Protein AF-A0A3R7J6B6-F1 (afdb_monomer)

Structure (mmCIF, N/CA/C/O backbone):
data_AF-A0A3R7J6B6-F1
#
_entry.id   AF-A0A3R7J6B6-F1
#
loop_
_atom_site.group_PDB
_atom_site.id
_atom_site.type_symbol
_atom_site.label_atom_id
_atom_site.label_alt_id
_atom_site.label_comp_id
_atom_site.label_asym_id
_atom_site.label_entity_id
_atom_site.label_seq_id
_atom_site.pdbx_PDB_ins_code
_atom_site.Cartn_x
_atom_site.Cartn_y
_atom_site.Cartn_z
_atom_site.occupancy
_atom_site.B_iso_or_equiv
_atom_site.auth_seq_id
_atom_site.auth_comp_id
_atom_site.auth_asym_id
_atom_site.auth_atom_id
_atom_site.pdbx_PDB_model_num
ATOM 1 N N . MET A 1 1 ? 70.304 -31.553 0.150 1.00 34.44 1 MET A N 1
ATOM 2 C CA . MET A 1 1 ? 70.088 -30.402 1.057 1.00 34.44 1 MET A CA 1
ATOM 3 C C . MET A 1 1 ? 69.224 -29.422 0.288 1.00 34.44 1 MET A C 1
ATOM 5 O O . MET A 1 1 ? 69.670 -28.995 -0.760 1.00 34.44 1 MET A O 1
ATOM 9 N N . SER A 1 2 ? 68.004 -29.064 0.646 1.00 30.48 2 SER A N 1
ATOM 10 C CA . SER A 1 2 ? 67.138 -29.344 1.787 1.00 30.48 2 SER A CA 1
ATOM 11 C C . SER A 1 2 ? 65.741 -28.958 1.306 1.00 30.48 2 SER A C 1
ATOM 13 O O . SER A 1 2 ? 65.592 -27.894 0.708 1.00 30.48 2 SER A O 1
ATOM 15 N N . ASP A 1 3 ? 64.758 -29.809 1.572 1.00 33.97 3 ASP A N 1
ATOM 16 C CA . ASP A 1 3 ? 63.339 -29.539 1.375 1.00 33.97 3 ASP A CA 1
ATOM 17 C C . ASP A 1 3 ? 62.879 -28.274 2.115 1.00 33.97 3 ASP A C 1
ATOM 19 O O . ASP A 1 3 ? 63.395 -27.930 3.182 1.00 33.97 3 ASP A O 1
ATOM 23 N N . GLY A 1 4 ? 61.875 -27.611 1.541 1.00 30.11 4 GLY A N 1
ATOM 24 C CA . GLY A 1 4 ? 61.216 -26.423 2.077 1.00 30.11 4 GLY A CA 1
ATOM 25 C C . GLY A 1 4 ? 59.795 -26.319 1.534 1.00 30.11 4 GLY A C 1
ATOM 26 O O . GLY A 1 4 ? 59.508 -25.511 0.660 1.00 30.11 4 GLY A O 1
ATOM 27 N N . VAL A 1 5 ? 58.953 -27.222 2.028 1.00 33.22 5 VAL A N 1
ATOM 28 C CA . VAL A 1 5 ? 57.514 -27.408 1.799 1.00 33.22 5 VAL A CA 1
ATOM 29 C C . VAL A 1 5 ? 56.741 -26.080 1.730 1.00 33.22 5 VAL A C 1
ATOM 31 O O . VAL A 1 5 ? 56.686 -25.332 2.706 1.00 33.22 5 VAL A O 1
ATOM 34 N N . PHE A 1 6 ? 56.090 -25.821 0.591 1.00 32.47 6 PHE A N 1
ATOM 35 C CA . PHE A 1 6 ? 55.045 -24.803 0.471 1.00 32.47 6 PHE A CA 1
ATOM 36 C C . PHE A 1 6 ? 53.848 -25.210 1.342 1.00 32.47 6 PHE A C 1
ATOM 38 O O . PHE A 1 6 ? 53.302 -26.305 1.223 1.00 32.47 6 PHE A O 1
ATOM 45 N N . ASN A 1 7 ? 53.485 -24.329 2.268 1.00 36.47 7 ASN A N 1
ATOM 46 C CA . ASN A 1 7 ? 52.492 -24.560 3.305 1.00 36.47 7 ASN A CA 1
ATOM 47 C C . ASN A 1 7 ? 51.059 -24.440 2.746 1.00 36.47 7 ASN A C 1
ATOM 49 O O . ASN A 1 7 ? 50.420 -23.404 2.889 1.00 36.47 7 ASN A O 1
ATOM 53 N N . GLU A 1 8 ? 50.535 -25.515 2.149 1.00 38.00 8 GLU A N 1
ATOM 54 C CA . GLU A 1 8 ? 49.130 -25.635 1.699 1.00 38.00 8 GLU A CA 1
ATOM 55 C C . GLU A 1 8 ? 48.092 -25.490 2.835 1.00 38.00 8 GLU A C 1
ATOM 57 O O . GLU A 1 8 ? 46.904 -25.308 2.576 1.00 38.00 8 GLU A O 1
ATOM 62 N N . LYS A 1 9 ? 48.511 -25.510 4.109 1.00 34.22 9 LYS A N 1
ATOM 63 C CA . LYS A 1 9 ? 47.597 -25.408 5.259 1.00 34.22 9 LYS A CA 1
ATOM 64 C C . LYS A 1 9 ? 47.187 -23.983 5.644 1.00 34.22 9 LYS A C 1
ATOM 66 O O . LYS A 1 9 ? 46.216 -23.844 6.388 1.00 34.22 9 LYS A O 1
ATOM 71 N N . SER A 1 10 ? 47.859 -22.924 5.175 1.00 34.44 10 SER A N 1
ATOM 72 C CA . SER A 1 10 ? 47.420 -21.552 5.508 1.00 34.44 10 SER A CA 1
ATOM 73 C C . SER A 1 10 ? 46.235 -21.078 4.662 1.00 34.44 10 SER A C 1
ATOM 75 O O . SER A 1 10 ? 45.409 -20.311 5.156 1.00 34.44 10 SER A O 1
ATOM 77 N N . ASP A 1 11 ? 46.092 -21.587 3.436 1.00 37.78 11 ASP A N 1
ATOM 78 C CA . ASP A 1 11 ? 44.971 -21.239 2.550 1.00 37.78 11 ASP A CA 1
ATOM 79 C C . ASP A 1 11 ? 43.682 -21.999 2.893 1.00 37.78 11 ASP A C 1
ATOM 81 O O . ASP A 1 11 ? 42.577 -21.500 2.667 1.00 37.78 11 ASP A O 1
ATOM 85 N N . GLU A 1 12 ? 43.790 -23.170 3.528 1.00 35.50 12 GLU A N 1
ATOM 86 C CA . GLU A 1 12 ? 42.623 -23.922 4.000 1.00 35.50 12 GLU A CA 1
ATOM 87 C C . GLU A 1 12 ? 41.982 -23.284 5.251 1.00 35.50 12 GLU A C 1
ATOM 89 O O . GLU A 1 12 ? 40.768 -23.373 5.449 1.00 35.50 12 GLU A O 1
ATOM 94 N N . HIS A 1 13 ? 42.757 -22.554 6.065 1.00 32.00 13 HIS A N 1
ATOM 95 C CA . HIS A 1 13 ? 42.221 -21.770 7.186 1.00 32.00 13 HIS A CA 1
ATOM 96 C C . HIS A 1 13 ? 41.622 -20.423 6.762 1.00 32.00 13 HIS A C 1
ATOM 98 O O . HIS A 1 13 ? 40.629 -20.001 7.356 1.00 32.00 13 HIS A O 1
ATOM 104 N N . LEU A 1 14 ? 42.123 -19.796 5.693 1.00 34.16 14 LEU A N 1
ATOM 105 C CA . LEU A 1 14 ? 41.518 -18.579 5.134 1.00 34.16 14 LEU A CA 1
ATOM 106 C C . LEU A 1 14 ? 40.231 -18.855 4.339 1.00 34.16 14 LEU A C 1
ATOM 108 O O . LEU A 1 14 ? 39.356 -17.994 4.273 1.00 34.16 14 LEU A O 1
ATOM 112 N N . ARG A 1 15 ? 40.044 -20.073 3.812 1.00 35.94 15 ARG A N 1
ATOM 113 C CA . ARG A 1 15 ? 38.793 -20.474 3.140 1.00 35.94 15 ARG A CA 1
ATOM 114 C C . ARG A 1 15 ? 37.653 -20.863 4.080 1.00 35.94 15 ARG A C 1
ATOM 116 O O . ARG A 1 15 ? 36.511 -20.925 3.635 1.00 35.94 15 ARG A O 1
ATOM 123 N N . ARG A 1 16 ? 37.916 -21.095 5.371 1.00 33.88 16 ARG A N 1
ATOM 124 C CA . ARG A 1 16 ? 36.886 -21.553 6.324 1.00 33.88 16 ARG A CA 1
ATOM 125 C C . ARG A 1 16 ? 36.210 -20.444 7.138 1.00 33.88 16 ARG A C 1
ATOM 127 O O . ARG A 1 16 ? 35.391 -20.755 7.995 1.00 33.88 16 ARG A O 1
ATOM 134 N N . ILE A 1 17 ? 36.509 -19.174 6.854 1.00 36.28 17 ILE A N 1
ATOM 135 C CA . ILE A 1 17 ? 35.926 -18.013 7.559 1.00 36.28 17 ILE A CA 1
ATOM 136 C C . ILE A 1 17 ? 34.951 -17.207 6.666 1.00 36.28 17 ILE A C 1
ATOM 138 O O . ILE A 1 17 ? 34.233 -16.345 7.155 1.00 36.28 17 ILE A O 1
ATOM 142 N N . GLN A 1 18 ? 34.794 -17.546 5.381 1.00 32.97 18 GLN A N 1
ATOM 143 C CA . GLN A 1 18 ? 33.908 -16.825 4.444 1.00 32.97 18 GLN A CA 1
ATOM 144 C C . GLN A 1 18 ? 32.508 -17.443 4.242 1.00 32.97 18 GLN A C 1
ATOM 146 O O . GLN A 1 18 ? 31.899 -17.281 3.187 1.00 32.97 18 GLN A O 1
ATOM 151 N N . THR A 1 19 ? 31.957 -18.147 5.233 1.00 34.12 19 THR A N 1
ATOM 152 C CA . THR A 1 19 ? 30.609 -18.752 5.111 1.00 34.12 19 THR A CA 1
ATOM 153 C C . THR A 1 19 ? 29.602 -18.321 6.177 1.00 34.12 19 THR A C 1
ATOM 155 O O . THR A 1 19 ? 28.505 -18.867 6.214 1.00 34.12 19 THR A O 1
ATOM 158 N N . ALA A 1 20 ? 29.920 -17.324 7.011 1.00 29.83 20 ALA A N 1
ATOM 159 C CA . ALA A 1 20 ? 28.952 -16.732 7.946 1.00 29.83 20 ALA A CA 1
ATOM 160 C C . ALA A 1 20 ? 28.559 -15.280 7.604 1.00 29.83 20 ALA A C 1
ATOM 162 O O . ALA A 1 20 ? 27.474 -14.849 7.982 1.00 29.83 20 ALA A O 1
ATOM 163 N N . GLU A 1 21 ? 29.371 -14.542 6.837 1.00 29.55 21 GLU A N 1
ATOM 164 C CA . GLU A 1 21 ? 29.041 -13.167 6.411 1.00 29.55 21 GLU A CA 1
ATOM 165 C C . GLU A 1 21 ? 28.167 -13.095 5.146 1.00 29.55 21 GLU A C 1
ATOM 167 O O . GLU A 1 21 ? 27.593 -12.053 4.851 1.00 29.55 21 GLU A O 1
ATOM 172 N N . SER A 1 22 ? 27.978 -14.199 4.416 1.00 32.75 22 SER A N 1
ATOM 173 C CA . SER A 1 22 ? 27.148 -14.226 3.200 1.00 32.75 22 SER A CA 1
ATOM 174 C C . SER A 1 22 ? 25.650 -14.468 3.448 1.00 32.75 22 SER A C 1
ATOM 176 O O . SER A 1 22 ? 24.881 -14.546 2.492 1.00 32.75 22 SER A O 1
ATOM 178 N N . VAL A 1 23 ? 25.211 -14.545 4.713 1.00 33.84 23 VAL A N 1
ATOM 179 C CA . VAL A 1 23 ? 23.783 -14.669 5.088 1.00 33.84 23 VAL A CA 1
ATOM 180 C C . VAL A 1 23 ? 23.221 -13.380 5.709 1.00 33.84 23 VAL A C 1
ATOM 182 O O . VAL A 1 23 ? 22.010 -13.240 5.851 1.00 33.84 23 VAL A O 1
ATOM 185 N N . PHE A 1 24 ? 24.062 -12.381 5.981 1.00 30.38 24 PHE A N 1
ATOM 186 C CA . PHE A 1 24 ? 23.632 -11.056 6.430 1.00 30.38 24 PHE A CA 1
ATOM 187 C C . PHE A 1 24 ? 23.997 -10.005 5.386 1.00 30.38 24 PHE A C 1
ATOM 189 O O . PHE A 1 24 ? 24.870 -9.169 5.589 1.00 30.38 24 PHE A O 1
ATOM 196 N N . LEU A 1 25 ? 23.290 -10.016 4.255 1.00 31.88 25 LEU A N 1
ATOM 197 C CA . LEU A 1 25 ? 23.100 -8.757 3.545 1.00 31.88 25 LEU A CA 1
ATOM 198 C C . LEU A 1 25 ? 22.128 -7.938 4.404 1.00 31.88 25 LEU A C 1
ATOM 200 O O . LEU A 1 25 ? 20.970 -8.354 4.518 1.00 31.88 25 LEU A O 1
ATOM 204 N N . PRO A 1 26 ? 22.547 -6.816 5.027 1.00 33.16 26 PRO A N 1
ATOM 205 C CA . PRO A 1 26 ? 21.583 -5.895 5.598 1.00 33.16 26 PRO A CA 1
ATOM 206 C C . PRO A 1 26 ? 20.652 -5.531 4.450 1.00 33.16 26 PRO A C 1
ATOM 208 O O . PRO A 1 26 ? 21.096 -5.070 3.394 1.00 33.16 26 PRO A O 1
ATOM 211 N N . ILE A 1 27 ? 19.369 -5.843 4.615 1.00 39.81 27 ILE A N 1
ATOM 212 C CA . ILE A 1 27 ? 18.325 -5.414 3.694 1.00 39.81 27 ILE A CA 1
ATOM 213 C C . ILE A 1 27 ? 18.581 -3.923 3.476 1.00 39.81 27 ILE A C 1
ATOM 215 O O . ILE A 1 27 ? 18.549 -3.149 4.431 1.00 39.81 27 ILE A O 1
ATOM 219 N N . SER A 1 28 ? 18.940 -3.527 2.250 1.00 43.00 28 SER A N 1
ATOM 220 C CA . SER A 1 28 ? 19.257 -2.127 1.982 1.00 43.00 28 SER A CA 1
ATOM 221 C C . SER A 1 28 ? 18.060 -1.276 2.405 1.00 43.00 28 SER A C 1
ATOM 223 O O . SER A 1 28 ? 16.916 -1.721 2.299 1.00 43.00 28 SER A O 1
ATOM 225 N N . ARG A 1 29 ? 18.291 -0.040 2.858 1.00 42.69 29 ARG A N 1
ATOM 226 C CA . ARG A 1 29 ? 17.209 0.898 3.216 1.00 42.69 29 ARG A CA 1
ATOM 227 C C . ARG A 1 29 ? 16.106 0.948 2.143 1.00 42.69 29 ARG A C 1
ATOM 229 O O . ARG A 1 29 ? 14.932 1.059 2.465 1.00 42.69 29 ARG A O 1
ATOM 236 N N . GLU A 1 30 ? 16.474 0.758 0.874 1.00 39.41 30 GLU A N 1
ATOM 237 C CA . GLU A 1 30 ? 15.562 0.654 -0.274 1.00 39.41 30 GLU A CA 1
ATOM 238 C C . GLU A 1 30 ? 14.764 -0.665 -0.353 1.00 39.41 30 GLU A C 1
ATOM 240 O O . GLU A 1 30 ? 13.602 -0.664 -0.763 1.00 39.41 30 GLU A O 1
ATOM 245 N N . ALA A 1 31 ? 15.361 -1.802 0.014 1.00 44.41 31 ALA A N 1
ATOM 246 C CA . ALA A 1 31 ? 14.666 -3.084 0.120 1.00 44.41 31 ALA A CA 1
ATOM 247 C C . ALA A 1 31 ? 13.731 -3.117 1.345 1.00 44.41 31 ALA A C 1
ATOM 249 O O . ALA A 1 31 ? 12.660 -3.719 1.287 1.00 44.41 31 ALA A O 1
ATOM 250 N N . PHE A 1 32 ? 14.077 -2.385 2.405 1.00 51.28 32 PHE A N 1
ATOM 251 C CA . PHE A 1 32 ? 13.239 -2.177 3.583 1.00 51.28 32 PHE A CA 1
ATOM 252 C C . PHE A 1 32 ? 12.057 -1.230 3.307 1.00 51.28 32 PHE A C 1
ATOM 254 O O . PHE A 1 32 ? 10.917 -1.518 3.676 1.00 51.28 32 PHE A O 1
ATOM 261 N N . GLU A 1 33 ? 12.293 -0.138 2.571 1.00 49.62 33 GLU A N 1
ATOM 262 C CA . GLU A 1 33 ? 11.262 0.793 2.085 1.00 49.62 33 GLU A CA 1
ATOM 263 C C . GLU A 1 33 ? 10.143 0.087 1.306 1.00 49.62 33 GLU A C 1
ATOM 265 O O . GLU A 1 33 ? 8.970 0.453 1.415 1.00 49.62 33 GLU A O 1
ATOM 270 N N . LYS A 1 34 ? 10.512 -0.959 0.564 1.00 52.03 34 LYS A N 1
ATOM 271 C CA . LYS A 1 34 ? 9.606 -1.807 -0.212 1.00 52.03 34 LYS A CA 1
ATOM 272 C C . LYS A 1 34 ? 8.792 -2.780 0.654 1.00 52.03 34 LYS A C 1
ATOM 274 O O . LYS A 1 34 ? 7.684 -3.135 0.264 1.00 52.03 34 LYS A O 1
ATOM 279 N N . LEU A 1 35 ? 9.331 -3.181 1.809 1.00 50.62 35 LEU A N 1
ATOM 280 C CA . LEU A 1 35 ? 8.786 -4.223 2.688 1.00 50.62 35 LEU A CA 1
ATOM 281 C C . LEU A 1 35 ? 7.683 -3.714 3.620 1.00 50.62 35 LEU A C 1
ATOM 283 O O . LEU A 1 35 ? 6.754 -4.445 3.956 1.00 50.62 35 LEU A O 1
ATOM 287 N N . TYR A 1 36 ? 7.805 -2.471 4.091 1.00 52.88 36 TYR A N 1
ATOM 288 C CA . TYR A 1 36 ? 6.935 -2.013 5.169 1.00 52.88 36 TYR A CA 1
ATOM 289 C C . TYR A 1 36 ? 5.742 -1.212 4.677 1.00 52.88 36 TYR A C 1
ATOM 291 O O . TYR A 1 36 ? 4.664 -1.460 5.209 1.00 52.88 36 TYR A O 1
ATOM 299 N N . LEU A 1 37 ? 5.862 -0.313 3.683 1.00 47.41 37 LEU A N 1
ATOM 300 C CA . LEU A 1 37 ? 4.765 0.633 3.414 1.00 47.41 37 LEU A CA 1
ATOM 301 C C . LEU A 1 37 ? 4.574 1.189 1.976 1.00 47.41 37 LEU A C 1
ATOM 303 O O . LEU A 1 37 ? 3.633 1.959 1.826 1.00 47.41 37 LEU A O 1
ATOM 307 N N . ASN A 1 38 ? 5.325 0.844 0.906 1.00 52.44 38 ASN A N 1
ATOM 308 C CA . ASN A 1 38 ? 4.924 1.262 -0.468 1.00 52.44 38 ASN A CA 1
ATOM 309 C C . ASN A 1 38 ? 5.539 0.488 -1.665 1.00 52.44 38 ASN A C 1
ATOM 311 O O . ASN A 1 38 ? 6.731 0.182 -1.669 1.00 52.44 38 ASN A O 1
ATOM 315 N N . PRO A 1 39 ? 4.789 0.313 -2.779 1.00 35.53 39 PRO A N 1
ATOM 316 C CA . PRO A 1 39 ? 5.355 0.176 -4.121 1.00 35.53 39 PRO A CA 1
ATOM 317 C C . PRO A 1 39 ? 5.818 1.555 -4.631 1.00 35.53 39 PRO A C 1
ATOM 319 O O . PRO A 1 39 ? 5.065 2.522 -4.560 1.00 35.53 39 PRO A O 1
ATOM 322 N N . LYS A 1 40 ? 7.044 1.663 -5.166 1.00 38.72 40 LYS A N 1
ATOM 323 C CA . LYS A 1 40 ? 7.583 2.922 -5.724 1.00 38.72 40 LYS A CA 1
ATOM 324 C C . LYS A 1 40 ? 6.572 3.595 -6.672 1.00 38.72 40 LYS A C 1
ATOM 326 O O . LYS A 1 40 ? 6.221 3.016 -7.702 1.00 38.72 40 LYS A O 1
ATOM 331 N N . SER A 1 41 ? 6.173 4.832 -6.369 1.00 34.03 41 SER A N 1
ATOM 332 C CA . SER A 1 41 ? 5.748 5.775 -7.407 1.00 34.03 41 SER A CA 1
ATOM 333 C C . SER A 1 41 ? 7.022 6.319 -8.071 1.00 34.03 41 SER A C 1
ATOM 335 O O . SER A 1 41 ? 7.931 6.736 -7.353 1.00 34.03 41 SER A O 1
ATOM 337 N N . PRO A 1 42 ? 7.148 6.295 -9.407 1.00 38.03 42 PRO A N 1
ATOM 338 C CA . PRO A 1 42 ? 8.398 6.592 -10.114 1.00 38.03 42 PRO A CA 1
ATOM 339 C C . PRO A 1 42 ? 8.849 8.068 -10.070 1.00 38.03 42 PRO A C 1
ATOM 341 O O . PRO A 1 42 ? 9.790 8.425 -10.770 1.00 38.03 42 PRO A O 1
ATOM 344 N N . THR A 1 43 ? 8.205 8.935 -9.282 1.00 37.53 43 THR A N 1
ATOM 345 C CA . THR A 1 43 ? 8.361 10.398 -9.375 1.00 37.53 43 THR A CA 1
ATOM 346 C C . THR A 1 43 ? 8.912 11.112 -8.140 1.00 37.53 43 THR A C 1
ATOM 348 O O . THR A 1 43 ? 9.135 12.316 -8.229 1.00 37.53 43 THR A O 1
ATOM 351 N N . VAL A 1 44 ? 9.181 10.440 -7.015 1.00 41.41 44 VAL A N 1
ATOM 352 C CA . VAL A 1 44 ? 9.761 11.109 -5.832 1.00 41.41 44 VAL A CA 1
ATOM 353 C C . VAL A 1 44 ? 11.140 10.531 -5.538 1.00 41.41 44 VAL A C 1
ATOM 355 O O . VAL A 1 44 ? 11.282 9.360 -5.194 1.00 41.41 44 VAL A O 1
ATOM 358 N N . SER A 1 45 ? 12.170 11.359 -5.704 1.00 40.50 45 SER A N 1
ATOM 359 C CA . SER A 1 45 ? 13.531 11.056 -5.274 1.00 40.50 45 SER A CA 1
ATOM 360 C C . SER A 1 45 ? 13.532 10.730 -3.775 1.00 40.50 45 SER A C 1
ATOM 362 O O . SER A 1 45 ? 12.947 11.458 -2.974 1.00 40.50 45 SER A O 1
ATOM 364 N N . GLY A 1 46 ? 14.213 9.653 -3.368 1.00 46.19 46 GLY A N 1
ATOM 365 C CA . GLY A 1 46 ? 14.386 9.237 -1.962 1.00 46.19 46 GLY A CA 1
ATOM 366 C C . GLY A 1 46 ? 15.194 10.217 -1.089 1.00 46.19 46 GLY A C 1
ATOM 367 O O . GLY A 1 46 ? 15.829 9.817 -0.116 1.00 46.19 46 GLY A O 1
ATOM 368 N N . ASP A 1 47 ? 15.210 11.498 -1.451 1.00 56.19 47 ASP A N 1
ATOM 369 C CA . ASP A 1 47 ? 16.021 12.563 -0.872 1.00 56.19 47 ASP A CA 1
ATOM 370 C C . ASP A 1 47 ? 15.302 13.260 0.303 1.00 56.19 47 ASP A C 1
ATOM 372 O O . ASP A 1 47 ? 15.938 13.703 1.255 1.00 56.19 47 ASP A O 1
ATOM 376 N N . LEU A 1 48 ? 13.960 13.292 0.306 1.00 57.03 48 LEU A N 1
ATOM 377 C CA . LEU A 1 48 ? 13.152 13.911 1.374 1.00 57.03 48 LEU A CA 1
ATOM 378 C C . LEU A 1 48 ? 13.137 13.094 2.675 1.00 57.03 48 LEU A C 1
ATOM 380 O O . LEU A 1 48 ? 13.305 13.654 3.756 1.00 57.03 48 LEU A O 1
ATOM 384 N N . ARG A 1 49 ? 13.010 11.762 2.595 1.00 52.50 49 ARG A N 1
ATOM 385 C CA . ARG A 1 49 ? 13.007 10.886 3.784 1.00 52.50 49 ARG A CA 1
ATOM 386 C C . ARG A 1 49 ? 14.370 10.842 4.481 1.00 52.50 49 ARG A C 1
ATOM 388 O O . ARG A 1 49 ? 14.429 10.758 5.706 1.00 52.50 49 ARG A O 1
ATOM 395 N N . LYS A 1 50 ? 15.467 10.960 3.721 1.00 58.50 50 LYS A N 1
ATOM 396 C CA . LYS A 1 50 ? 16.822 11.119 4.279 1.00 58.50 50 LYS A CA 1
ATOM 397 C C . LYS A 1 50 ? 16.987 12.440 5.040 1.00 58.50 50 LYS A C 1
ATOM 399 O O . LYS A 1 50 ? 17.781 12.482 5.971 1.00 58.50 50 LYS A O 1
ATOM 404 N N . LYS A 1 51 ? 16.229 13.481 4.673 1.00 67.44 51 LYS A N 1
ATOM 405 C CA . LYS A 1 51 ? 16.288 14.816 5.290 1.00 67.44 51 LYS A CA 1
ATOM 406 C C . LYS A 1 51 ? 15.351 14.989 6.493 1.00 67.44 51 LYS A C 1
ATOM 408 O O . LYS A 1 51 ? 15.708 15.723 7.404 1.00 67.44 51 LYS A O 1
ATOM 413 N N . LEU A 1 52 ? 14.178 14.343 6.505 1.00 75.50 52 LEU A N 1
ATOM 414 C CA . LEU A 1 52 ? 13.121 14.581 7.510 1.00 75.50 52 LEU A CA 1
ATOM 415 C C . LEU A 1 52 ? 12.895 13.436 8.516 1.00 75.50 52 LEU A C 1
ATOM 417 O O . LEU A 1 52 ? 12.249 13.652 9.537 1.00 75.50 52 LEU A O 1
ATOM 421 N N . GLY A 1 53 ? 13.426 12.237 8.262 1.00 77.38 53 GLY A N 1
ATOM 422 C CA . GLY A 1 53 ? 13.206 11.067 9.120 1.00 77.38 53 GLY A CA 1
ATOM 423 C C . GLY A 1 53 ? 11.913 10.302 8.807 1.00 77.38 53 GLY A C 1
ATOM 424 O O . GLY A 1 53 ? 11.156 10.651 7.902 1.00 77.38 53 GLY A O 1
ATOM 425 N N . ASN A 1 54 ? 11.695 9.193 9.521 1.00 84.12 54 ASN A N 1
ATOM 426 C CA . ASN A 1 54 ? 10.522 8.331 9.361 1.00 84.12 54 ASN A CA 1
ATOM 427 C C . ASN A 1 54 ? 9.471 8.650 10.446 1.00 84.12 54 ASN A C 1
ATOM 429 O O . ASN A 1 54 ? 9.774 8.445 11.621 1.00 84.12 54 ASN A O 1
ATOM 433 N N . PRO A 1 55 ? 8.255 9.109 10.094 1.00 90.88 55 PRO A N 1
ATOM 434 C CA . PRO A 1 55 ? 7.209 9.434 11.062 1.00 90.88 55 PRO A CA 1
ATOM 435 C C . PRO A 1 55 ? 6.360 8.223 11.487 1.00 90.88 55 PRO A C 1
ATOM 437 O O . PRO A 1 55 ? 5.621 8.308 12.466 1.00 90.88 55 PRO A O 1
ATOM 440 N N . THR A 1 56 ? 6.484 7.068 10.828 1.00 90.44 56 THR A N 1
ATOM 441 C CA . THR A 1 56 ? 5.734 5.855 11.190 1.00 90.44 56 THR A CA 1
ATOM 442 C C . THR A 1 56 ? 5.899 5.464 12.670 1.00 90.44 56 THR A C 1
ATOM 444 O O . THR A 1 56 ? 4.885 5.218 13.324 1.00 90.44 56 THR A O 1
ATOM 447 N N . PRO A 1 57 ? 7.115 5.419 13.262 1.00 92.06 57 PRO A N 1
ATOM 448 C CA . PRO A 1 57 ? 7.299 4.909 14.623 1.00 92.06 57 PRO A CA 1
ATOM 449 C C . PRO A 1 57 ? 6.591 5.762 15.675 1.00 92.06 57 PRO A C 1
ATOM 451 O O . PRO A 1 57 ? 6.050 5.220 16.637 1.00 92.06 57 PRO A O 1
ATOM 454 N N . ILE A 1 58 ? 6.546 7.085 15.476 1.00 91.62 58 ILE A N 1
ATOM 455 C CA . ILE A 1 58 ? 5.865 7.989 16.405 1.00 91.62 58 ILE A CA 1
ATOM 456 C C . ILE A 1 58 ? 4.340 7.811 16.335 1.00 91.62 58 ILE A C 1
ATOM 458 O O . ILE A 1 58 ? 3.687 7.783 17.378 1.00 91.62 58 ILE A O 1
ATOM 462 N N . SER A 1 59 ? 3.776 7.571 15.144 1.00 94.31 59 SER A N 1
ATOM 463 C CA . SER A 1 59 ? 2.359 7.207 15.003 1.00 94.31 59 SER A CA 1
ATOM 464 C C . SER A 1 59 ? 2.031 5.885 15.695 1.00 94.31 59 SER A C 1
ATOM 466 O O . SER A 1 59 ? 1.045 5.799 16.427 1.00 94.31 59 SER A O 1
ATOM 468 N N . LEU A 1 60 ? 2.862 4.855 15.493 1.00 95.38 60 LEU A N 1
ATOM 469 C CA . LEU A 1 60 ? 2.660 3.548 16.123 1.00 95.38 60 LEU A CA 1
ATOM 470 C C . LEU A 1 60 ? 2.724 3.659 17.649 1.00 95.38 60 LEU A C 1
ATOM 472 O O . LEU A 1 60 ? 1.878 3.087 18.328 1.00 95.38 60 LEU A O 1
ATOM 476 N N . LEU A 1 61 ? 3.660 4.445 18.193 1.00 95.88 61 LEU A N 1
ATOM 477 C CA . LEU A 1 61 ? 3.719 4.733 19.627 1.00 95.88 61 LEU A CA 1
ATOM 478 C C . LEU A 1 61 ? 2.409 5.350 20.130 1.00 95.88 61 LEU A C 1
ATOM 480 O O . LEU A 1 61 ? 1.847 4.871 21.114 1.00 95.88 61 LEU A O 1
ATOM 484 N N . GLY A 1 62 ? 1.915 6.393 19.454 1.00 95.38 62 GLY A N 1
ATOM 485 C CA . GLY A 1 62 ? 0.662 7.056 19.817 1.00 95.38 62 GLY A CA 1
ATOM 486 C C . GLY A 1 62 ? -0.511 6.077 19.891 1.00 95.38 62 GLY A C 1
ATOM 487 O O . GLY A 1 62 ? -1.230 6.030 20.891 1.00 95.38 62 GLY A O 1
ATOM 488 N N . PHE A 1 63 ? -0.638 5.220 18.876 1.00 96.88 63 PHE A N 1
ATOM 489 C CA . PHE A 1 63 ? -1.617 4.136 18.864 1.00 96.88 63 PHE A CA 1
ATOM 490 C C . PHE A 1 63 ? -1.441 3.181 20.047 1.00 96.88 63 PHE A C 1
ATOM 492 O O . PHE A 1 63 ? -2.390 2.938 20.788 1.00 96.88 63 PHE A O 1
ATOM 499 N N . LEU A 1 64 ? -0.236 2.652 20.251 1.00 97.94 64 LEU A N 1
ATOM 500 C CA . LEU A 1 64 ? 0.034 1.592 21.222 1.00 97.94 64 LEU A CA 1
ATOM 501 C C . LEU A 1 64 ? -0.210 2.029 22.669 1.00 97.94 64 LEU A C 1
ATOM 503 O O . LEU A 1 64 ? -0.742 1.242 23.459 1.00 97.94 64 LEU A O 1
ATOM 507 N N . ILE A 1 65 ? 0.133 3.277 23.001 1.00 97.06 65 ILE A N 1
ATOM 508 C CA . ILE A 1 65 ? -0.054 3.850 24.341 1.00 97.06 65 ILE A CA 1
ATOM 509 C C . ILE A 1 65 ? -1.534 4.111 24.657 1.00 97.06 65 ILE A C 1
ATOM 511 O O . ILE A 1 65 ? -1.916 4.058 25.823 1.00 97.06 65 ILE A O 1
ATOM 515 N N . ALA A 1 66 ? -2.389 4.321 23.653 1.00 96.38 66 ALA A N 1
ATOM 516 C CA . ALA A 1 66 ? -3.837 4.396 23.852 1.00 96.38 66 ALA A CA 1
ATOM 517 C C . ALA A 1 66 ? -4.505 3.010 23.809 1.00 96.38 66 ALA A C 1
ATOM 519 O O . ALA A 1 66 ? -5.270 2.646 24.704 1.00 96.38 66 ALA A O 1
ATOM 520 N N . ALA A 1 67 ? -4.198 2.215 22.785 1.00 97.06 67 ALA A N 1
ATOM 521 C CA . ALA A 1 67 ? -4.908 0.986 22.453 1.00 97.06 67 ALA A CA 1
ATOM 522 C C . ALA A 1 67 ? -4.641 -0.159 23.433 1.00 97.06 67 ALA A C 1
ATOM 524 O O . ALA A 1 67 ? -5.590 -0.815 23.865 1.00 97.06 67 ALA A O 1
ATOM 525 N N . THR A 1 68 ? -3.375 -0.375 23.811 1.00 97.69 68 THR A N 1
ATOM 526 C CA . THR A 1 68 ? -2.978 -1.482 24.697 1.00 97.69 68 THR A CA 1
ATOM 527 C C . THR A 1 68 ? -3.674 -1.389 26.062 1.00 97.69 68 THR A C 1
ATOM 529 O O . THR A 1 68 ? -4.362 -2.342 26.433 1.00 97.69 68 THR A O 1
ATOM 532 N N . PRO A 1 69 ? -3.579 -0.271 26.819 1.00 97.12 69 PRO A N 1
ATOM 533 C CA . PRO A 1 69 ? -4.276 -0.176 28.099 1.00 97.12 69 PRO A CA 1
ATOM 534 C C . PRO A 1 69 ? -5.797 -0.182 27.929 1.00 97.12 69 PRO A C 1
ATOM 536 O O . PRO A 1 69 ? -6.483 -0.795 28.743 1.00 97.12 69 PRO A O 1
ATOM 539 N N . ASN A 1 70 ? -6.336 0.421 26.862 1.00 96.06 70 ASN A N 1
ATOM 540 C CA . ASN A 1 70 ? -7.773 0.384 26.593 1.00 96.06 70 ASN A CA 1
ATOM 541 C C . ASN A 1 70 ? -8.290 -1.052 26.395 1.00 96.06 70 ASN A C 1
ATOM 543 O O . ASN A 1 70 ? -9.336 -1.405 26.935 1.00 96.06 70 ASN A O 1
ATOM 547 N N . ALA A 1 71 ? -7.543 -1.907 25.689 1.00 97.00 71 ALA A N 1
ATOM 548 C CA . ALA A 1 71 ? -7.880 -3.321 25.534 1.00 97.00 71 ALA A CA 1
ATOM 549 C C . ALA A 1 71 ? -7.941 -4.047 26.889 1.00 97.00 71 ALA A C 1
ATOM 551 O O . ALA A 1 71 ? -8.917 -4.738 27.182 1.00 97.00 71 ALA A O 1
ATOM 552 N N . CYS A 1 72 ? -6.936 -3.837 27.744 1.00 97.44 72 CYS A N 1
ATOM 553 C CA . CYS A 1 72 ? -6.890 -4.413 29.090 1.00 97.44 72 CYS A CA 1
ATOM 554 C C . CYS A 1 72 ? -8.059 -3.939 29.970 1.00 97.44 72 CYS A C 1
ATOM 556 O O . CYS A 1 72 ? -8.621 -4.734 30.725 1.00 97.44 72 CYS A O 1
ATOM 558 N N . ILE A 1 73 ? -8.436 -2.659 29.864 1.00 96.69 73 ILE A N 1
ATOM 559 C CA . ILE A 1 73 ? -9.561 -2.070 30.603 1.00 96.69 73 ILE A CA 1
ATOM 560 C C . ILE A 1 73 ? -10.886 -2.689 30.160 1.00 96.69 73 ILE A C 1
ATOM 562 O O . ILE A 1 73 ? -11.678 -3.092 31.006 1.00 96.69 73 ILE A O 1
ATOM 566 N N . ILE A 1 74 ? -11.116 -2.802 28.851 1.00 95.00 74 ILE A N 1
ATOM 567 C CA . ILE A 1 74 ? -12.336 -3.411 28.307 1.00 95.00 74 ILE A CA 1
ATOM 568 C C . ILE A 1 74 ? -12.443 -4.888 28.712 1.00 95.00 74 ILE A C 1
ATOM 570 O O . ILE A 1 74 ? -13.537 -5.377 28.983 1.00 95.00 74 ILE A O 1
ATOM 574 N N . MET A 1 75 ? -11.312 -5.591 28.812 1.00 96.56 75 MET A N 1
ATOM 575 C CA . MET A 1 75 ? -11.268 -6.974 29.293 1.00 96.56 75 MET A CA 1
ATOM 576 C C . MET A 1 75 ? -11.391 -7.129 30.817 1.00 96.56 75 MET A C 1
ATOM 578 O O . MET A 1 75 ? -11.368 -8.253 31.319 1.00 96.56 75 MET A O 1
ATOM 582 N N . GLY A 1 76 ? -11.484 -6.038 31.578 1.00 95.38 76 GLY A N 1
ATOM 583 C CA . GLY A 1 76 ? -11.650 -6.101 33.029 1.00 95.38 76 GLY A CA 1
ATOM 584 C C . GLY A 1 76 ? -10.396 -6.510 33.806 1.00 95.38 76 GLY A C 1
ATOM 585 O O . GLY A 1 76 ? -10.488 -6.953 34.955 1.00 95.38 76 GLY A O 1
ATOM 586 N N . TRP A 1 77 ? -9.205 -6.417 33.204 1.00 95.94 77 TRP A N 1
ATOM 587 C CA . TRP A 1 77 ? -7.981 -6.913 33.834 1.00 95.94 77 TRP A CA 1
ATOM 588 C C . TRP A 1 77 ? -7.709 -6.204 35.158 1.00 95.94 77 TRP A C 1
ATOM 590 O O . TRP A 1 77 ? -7.697 -4.978 35.237 1.00 95.94 77 TRP A O 1
ATOM 600 N N . ARG A 1 78 ? -7.474 -6.995 36.212 1.00 95.31 78 ARG A N 1
ATOM 601 C CA . ARG A 1 78 ? -7.259 -6.510 37.588 1.00 95.31 78 ARG A CA 1
ATOM 602 C C . ARG A 1 78 ? -8.402 -5.627 38.125 1.00 95.31 78 ARG A C 1
ATOM 604 O O . ARG A 1 78 ? -8.157 -4.789 38.988 1.00 95.31 78 ARG A O 1
ATOM 611 N N . GLY A 1 79 ? -9.627 -5.806 37.627 1.00 92.81 79 GLY A N 1
ATOM 612 C CA . GLY A 1 79 ? -10.784 -4.999 38.025 1.00 92.81 79 GLY A CA 1
ATOM 613 C C . GLY A 1 79 ? -10.856 -3.626 37.349 1.00 92.81 79 GLY A C 1
ATOM 614 O O . GLY A 1 79 ? -11.608 -2.768 37.802 1.00 92.81 79 GLY A O 1
ATOM 615 N N . ALA A 1 80 ? -10.078 -3.397 36.285 1.00 94.38 80 ALA A N 1
ATOM 616 C CA . ALA A 1 80 ? -10.220 -2.209 35.450 1.00 94.38 80 ALA A CA 1
ATOM 617 C C . ALA A 1 80 ? -11.608 -2.160 34.778 1.00 94.38 80 ALA A C 1
ATOM 619 O O . ALA A 1 80 ? -12.225 -3.192 34.541 1.00 94.38 80 ALA A O 1
ATOM 620 N N . GLY A 1 81 ? -12.115 -0.965 34.470 1.00 90.88 81 GLY A N 1
ATOM 621 C CA . GLY A 1 81 ? -13.445 -0.806 33.878 1.00 90.88 81 GLY A CA 1
ATOM 622 C C . GLY A 1 81 ? -13.780 0.646 33.547 1.00 90.88 81 GLY A C 1
ATOM 623 O O . GLY A 1 81 ? -12.895 1.444 33.231 1.00 90.88 81 GLY A O 1
ATOM 624 N N . GLY A 1 82 ? -15.068 0.996 33.598 1.00 86.19 82 GLY A N 1
ATOM 625 C CA . GLY A 1 82 ? -15.533 2.366 33.342 1.00 86.19 82 GLY A CA 1
ATOM 626 C C . GLY A 1 82 ? -15.301 2.834 31.902 1.00 86.19 82 GLY A C 1
ATOM 627 O O . GLY A 1 82 ? -15.043 4.014 31.678 1.00 86.19 82 GLY A O 1
ATOM 628 N N . ASN A 1 83 ? -15.324 1.904 30.937 1.00 83.31 83 ASN A N 1
ATOM 629 C CA . ASN A 1 83 ? -15.141 2.161 29.502 1.00 83.31 83 ASN A CA 1
ATOM 630 C C . ASN A 1 83 ? -13.871 2.960 29.137 1.00 83.31 83 ASN A C 1
ATOM 632 O O . ASN A 1 83 ? -13.829 3.602 28.094 1.00 83.31 83 ASN A O 1
ATOM 636 N N . GLY A 1 84 ? -12.834 2.938 29.984 1.00 87.69 84 GLY A N 1
ATOM 637 C CA . GLY A 1 84 ? -11.586 3.661 29.720 1.00 87.69 84 GLY A CA 1
ATOM 638 C C . GLY A 1 84 ? -11.595 5.140 30.115 1.00 87.69 84 GLY A C 1
ATOM 639 O O . GLY A 1 84 ? -10.653 5.854 29.779 1.00 87.69 84 GLY A O 1
ATOM 640 N N . ALA A 1 85 ? -12.591 5.612 30.876 1.00 89.81 85 ALA A N 1
ATOM 641 C CA . ALA A 1 85 ? -12.683 7.018 31.289 1.00 89.81 85 ALA A CA 1
ATOM 642 C C . ALA A 1 85 ? -11.427 7.531 32.029 1.00 89.81 85 ALA A C 1
ATOM 644 O O . ALA A 1 85 ? -11.029 8.683 31.867 1.00 89.81 85 ALA A O 1
ATOM 645 N N . ALA A 1 86 ? -10.744 6.668 32.791 1.00 93.50 86 ALA A N 1
ATOM 646 C CA . ALA A 1 86 ? -9.513 7.023 33.502 1.00 93.50 86 ALA A CA 1
ATOM 647 C C . ALA A 1 86 ? -8.332 7.370 32.572 1.00 93.50 86 ALA A C 1
ATOM 649 O O . ALA A 1 86 ? -7.397 8.044 32.997 1.00 93.50 86 ALA A O 1
ATOM 650 N N . ILE A 1 87 ? -8.364 6.922 31.311 1.00 95.44 87 ILE A N 1
ATOM 651 C CA . ILE A 1 87 ? -7.281 7.120 30.339 1.00 95.44 87 ILE A CA 1
ATOM 652 C C . ILE A 1 87 ? -7.671 8.051 29.186 1.00 95.44 87 ILE A C 1
ATOM 654 O O . ILE A 1 87 ? -6.953 8.097 28.190 1.00 95.44 87 ILE A O 1
ATOM 658 N N . ILE A 1 88 ? -8.749 8.839 29.317 1.00 95.38 88 ILE A N 1
ATOM 659 C CA . ILE A 1 88 ? -9.166 9.839 28.311 1.00 95.38 88 ILE A CA 1
ATOM 660 C C . ILE A 1 88 ? -7.988 10.694 27.802 1.00 95.38 88 ILE A C 1
ATOM 662 O O . ILE A 1 88 ? -7.859 10.827 26.582 1.00 95.38 88 ILE A O 1
ATOM 666 N N . PRO A 1 89 ? -7.081 11.224 28.658 1.00 95.62 89 PRO A N 1
ATOM 667 C CA . PRO A 1 89 ? -5.929 11.980 28.168 1.00 95.62 89 PRO A CA 1
ATOM 668 C C . PRO A 1 89 ? -5.016 11.162 27.245 1.00 95.62 89 PRO A C 1
ATOM 670 O O . PRO A 1 89 ? -4.533 11.686 26.245 1.00 95.62 89 PRO A O 1
ATOM 673 N N . ALA A 1 90 ? -4.807 9.873 27.531 1.00 96.50 90 ALA A N 1
ATOM 674 C CA . ALA A 1 90 ? -4.016 8.996 26.671 1.00 96.50 90 ALA A CA 1
ATOM 675 C C . ALA A 1 90 ? -4.723 8.728 25.334 1.00 96.50 90 ALA A C 1
ATOM 677 O O . ALA A 1 90 ? -4.070 8.757 24.292 1.00 96.50 90 ALA A O 1
ATOM 678 N N . LEU A 1 91 ? -6.051 8.548 25.344 1.00 96.31 91 LEU A N 1
ATOM 679 C CA . LEU A 1 91 ? -6.833 8.393 24.113 1.00 96.31 91 LEU A CA 1
ATOM 680 C C . LEU A 1 91 ? -6.683 9.631 23.218 1.00 96.31 91 LEU A C 1
ATOM 682 O O . LEU A 1 91 ? -6.350 9.509 22.045 1.00 96.31 91 LEU A O 1
ATOM 686 N N . ILE A 1 92 ? -6.846 10.834 23.771 1.00 96.81 92 ILE A N 1
ATOM 687 C CA . ILE A 1 92 ? -6.820 12.072 22.980 1.00 96.81 92 ILE A CA 1
ATOM 688 C C . ILE A 1 92 ? -5.402 12.435 22.534 1.00 96.81 92 ILE A C 1
ATOM 690 O O . ILE A 1 92 ? -5.187 12.702 21.354 1.00 96.81 92 ILE A O 1
ATOM 694 N N . PHE A 1 93 ? -4.426 12.465 23.444 1.00 97.56 93 PHE A N 1
ATOM 695 C CA . PHE A 1 93 ? -3.100 12.997 23.120 1.00 97.56 93 PHE A CA 1
ATOM 696 C C . PHE A 1 93 ? -2.200 11.971 22.432 1.00 97.56 93 PHE A C 1
ATOM 698 O O . PHE A 1 93 ? -1.597 12.297 21.412 1.00 97.56 93 PHE A O 1
ATOM 705 N N . PHE A 1 94 ? -2.128 10.735 22.931 1.00 95.81 94 PHE A N 1
ATOM 706 C CA . PHE A 1 94 ? -1.327 9.690 22.286 1.00 95.81 94 PHE A CA 1
ATOM 707 C C . PHE A 1 94 ? -2.099 9.045 21.138 1.00 95.81 94 PHE A C 1
ATOM 709 O O . PHE A 1 94 ? -1.644 9.068 19.994 1.00 95.81 94 PHE A O 1
ATOM 716 N N . GLY A 1 95 ? -3.293 8.527 21.430 1.00 94.19 95 GLY A N 1
ATOM 717 C CA . GLY A 1 95 ? -4.133 7.880 20.430 1.00 94.19 95 GLY A CA 1
ATOM 718 C C . GLY A 1 95 ? -4.518 8.839 19.309 1.00 94.19 95 GLY A C 1
ATOM 719 O O . GLY A 1 95 ? -4.482 8.452 18.152 1.00 94.19 95 GLY A O 1
ATOM 720 N N . GLY A 1 96 ? -4.830 10.091 19.634 1.00 96.88 96 GLY A N 1
ATOM 721 C CA . GLY A 1 96 ? -5.248 11.097 18.669 1.00 96.88 96 GLY A CA 1
ATOM 722 C C . GLY A 1 96 ? -4.122 11.956 18.119 1.00 96.88 96 GLY A C 1
ATOM 723 O O . GLY A 1 96 ? -3.650 11.751 17.004 1.00 96.88 96 GLY A O 1
ATOM 724 N N . VAL A 1 97 ? -3.721 12.961 18.894 1.00 97.25 97 VAL A N 1
ATOM 725 C CA . VAL A 1 97 ? -2.854 14.060 18.445 1.00 97.25 97 VAL A CA 1
ATOM 726 C C . VAL A 1 97 ? -1.517 13.559 17.894 1.00 97.25 97 VAL A C 1
ATOM 728 O O . VAL A 1 97 ? -1.128 13.953 16.796 1.00 97.25 97 VAL A O 1
ATOM 731 N N . VAL A 1 98 ? -0.830 12.665 18.610 1.00 96.56 98 VAL A N 1
ATOM 732 C CA . VAL A 1 98 ? 0.458 12.107 18.164 1.00 96.56 98 VAL A CA 1
ATOM 733 C C . VAL A 1 98 ? 0.309 11.339 16.844 1.00 96.56 98 VAL A C 1
ATOM 735 O O . VAL A 1 98 ? 1.121 11.532 15.938 1.00 96.56 98 VAL A O 1
ATOM 738 N N . GLN A 1 99 ? -0.747 10.534 16.688 1.00 95.75 99 GLN A N 1
ATOM 739 C CA . GLN A 1 99 ? -1.023 9.842 15.423 1.00 95.75 99 GLN A CA 1
ATOM 740 C C . GLN A 1 99 ? -1.344 10.805 14.279 1.00 95.75 99 GLN A C 1
ATOM 742 O O . GLN A 1 99 ? -0.853 10.601 13.171 1.00 95.75 99 GLN A O 1
ATOM 747 N N . LEU A 1 100 ? -2.115 11.869 14.524 1.00 96.88 100 LEU A N 1
ATOM 748 C CA . LEU A 1 100 ? -2.409 12.875 13.499 1.00 96.88 100 LEU A CA 1
ATOM 749 C C . LEU A 1 100 ? -1.138 13.589 13.028 1.00 96.88 100 LEU A C 1
ATOM 751 O O . LEU A 1 100 ? -0.945 13.761 11.825 1.00 96.88 100 LEU A O 1
ATOM 755 N N . PHE A 1 101 ? -0.237 13.952 13.947 1.00 95.25 101 PHE A N 1
ATOM 756 C CA . PHE A 1 101 ? 1.053 14.541 13.580 1.00 95.25 101 PHE A CA 1
ATOM 757 C C . PHE A 1 101 ? 1.915 13.588 12.756 1.00 95.25 101 PHE A C 1
ATOM 759 O O . PHE A 1 101 ? 2.490 14.000 11.748 1.00 95.25 101 PHE A O 1
ATOM 766 N N . GLY A 1 102 ? 1.981 12.312 13.134 1.00 91.69 102 GLY A N 1
ATOM 767 C CA . GLY A 1 102 ? 2.694 11.332 12.325 1.00 91.69 102 GLY A CA 1
ATOM 768 C C . GLY A 1 102 ? 2.017 11.084 10.968 1.00 91.69 102 GLY A C 1
ATOM 769 O O . GLY A 1 102 ? 2.715 10.951 9.969 1.00 91.69 102 GLY A O 1
ATOM 770 N N . GLY A 1 103 ? 0.683 11.153 10.879 1.00 92.62 103 GLY A N 1
ATOM 771 C CA . GLY A 1 103 ? -0.067 11.145 9.616 1.00 92.62 103 GLY A CA 1
ATOM 772 C C . GLY A 1 103 ? 0.282 12.318 8.691 1.00 92.62 103 GLY A C 1
ATOM 773 O O . GLY A 1 103 ? 0.498 12.114 7.496 1.00 92.62 103 GLY A O 1
ATOM 774 N N . ILE A 1 104 ? 0.431 13.531 9.239 1.00 94.38 104 ILE A N 1
ATOM 775 C CA . ILE A 1 104 ? 0.960 14.693 8.500 1.00 94.38 104 ILE A CA 1
ATOM 776 C C . ILE A 1 104 ? 2.389 14.408 8.017 1.00 94.38 104 ILE A C 1
ATOM 778 O O . ILE A 1 104 ? 2.718 14.686 6.866 1.00 94.38 104 ILE A O 1
ATOM 782 N N . GLY A 1 105 ? 3.229 13.815 8.867 1.00 90.44 105 GLY A N 1
ATOM 783 C CA . GLY A 1 105 ? 4.575 13.391 8.486 1.00 90.44 105 GLY A CA 1
ATOM 784 C C . GLY A 1 105 ? 4.574 12.420 7.300 1.00 90.44 105 GLY A C 1
ATOM 785 O O . GLY A 1 105 ? 5.309 12.634 6.337 1.00 90.44 105 GLY A O 1
ATOM 786 N N . GLU A 1 106 ? 3.728 11.384 7.337 1.00 87.25 106 GLU A N 1
ATOM 787 C CA . GLU A 1 106 ? 3.571 10.415 6.241 1.00 87.25 106 GLU A CA 1
ATOM 788 C C . GLU A 1 106 ? 3.127 11.098 4.943 1.00 87.25 106 GLU A C 1
ATOM 790 O O . GLU A 1 106 ? 3.613 10.765 3.861 1.00 87.25 106 GLU A O 1
ATOM 795 N N . TRP A 1 107 ? 2.240 12.091 5.043 1.00 87.00 107 TRP A N 1
ATOM 796 C CA . TRP A 1 107 ? 1.812 12.878 3.892 1.00 87.00 107 TRP A CA 1
ATOM 797 C C . TRP A 1 107 ? 2.973 13.654 3.259 1.00 87.00 107 TRP A C 1
ATOM 799 O O . TRP A 1 107 ? 3.141 13.601 2.040 1.00 87.00 107 TRP A O 1
ATOM 809 N N . ILE A 1 108 ? 3.808 14.309 4.074 1.00 86.75 108 ILE A N 1
ATOM 810 C CA . ILE A 1 108 ? 4.961 15.100 3.611 1.00 86.75 108 ILE A CA 1
ATOM 811 C C . ILE A 1 108 ? 5.977 14.231 2.858 1.00 86.75 108 ILE A C 1
ATOM 813 O O . ILE A 1 108 ? 6.524 14.665 1.844 1.00 86.75 108 ILE A O 1
ATOM 817 N N . ILE A 1 109 ? 6.218 12.997 3.312 1.00 79.38 109 ILE A N 1
ATOM 818 C CA . ILE A 1 109 ? 7.147 12.070 2.643 1.00 79.38 109 ILE A CA 1
ATOM 819 C C . ILE A 1 109 ? 6.507 11.291 1.479 1.00 79.38 109 ILE A C 1
ATOM 821 O O . ILE A 1 109 ? 7.174 10.464 0.858 1.00 79.38 109 ILE A O 1
ATOM 825 N N . GLY A 1 110 ? 5.233 11.553 1.163 1.00 76.06 110 GLY A N 1
ATOM 826 C CA . GLY A 1 110 ? 4.528 10.969 0.020 1.00 76.06 110 GLY A CA 1
ATOM 827 C C . GLY A 1 110 ? 3.946 9.573 0.258 1.00 76.06 110 GLY A C 1
ATOM 828 O O . GLY A 1 110 ? 3.632 8.874 -0.706 1.00 76.06 110 GLY A O 1
ATOM 829 N N . ASN A 1 111 ? 3.781 9.147 1.513 1.00 79.31 111 ASN A N 1
ATOM 830 C CA . ASN A 1 111 ? 3.206 7.849 1.848 1.00 79.31 111 ASN A CA 1
ATOM 831 C C . ASN A 1 111 ? 1.691 7.938 2.094 1.00 79.31 111 ASN A C 1
ATOM 833 O O . ASN A 1 111 ? 1.213 8.091 3.219 1.00 79.31 111 ASN A O 1
ATOM 837 N N . THR A 1 112 ? 0.917 7.821 1.015 1.00 83.75 112 THR A N 1
ATOM 838 C CA . THR A 1 112 ? -0.541 8.000 1.054 1.00 83.75 112 THR A CA 1
ATOM 839 C C . THR A 1 112 ? -1.265 6.954 1.903 1.00 83.75 112 THR A C 1
ATOM 841 O O . THR A 1 112 ? -2.201 7.308 2.616 1.00 83.75 112 THR A O 1
ATOM 844 N N . PHE A 1 113 ? -0.856 5.681 1.848 1.00 87.25 113 PHE A N 1
ATOM 845 C CA . PHE A 1 113 ? -1.566 4.614 2.560 1.00 87.25 113 PHE A CA 1
ATOM 846 C C . PHE A 1 113 ? -1.431 4.760 4.081 1.00 87.25 113 PHE A C 1
ATOM 848 O O . PHE A 1 113 ? -2.442 4.794 4.780 1.00 87.25 113 PHE A O 1
ATOM 855 N N . SER A 1 114 ? -0.209 4.938 4.595 1.00 88.00 114 SER A N 1
ATOM 856 C CA . SER A 1 114 ? 0.011 5.164 6.033 1.00 88.00 114 SER A CA 1
ATOM 857 C C . SER A 1 114 ? -0.600 6.466 6.526 1.00 88.00 114 SER A C 1
ATOM 859 O O . SER A 1 114 ? -1.168 6.497 7.613 1.00 88.00 114 SER A O 1
ATOM 861 N N . CYS A 1 115 ? -0.529 7.526 5.715 1.00 91.06 115 CYS A N 1
ATOM 862 C CA . CYS A 1 115 ? -1.210 8.785 5.996 1.00 91.06 115 CYS A CA 1
ATOM 863 C C . CYS A 1 115 ? -2.708 8.549 6.249 1.00 91.06 115 CYS A C 1
ATOM 865 O O . CYS A 1 115 ? -3.212 8.899 7.316 1.00 91.06 115 CYS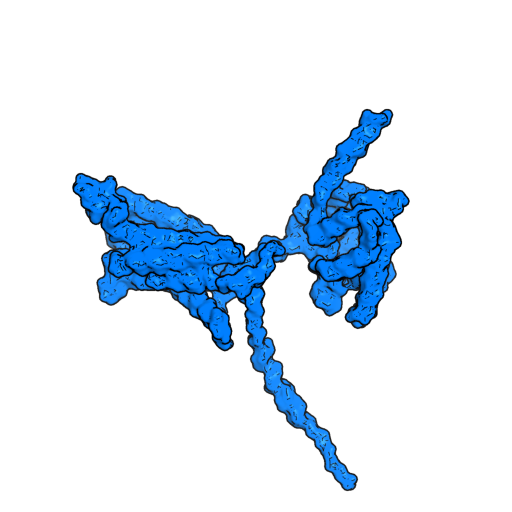 A O 1
ATOM 867 N N . ALA A 1 116 ? -3.404 7.873 5.328 1.00 92.94 116 ALA A N 1
ATOM 868 C CA . ALA A 1 116 ? -4.829 7.581 5.475 1.00 92.94 116 ALA A CA 1
ATOM 869 C C . ALA A 1 116 ? -5.137 6.762 6.743 1.00 92.94 116 ALA A C 1
ATOM 871 O O . ALA A 1 116 ? -6.084 7.087 7.464 1.00 92.94 116 ALA A O 1
ATOM 872 N N . LEU A 1 117 ? -4.316 5.750 7.057 1.00 94.06 117 LEU A N 1
ATOM 873 C CA . LEU A 1 117 ? -4.453 4.948 8.278 1.00 94.06 117 LEU A CA 1
ATOM 874 C C . LEU A 1 117 ? -4.336 5.804 9.546 1.00 94.06 117 LEU A C 1
ATOM 876 O O . LEU A 1 117 ? -5.226 5.766 10.396 1.00 94.06 117 LEU A O 1
ATOM 880 N N . PHE A 1 118 ? -3.269 6.596 9.671 1.00 95.19 118 PHE A N 1
ATOM 881 C CA . PHE A 1 118 ? -3.004 7.374 10.884 1.00 95.19 118 PHE A CA 1
ATOM 882 C C . PHE A 1 118 ? -3.974 8.537 11.076 1.00 95.19 118 PHE A C 1
ATOM 884 O O . PHE A 1 118 ? -4.364 8.809 12.209 1.00 95.19 118 PHE A O 1
ATOM 891 N N . PHE A 1 119 ? -4.439 9.176 9.998 1.00 96.50 119 PHE A N 1
ATOM 892 C CA . PHE A 1 119 ? -5.529 10.146 10.106 1.00 96.50 119 PHE A CA 1
ATOM 893 C C . PHE A 1 119 ? -6.828 9.483 10.568 1.00 96.50 119 PHE A C 1
ATOM 895 O O . PHE A 1 119 ? -7.468 9.977 11.492 1.00 96.50 119 PHE A O 1
ATOM 902 N N . THR A 1 120 ? -7.191 8.338 9.982 1.00 96.75 120 THR A N 1
ATOM 903 C CA . THR A 1 120 ? -8.423 7.619 10.342 1.00 96.75 120 THR A CA 1
ATOM 904 C C . THR A 1 120 ? -8.422 7.227 11.820 1.00 96.75 120 THR A C 1
ATOM 906 O O . THR A 1 120 ? -9.346 7.571 12.559 1.00 96.75 120 THR A O 1
ATOM 909 N N . TYR A 1 121 ? -7.381 6.519 12.269 1.00 96.62 121 TYR A N 1
ATOM 910 C CA . TYR A 1 121 ? -7.351 5.977 13.626 1.00 96.62 121 TYR A CA 1
ATOM 911 C C . TYR A 1 121 ? -6.939 7.008 14.677 1.00 96.62 121 TYR A C 1
ATOM 913 O O . TYR A 1 121 ? -7.419 6.939 15.807 1.00 96.62 121 TYR A O 1
ATOM 921 N N . GLY A 1 122 ? -6.143 8.013 14.305 1.00 97.00 122 GLY A N 1
ATOM 922 C CA . GLY A 1 122 ? -5.910 9.187 15.140 1.00 97.00 122 GLY A CA 1
ATOM 923 C C . GLY A 1 122 ? -7.220 9.906 15.455 1.00 97.00 122 GLY A C 1
ATOM 924 O O . GLY A 1 122 ? -7.573 10.112 16.616 1.00 97.00 122 GLY A O 1
ATOM 925 N N . THR A 1 123 ? -8.022 10.210 14.433 1.00 97.50 123 THR A N 1
ATOM 926 C CA . THR A 1 123 ? -9.335 10.828 14.650 1.00 97.50 123 THR A CA 1
ATOM 927 C C . THR A 1 123 ? -10.281 9.918 15.434 1.00 97.50 123 THR A C 1
ATOM 929 O O . THR A 1 123 ? -10.976 10.418 16.316 1.00 97.50 123 THR A O 1
ATOM 932 N N . PHE A 1 124 ? -10.275 8.600 15.197 1.00 97.12 124 PHE A N 1
ATOM 933 C CA . PHE A 1 124 ? -11.054 7.646 15.999 1.00 97.12 124 PHE A CA 1
ATOM 934 C C . PHE A 1 124 ? -10.785 7.798 17.500 1.00 97.12 124 PHE A C 1
ATOM 936 O O . PHE A 1 124 ? -11.726 7.925 18.279 1.00 97.12 124 PHE A O 1
ATOM 943 N N . TRP A 1 125 ? -9.522 7.850 17.924 1.00 96.94 125 TRP A N 1
ATOM 944 C CA . TRP A 1 125 ? -9.200 7.966 19.346 1.00 96.94 125 TRP A CA 1
ATOM 945 C C . TRP A 1 125 ? -9.630 9.302 19.960 1.00 96.94 125 TRP A C 1
ATOM 947 O O . TRP A 1 125 ? -10.054 9.330 21.118 1.00 96.94 125 TRP A O 1
ATOM 957 N N . ILE A 1 126 ? -9.596 10.393 19.187 1.00 96.56 126 ILE A N 1
ATOM 958 C CA . ILE A 1 126 ? -10.170 11.676 19.615 1.00 96.56 126 ILE A CA 1
ATOM 959 C C . ILE A 1 126 ? -11.683 11.536 19.785 1.00 96.56 126 ILE A C 1
ATOM 961 O O . ILE A 1 126 ? -12.212 11.903 20.832 1.00 96.56 126 ILE A O 1
ATOM 965 N N . VAL A 1 127 ? -12.390 10.965 18.808 1.00 95.44 127 VAL A N 1
ATOM 966 C CA . VAL A 1 127 ? -13.845 10.747 18.894 1.00 95.44 127 VAL A CA 1
ATOM 967 C C . VAL A 1 127 ? -14.196 9.881 20.109 1.00 95.44 127 VAL A C 1
ATOM 969 O O . VAL A 1 127 ? -15.085 10.238 20.883 1.00 95.44 127 VAL A O 1
ATOM 972 N N . GLN A 1 128 ? -13.448 8.807 20.365 1.00 92.25 128 GLN A N 1
ATOM 973 C CA . GLN A 1 128 ? -13.657 7.969 21.546 1.00 92.25 128 GLN A CA 1
ATOM 974 C C . GLN A 1 128 ? -13.405 8.721 22.857 1.00 92.25 128 GLN A C 1
ATOM 976 O O . GLN A 1 128 ? -14.238 8.667 23.759 1.00 92.25 128 GLN A O 1
ATOM 981 N N . GLY A 1 129 ? -12.292 9.451 22.972 1.00 92.94 129 GLY A N 1
ATOM 982 C CA . GLY A 1 129 ? -11.980 10.220 24.179 1.00 92.94 129 GLY A CA 1
ATOM 983 C C . GLY A 1 129 ? -13.011 11.314 24.458 1.00 92.94 129 GLY A C 1
ATOM 984 O O . GLY A 1 129 ? -13.474 11.456 25.587 1.00 92.94 129 GLY A O 1
ATOM 985 N N . THR A 1 130 ? -13.425 12.041 23.421 1.00 92.06 130 THR A N 1
ATOM 986 C CA . THR A 1 130 ? -14.427 13.115 23.524 1.00 92.06 130 THR A CA 1
ATOM 987 C C . THR A 1 130 ? -15.822 12.593 23.865 1.00 92.06 130 THR A C 1
ATOM 989 O O . THR A 1 130 ? -16.536 13.239 24.626 1.00 92.06 130 THR A O 1
ATOM 992 N N . THR A 1 131 ? -16.181 11.388 23.415 1.00 88.50 131 THR A N 1
ATOM 993 C CA . THR A 1 131 ? -17.453 10.730 23.766 1.00 88.50 131 THR A CA 1
ATOM 994 C C . THR A 1 131 ? -17.567 10.409 25.262 1.00 88.50 131 THR A C 1
ATOM 996 O O . THR A 1 131 ? -18.668 10.362 25.809 1.00 88.50 131 THR A O 1
ATOM 999 N N . LEU A 1 132 ? -16.441 10.209 25.951 1.00 87.25 132 LEU A N 1
ATOM 1000 C CA . LEU A 1 132 ? -16.405 9.952 27.395 1.00 87.25 132 LEU A CA 1
ATOM 1001 C C . LEU A 1 132 ? -16.341 11.241 28.232 1.00 87.25 132 LEU A C 1
ATOM 1003 O O . LEU A 1 132 ? -16.442 11.189 29.458 1.00 87.25 132 LEU A O 1
ATOM 1007 N N . MET A 1 133 ? -16.165 12.402 27.596 1.00 88.31 133 MET A N 1
ATOM 1008 C CA . MET A 1 133 ? -16.052 13.687 28.278 1.00 88.31 133 MET A CA 1
ATOM 1009 C C . MET A 1 133 ? -17.419 14.373 28.398 1.00 88.31 133 MET A C 1
ATOM 1011 O O . MET A 1 133 ? -18.064 14.626 27.378 1.00 88.31 133 MET A O 1
ATOM 1015 N N . PRO A 1 134 ? -17.815 14.825 29.604 1.00 84.38 134 PRO A N 1
ATOM 1016 C CA . PRO A 1 134 ? -19.047 15.595 29.784 1.00 84.38 134 PRO A CA 1
ATOM 1017 C C . PRO A 1 134 ? -19.105 16.877 28.939 1.00 84.38 134 PRO A C 1
ATOM 1019 O O . PRO A 1 134 ? -20.185 17.305 28.551 1.00 84.38 134 PRO A O 1
ATOM 1022 N N . PHE A 1 135 ? -17.947 17.468 28.619 1.00 87.12 135 PHE A N 1
ATOM 1023 C CA . PHE A 1 135 ? -17.832 18.703 27.836 1.00 87.12 135 PHE A CA 1
ATOM 1024 C C . PHE A 1 135 ? -18.488 18.620 26.448 1.00 87.12 135 PHE A C 1
ATOM 1026 O O . PHE A 1 135 ? -19.116 19.583 26.020 1.00 87.12 135 PHE A O 1
ATOM 1033 N N . PHE A 1 136 ? -18.371 17.483 25.752 1.00 88.94 136 PHE A N 1
ATOM 1034 C CA . PHE A 1 136 ? -18.957 17.315 24.415 1.00 88.94 136 PHE A CA 1
ATOM 1035 C C . PHE A 1 136 ? -20.438 16.948 24.453 1.00 88.94 136 PHE A C 1
ATOM 1037 O O . PHE A 1 136 ? -21.109 17.042 23.428 1.00 88.94 136 PHE A O 1
ATOM 1044 N N . ALA A 1 137 ? -20.949 16.547 25.623 1.00 87.31 137 ALA A N 1
ATOM 1045 C CA . ALA A 1 137 ? -22.374 16.410 25.885 1.00 87.31 137 ALA A CA 1
ATOM 1046 C C . ALA A 1 137 ? -23.153 15.542 24.865 1.00 87.31 137 ALA A C 1
ATOM 1048 O O . ALA A 1 137 ? -24.355 15.730 24.683 1.00 87.31 137 ALA A O 1
ATOM 1049 N N . THR A 1 138 ? -22.503 14.554 24.233 1.00 89.50 138 THR A N 1
ATOM 1050 C CA . THR A 1 138 ? -23.069 13.736 23.139 1.00 89.50 138 THR A CA 1
ATOM 1051 C C . THR A 1 138 ? -24.380 13.022 23.495 1.00 89.50 138 THR A C 1
ATOM 1053 O O . THR A 1 138 ? -25.177 12.741 22.606 1.00 89.50 138 THR A O 1
ATOM 1056 N N . GLY A 1 139 ? -24.629 12.753 24.780 1.00 87.62 139 GLY A N 1
ATOM 1057 C CA . GLY A 1 139 ? -25.863 12.148 25.284 1.00 87.62 139 GLY A CA 1
ATOM 1058 C C . GLY A 1 139 ? -27.025 13.116 25.554 1.00 87.62 139 GLY A C 1
ATOM 1059 O O . GLY A 1 139 ? -28.153 12.654 25.672 1.00 87.62 139 GLY A O 1
ATOM 1060 N N . ILE A 1 140 ? -26.821 14.440 25.631 1.00 90.19 140 ILE A N 1
ATOM 1061 C CA . ILE A 1 140 ? -27.868 15.372 26.115 1.00 90.19 140 ILE A CA 1
ATOM 1062 C C . ILE A 1 140 ? -29.154 15.303 25.281 1.00 90.19 140 ILE A C 1
ATOM 1064 O O . ILE A 1 140 ? -30.241 15.252 25.847 1.00 90.19 140 ILE A O 1
ATOM 1068 N N . TYR A 1 141 ? -29.047 15.228 23.952 1.00 88.31 141 TYR A N 1
ATOM 1069 C CA . TYR A 1 141 ? -30.211 15.164 23.053 1.00 88.31 141 TYR A CA 1
ATOM 1070 C C . TYR A 1 141 ? -30.982 13.842 23.107 1.00 88.31 141 TYR A C 1
ATOM 1072 O O . TYR A 1 141 ? -32.056 13.728 22.521 1.00 88.31 141 TYR A O 1
ATOM 1080 N N . PHE A 1 142 ? -30.435 12.845 23.795 1.00 90.19 142 PHE A N 1
ATOM 1081 C CA . PHE A 1 142 ? -31.051 11.539 23.961 1.00 90.19 142 PHE A CA 1
ATOM 1082 C C . PHE A 1 142 ? -31.721 11.391 25.336 1.00 90.19 142 PHE A C 1
ATOM 1084 O O . PHE A 1 142 ? -32.474 10.444 25.531 1.00 90.19 142 PHE A O 1
ATOM 1091 N N . SER A 1 143 ? -31.486 12.311 26.281 1.00 90.38 143 SER A N 1
ATOM 1092 C CA . SER A 1 143 ? -32.089 12.288 27.621 1.00 90.38 143 SER A CA 1
ATOM 1093 C C . SER A 1 143 ? -33.353 13.144 27.692 1.00 90.38 143 SER A C 1
ATOM 1095 O O . SER A 1 143 ? -33.367 14.299 27.270 1.00 90.38 143 SER A O 1
ATOM 1097 N N . SER A 1 144 ? -34.398 12.610 28.328 1.00 84.12 144 SER A N 1
ATOM 1098 C CA . SER A 1 144 ? -35.611 13.364 28.670 1.00 84.12 144 SER A CA 1
ATOM 1099 C C . SER A 1 144 ? -35.397 14.422 29.756 1.00 84.12 144 SER A C 1
ATOM 1101 O O . SER A 1 144 ? -36.195 15.349 29.863 1.00 84.12 144 SER A O 1
ATOM 1103 N N . THR A 1 145 ? -34.341 14.297 30.565 1.00 85.81 145 THR A N 1
ATOM 1104 C CA . THR A 1 145 ? -34.029 15.222 31.669 1.00 85.81 145 THR A CA 1
ATOM 1105 C C . THR A 1 145 ? -32.914 16.215 31.324 1.00 85.81 145 THR A C 1
ATOM 1107 O O . THR A 1 145 ? -32.600 17.095 32.123 1.00 85.81 145 THR A O 1
ATOM 1110 N N . GLY A 1 146 ? -32.299 16.078 30.143 1.00 82.44 146 GLY A N 1
ATOM 1111 C CA . GLY A 1 146 ? -31.090 16.808 29.755 1.00 82.44 146 GLY A CA 1
ATOM 1112 C C . GLY A 1 146 ? -29.809 16.279 30.414 1.00 82.44 146 GLY A C 1
ATOM 1113 O O . GLY A 1 146 ? -28.749 16.888 30.271 1.00 82.44 146 GLY A O 1
ATOM 1114 N N . ASN A 1 147 ? -29.874 15.149 31.128 1.00 87.00 147 ASN A N 1
ATOM 1115 C CA . ASN A 1 147 ? -28.709 14.509 31.727 1.00 87.00 147 ASN A CA 1
ATOM 1116 C C . ASN A 1 147 ? -27.901 13.738 30.672 1.00 87.00 147 ASN A C 1
ATOM 1118 O O . ASN A 1 147 ? -28.370 12.776 30.067 1.00 87.00 147 ASN A O 1
ATOM 1122 N N . PHE A 1 148 ? -26.641 14.131 30.498 1.00 85.38 148 PHE A N 1
ATOM 1123 C CA . PHE A 1 148 ? -25.726 13.504 29.547 1.00 85.38 148 PHE A CA 1
ATOM 1124 C C . PHE A 1 148 ? -25.566 11.985 29.746 1.00 85.38 148 PHE A C 1
ATOM 1126 O O . PHE A 1 148 ? -25.665 11.241 28.772 1.00 85.38 148 PHE A O 1
ATOM 1133 N N . LEU A 1 149 ? -25.335 11.523 30.980 1.00 85.12 149 LEU A N 1
ATOM 1134 C CA . LEU A 1 149 ? -25.073 10.108 31.278 1.00 85.12 149 LEU A CA 1
ATOM 1135 C C . LEU A 1 149 ? -26.314 9.242 31.053 1.00 85.12 149 LEU A C 1
ATOM 1137 O O . LEU A 1 149 ? -26.198 8.145 30.515 1.00 85.12 149 LEU A O 1
ATOM 1141 N N . GLU A 1 150 ? -27.495 9.745 31.420 1.00 88.00 150 GLU A N 1
ATOM 1142 C CA . GLU A 1 150 ? -28.769 9.072 31.140 1.00 88.00 150 GLU A CA 1
ATOM 1143 C C . GLU A 1 150 ? -28.951 8.875 29.630 1.00 88.00 150 GLU A C 1
ATOM 1145 O O . GLU A 1 150 ? -29.252 7.776 29.167 1.00 88.00 150 GLU A O 1
ATOM 1150 N N . GLY A 1 151 ? -28.692 9.926 28.848 1.00 89.44 151 GLY A N 1
ATOM 1151 C CA . GLY A 1 151 ? -28.809 9.886 27.396 1.00 89.44 151 GLY A CA 1
ATOM 1152 C C . GLY A 1 151 ? -27.918 8.827 26.743 1.00 89.44 151 GLY A C 1
ATOM 1153 O O . GLY A 1 151 ? -28.360 8.150 25.812 1.00 89.44 151 GLY A O 1
ATOM 1154 N N . GLN A 1 152 ? -26.707 8.615 27.274 1.00 89.06 152 GLN A N 1
ATOM 1155 C CA . GLN A 1 152 ? -25.777 7.588 26.786 1.00 89.06 152 GLN A CA 1
ATOM 1156 C C . GLN A 1 152 ? -26.271 6.150 26.993 1.00 89.06 152 GLN A C 1
ATOM 1158 O O . GLN A 1 152 ? -25.797 5.237 26.320 1.00 89.06 152 GLN A O 1
ATOM 1163 N N . GLN A 1 153 ? -27.224 5.928 27.899 1.00 89.69 153 GLN A N 1
ATOM 1164 C CA . GLN A 1 153 ? -27.798 4.603 28.138 1.00 89.69 153 GLN A CA 1
ATOM 1165 C C . GLN A 1 153 ? -29.009 4.304 27.250 1.00 89.69 153 GLN A C 1
ATOM 1167 O O . GLN A 1 153 ? -29.496 3.174 27.228 1.00 89.69 153 GLN A O 1
ATOM 1172 N N . THR A 1 154 ? -29.497 5.285 26.490 1.00 94.00 154 THR A N 1
ATOM 1173 C CA . THR A 1 154 ? -30.704 5.100 25.684 1.00 94.00 154 THR A CA 1
ATOM 1174 C C . THR A 1 154 ? -30.474 4.206 24.461 1.00 94.00 154 THR A C 1
ATOM 1176 O O . THR A 1 154 ? -29.393 4.218 23.857 1.00 94.00 154 THR A O 1
ATOM 1179 N N . PRO A 1 155 ? -31.507 3.468 24.010 1.00 94.69 155 PRO A N 1
ATOM 1180 C CA . PRO A 1 155 ? -31.422 2.666 22.793 1.00 94.69 155 PRO A CA 1
ATOM 1181 C C . PRO A 1 155 ? -31.002 3.457 21.553 1.00 94.69 155 PRO A C 1
ATOM 1183 O O . PRO A 1 155 ? -30.214 2.968 20.741 1.00 94.69 155 PRO A O 1
ATOM 1186 N N . MET A 1 156 ? -31.503 4.687 21.421 1.00 94.56 156 MET A N 1
ATOM 1187 C CA . MET A 1 156 ? -31.251 5.554 20.270 1.00 94.56 156 MET A CA 1
ATOM 1188 C C . MET A 1 156 ? -29.794 6.038 20.220 1.00 94.56 156 MET A C 1
ATOM 1190 O O . MET A 1 156 ? -29.193 6.068 19.142 1.00 94.56 156 MET A O 1
ATOM 1194 N N . TYR A 1 157 ? -29.195 6.342 21.375 1.00 94.56 157 TYR A N 1
ATOM 1195 C CA . TYR A 1 157 ? -27.776 6.684 21.461 1.00 94.56 157 TYR A CA 1
ATOM 1196 C C . TYR A 1 157 ? -26.897 5.492 21.067 1.00 94.56 157 TYR A C 1
ATOM 1198 O O . TYR A 1 157 ? -26.028 5.609 20.202 1.00 94.56 157 TYR A O 1
ATOM 1206 N N . ASN A 1 158 ? -27.183 4.315 21.635 1.00 95.31 158 ASN A N 1
ATOM 1207 C CA . ASN A 1 158 ? -26.424 3.096 21.359 1.00 95.31 158 ASN A CA 1
ATOM 1208 C C . ASN A 1 158 ? -26.491 2.689 19.878 1.00 95.31 158 ASN A C 1
ATOM 121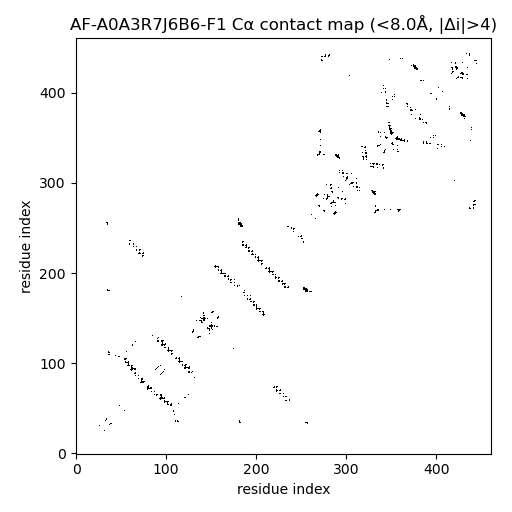0 O O . ASN A 1 158 ? -25.459 2.393 19.280 1.00 95.31 158 ASN A O 1
ATOM 1214 N N . ALA A 1 159 ? -27.668 2.755 19.245 1.00 96.19 159 ALA A N 1
ATOM 1215 C CA . ALA A 1 159 ? -27.798 2.507 17.806 1.00 96.19 159 ALA A CA 1
ATOM 1216 C C . ALA A 1 159 ? -26.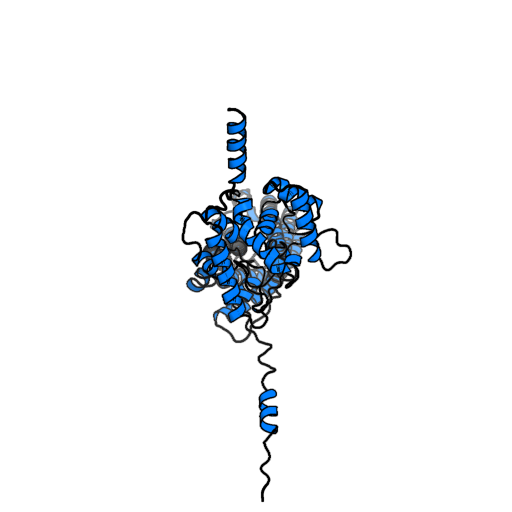972 3.495 16.961 1.00 96.19 159 ALA A C 1
ATOM 1218 O O . ALA A 1 159 ? -26.353 3.098 15.974 1.00 96.19 159 ALA A O 1
ATOM 1219 N N . SER A 1 160 ? -26.920 4.769 17.362 1.00 95.38 160 SER A N 1
ATOM 1220 C CA . SER A 1 160 ? -26.146 5.799 16.655 1.00 95.38 160 SER A CA 1
ATOM 1221 C C . SER A 1 160 ? -24.642 5.508 16.694 1.00 95.38 160 SER A C 1
ATOM 1223 O O . SER A 1 160 ? -23.968 5.577 15.665 1.00 95.38 160 SER A O 1
ATOM 1225 N N . ILE A 1 161 ? -24.118 5.102 17.856 1.00 94.75 161 ILE A N 1
ATOM 1226 C CA . ILE A 1 161 ? -22.713 4.692 18.002 1.00 94.75 161 ILE A CA 1
ATOM 1227 C C . ILE A 1 161 ? -22.427 3.394 17.232 1.00 94.75 161 ILE A C 1
ATOM 1229 O O . ILE A 1 161 ? -21.367 3.264 16.619 1.00 94.75 161 ILE A O 1
ATOM 1233 N N . ALA A 1 162 ? -23.369 2.448 17.197 1.00 97.19 162 ALA A N 1
ATOM 1234 C CA . ALA A 1 162 ? -23.198 1.208 16.443 1.00 97.19 162 ALA A CA 1
ATOM 1235 C C . ALA A 1 162 ? -22.926 1.477 14.952 1.00 97.19 162 ALA A C 1
ATOM 1237 O O . ALA A 1 162 ? -21.992 0.907 14.389 1.00 97.19 162 ALA A O 1
ATOM 1238 N N . PHE A 1 163 ? -23.665 2.400 14.323 1.00 97.62 163 PHE A N 1
ATOM 1239 C CA . PHE A 1 163 ? -23.433 2.773 12.922 1.00 97.62 163 PHE A CA 1
ATOM 1240 C C . PHE A 1 163 ? -22.065 3.424 12.676 1.00 97.62 163 PHE A C 1
ATOM 1242 O O . PHE A 1 163 ? -21.477 3.205 11.616 1.00 97.62 163 PHE A O 1
ATOM 1249 N N . TYR A 1 164 ? -21.521 4.163 13.648 1.00 96.62 164 TYR A N 1
ATOM 1250 C CA . TYR A 1 164 ? -20.151 4.678 13.565 1.00 96.62 164 TYR A CA 1
ATOM 1251 C C . TYR A 1 164 ? -19.126 3.535 13.479 1.00 96.62 164 TYR A C 1
ATOM 1253 O O . TYR A 1 164 ? -18.269 3.537 12.593 1.00 96.62 164 TYR A O 1
ATOM 1261 N N . PHE A 1 165 ? -19.267 2.502 14.316 1.00 97.75 165 PHE A N 1
ATOM 1262 C CA . PHE A 1 165 ? -18.412 1.313 14.251 1.00 97.75 165 PHE A CA 1
ATOM 1263 C C . PHE A 1 165 ? -18.631 0.476 12.983 1.00 97.75 165 PHE A C 1
ATOM 1265 O O . PHE A 1 165 ? -17.664 -0.066 12.447 1.00 97.75 165 PHE A O 1
ATOM 1272 N N . VAL A 1 166 ? -19.854 0.411 12.441 1.00 98.25 166 VAL A N 1
ATOM 1273 C CA . VAL A 1 166 ? -20.108 -0.224 11.133 1.00 98.25 166 VAL A CA 1
ATOM 1274 C C . VAL A 1 166 ? -19.329 0.489 10.026 1.00 98.25 166 VAL A C 1
ATOM 1276 O O . VAL A 1 166 ? -18.643 -0.167 9.243 1.00 98.25 166 VAL A O 1
ATOM 1279 N N . ALA A 1 167 ? -19.379 1.823 9.976 1.00 98.12 167 ALA A N 1
ATOM 1280 C CA . ALA A 1 167 ? -18.635 2.599 8.984 1.00 98.12 167 ALA A CA 1
ATOM 1281 C C . ALA A 1 167 ? -17.114 2.391 9.116 1.00 98.12 167 ALA A C 1
ATOM 1283 O O . ALA A 1 167 ? -16.425 2.200 8.111 1.00 98.12 167 ALA A O 1
ATOM 1284 N N . LEU A 1 168 ? -16.597 2.355 10.350 1.00 97.62 168 LEU A N 1
ATOM 1285 C CA . LEU A 1 168 ? -15.192 2.041 10.623 1.00 97.62 168 LEU A CA 1
ATOM 1286 C C . LEU A 1 168 ? -14.806 0.614 10.229 1.00 97.62 168 LEU A C 1
ATOM 1288 O O . LEU A 1 168 ? -13.690 0.412 9.756 1.00 97.62 168 LEU A O 1
ATOM 1292 N N . THR A 1 169 ? -15.708 -0.356 10.384 1.00 97.94 169 THR A N 1
ATOM 1293 C CA . THR A 1 169 ? -15.487 -1.741 9.939 1.00 97.94 169 THR A CA 1
ATOM 1294 C C . THR A 1 169 ? -15.338 -1.771 8.420 1.00 97.94 169 THR A C 1
ATOM 1296 O O . THR A 1 169 ? -14.324 -2.224 7.909 1.00 97.94 169 THR A O 1
ATOM 1299 N N . VAL A 1 170 ? -16.265 -1.163 7.670 1.00 98.00 170 VAL A N 1
ATOM 1300 C CA . VAL A 1 170 ? -16.175 -1.107 6.196 1.00 98.00 170 VAL A CA 1
ATOM 1301 C C . VAL A 1 170 ? -14.875 -0.442 5.728 1.00 98.00 170 VAL A C 1
ATOM 1303 O O . VAL A 1 170 ? -14.216 -0.937 4.813 1.00 98.00 170 VAL A O 1
ATOM 1306 N N . LEU A 1 171 ? -14.479 0.666 6.360 1.00 97.00 171 LEU A N 1
ATOM 1307 C CA . LEU A 1 171 ? -13.237 1.363 6.027 1.00 97.00 171 LEU A CA 1
ATOM 1308 C C . LEU A 1 171 ? -11.993 0.514 6.349 1.00 97.00 171 LEU A C 1
ATOM 1310 O O . LEU A 1 171 ? -11.087 0.400 5.521 1.00 97.00 171 LEU A O 1
ATOM 1314 N N . THR A 1 172 ? -11.965 -0.120 7.521 1.00 97.38 172 THR A N 1
ATOM 1315 C CA . THR A 1 172 ? -10.878 -1.016 7.948 1.00 97.38 172 THR A CA 1
ATOM 1316 C C . THR A 1 172 ? -10.771 -2.241 7.042 1.00 97.38 172 THR A C 1
ATOM 1318 O O . THR A 1 172 ? -9.660 -2.647 6.693 1.00 97.38 172 THR A O 1
ATOM 1321 N N . PHE A 1 173 ? -11.891 -2.787 6.568 1.00 97.25 173 PHE A N 1
ATOM 1322 C CA . PHE A 1 173 ? -11.908 -3.887 5.609 1.00 97.25 173 PHE A CA 1
ATOM 1323 C C . PHE A 1 173 ? -11.227 -3.505 4.286 1.00 97.25 173 PHE A C 1
ATOM 1325 O O . PHE A 1 173 ? -10.390 -4.252 3.773 1.00 97.25 173 PHE A O 1
ATOM 1332 N N . ILE A 1 174 ? -11.497 -2.300 3.764 1.00 95.81 174 ILE A N 1
ATOM 1333 C CA . ILE A 1 174 ? -10.813 -1.772 2.570 1.00 95.81 174 ILE A CA 1
ATOM 1334 C C . ILE A 1 174 ? -9.302 -1.678 2.819 1.00 95.81 174 ILE A C 1
ATOM 1336 O O . ILE A 1 174 ? -8.504 -2.120 1.988 1.00 95.81 174 ILE A O 1
ATOM 1340 N N . TYR A 1 175 ? -8.889 -1.151 3.974 1.00 94.69 175 TYR A N 1
ATOM 1341 C CA . TYR A 1 175 ? -7.474 -1.088 4.340 1.00 94.69 175 TYR A CA 1
ATOM 1342 C C . TYR A 1 175 ? -6.830 -2.469 4.493 1.00 94.69 175 TYR A C 1
ATOM 1344 O O . TYR A 1 175 ? -5.679 -2.648 4.095 1.00 94.69 175 TYR A O 1
ATOM 1352 N N . THR A 1 176 ? -7.572 -3.452 5.001 1.00 94.81 176 THR A N 1
ATOM 1353 C CA . THR A 1 176 ? -7.122 -4.842 5.135 1.00 94.81 176 THR A CA 1
ATOM 1354 C C . THR A 1 176 ? -6.867 -5.478 3.768 1.00 94.81 176 THR A C 1
ATOM 1356 O O . THR A 1 176 ? -5.854 -6.145 3.581 1.00 94.81 176 THR A O 1
ATOM 1359 N N . ILE A 1 177 ? -7.717 -5.217 2.769 1.00 91.19 177 ILE A N 1
ATOM 1360 C CA . ILE A 1 177 ? -7.480 -5.673 1.387 1.00 91.19 177 ILE A CA 1
ATOM 1361 C C . ILE A 1 177 ? -6.217 -5.023 0.805 1.00 91.19 177 ILE A C 1
ATOM 1363 O O . ILE A 1 177 ? -5.407 -5.684 0.150 1.00 91.19 177 ILE A O 1
ATOM 1367 N N . CYS A 1 178 ? -6.027 -3.726 1.044 1.00 86.94 178 CYS A N 1
ATOM 1368 C CA . CYS A 1 178 ? -4.847 -3.006 0.573 1.00 86.94 178 CYS A CA 1
ATOM 1369 C C . CYS A 1 178 ? -3.546 -3.513 1.227 1.00 86.94 178 CYS A C 1
ATOM 1371 O O . CYS A 1 178 ? -2.509 -3.559 0.562 1.00 86.94 178 CYS A O 1
ATOM 1373 N N . SER A 1 179 ? -3.591 -3.935 2.495 1.00 88.06 179 SER A N 1
ATOM 1374 C CA . SER A 1 179 ? -2.416 -4.384 3.252 1.00 88.06 179 SER A CA 1
ATOM 1375 C C . SER A 1 179 ? -1.957 -5.813 2.943 1.00 88.06 179 SER A C 1
ATOM 1377 O O . SER A 1 179 ? -0.839 -6.170 3.306 1.00 88.06 179 SER A O 1
ATOM 1379 N N . ILE A 1 180 ? -2.714 -6.612 2.173 1.00 85.56 180 ILE A N 1
ATOM 1380 C CA . ILE A 1 180 ? -2.279 -7.960 1.721 1.00 85.56 180 ILE A CA 1
ATOM 1381 C C . ILE A 1 180 ? -0.958 -7.888 0.925 1.00 85.56 180 ILE A C 1
ATOM 1383 O O . ILE A 1 180 ? -0.285 -8.882 0.681 1.00 85.56 180 ILE A O 1
ATOM 1387 N N . ARG A 1 181 ? -0.570 -6.692 0.488 1.00 75.38 181 ARG A N 1
ATOM 1388 C CA . ARG A 1 181 ? 0.611 -6.434 -0.331 1.00 75.38 181 ARG A CA 1
ATOM 1389 C C . ARG A 1 181 ? 1.785 -5.816 0.419 1.00 75.38 181 ARG A C 1
ATOM 1391 O O . ARG A 1 181 ? 2.810 -5.577 -0.215 1.00 75.38 181 ARG A O 1
ATOM 1398 N N . THR A 1 182 ? 1.614 -5.496 1.700 1.00 79.12 182 THR A N 1
ATOM 1399 C CA . THR A 1 182 ? 2.629 -4.816 2.508 1.00 79.12 182 THR A CA 1
ATOM 1400 C C . THR A 1 182 ? 3.405 -5.841 3.330 1.00 79.12 182 THR A C 1
ATOM 1402 O O . THR A 1 182 ? 4.415 -6.355 2.864 1.00 79.12 182 THR A O 1
ATOM 1405 N N . ASN A 1 183 ? 2.915 -6.203 4.513 1.00 85.44 183 ASN A N 1
ATOM 1406 C CA . ASN A 1 183 ? 3.536 -7.195 5.380 1.00 85.44 183 ASN A CA 1
ATOM 1407 C C . ASN A 1 183 ? 2.516 -7.898 6.283 1.00 85.44 183 ASN A C 1
ATOM 1409 O O . ASN A 1 183 ? 1.431 -7.374 6.550 1.00 85.44 183 ASN A O 1
ATOM 1413 N N . VAL A 1 184 ? 2.889 -9.079 6.779 1.00 90.06 184 VAL A N 1
ATOM 1414 C CA . VAL A 1 184 ? 2.029 -9.942 7.601 1.00 90.06 184 VAL A CA 1
ATOM 1415 C C . VAL A 1 184 ? 1.618 -9.257 8.905 1.00 90.06 184 VAL A C 1
ATOM 1417 O O . VAL A 1 184 ? 0.461 -9.376 9.312 1.00 90.06 184 VAL A O 1
ATOM 1420 N N . CYS A 1 185 ? 2.513 -8.511 9.556 1.00 91.81 185 CYS A N 1
ATOM 1421 C CA . CYS A 1 185 ? 2.185 -7.800 10.796 1.00 91.81 185 CYS A CA 1
ATOM 1422 C C . CYS A 1 185 ? 1.105 -6.724 10.587 1.00 91.81 185 CYS A C 1
ATOM 1424 O O . CYS A 1 185 ? 0.140 -6.674 11.344 1.00 91.81 185 CYS A O 1
ATOM 1426 N N . LEU A 1 186 ? 1.209 -5.896 9.544 1.00 91.38 186 LEU A N 1
ATOM 1427 C CA . LEU A 1 186 ? 0.207 -4.866 9.257 1.00 91.38 186 LEU A CA 1
ATOM 1428 C C . LEU A 1 186 ? -1.122 -5.484 8.813 1.00 91.38 186 LEU A C 1
ATOM 1430 O O . LEU A 1 186 ? -2.183 -5.038 9.247 1.00 91.38 186 LEU A O 1
ATOM 1434 N N . PHE A 1 187 ? -1.068 -6.521 7.974 1.00 94.00 187 PHE A N 1
ATOM 1435 C CA . PHE A 1 187 ? -2.260 -7.248 7.548 1.00 94.00 187 PHE A CA 1
ATOM 1436 C C . PHE A 1 187 ? -2.998 -7.869 8.739 1.00 94.00 187 PHE A C 1
ATOM 1438 O O . PHE A 1 187 ? -4.191 -7.632 8.911 1.00 94.00 187 PHE A O 1
ATOM 1445 N N . SER A 1 188 ? -2.286 -8.609 9.594 1.00 96.06 188 SER A N 1
ATOM 1446 C CA . SER A 1 188 ? -2.868 -9.222 10.793 1.00 96.06 188 SER A CA 1
ATOM 1447 C C . SER A 1 188 ? -3.423 -8.181 11.766 1.00 96.06 188 SER A C 1
ATOM 1449 O O . SER A 1 188 ? -4.523 -8.375 12.276 1.00 96.06 188 SER A O 1
ATOM 1451 N N . ALA A 1 189 ? -2.733 -7.055 11.975 1.00 96.38 189 ALA A N 1
ATOM 1452 C CA . ALA A 1 189 ? -3.233 -5.967 12.813 1.00 96.38 189 ALA A CA 1
ATOM 1453 C C . ALA A 1 189 ? -4.567 -5.403 12.295 1.00 96.38 189 ALA A C 1
ATOM 1455 O O . ALA A 1 189 ? -5.523 -5.284 13.059 1.00 96.38 189 ALA A O 1
ATOM 1456 N N . LEU A 1 190 ? -4.652 -5.097 10.995 1.00 96.81 190 LEU A N 1
ATOM 1457 C CA . LEU A 1 190 ? -5.867 -4.552 10.383 1.00 96.81 190 LEU A CA 1
ATOM 1458 C C . LEU A 1 190 ? -7.008 -5.572 10.341 1.00 96.81 190 LEU A C 1
ATOM 1460 O O . LEU A 1 190 ? -8.145 -5.217 10.629 1.00 96.81 190 LEU A O 1
ATOM 1464 N N . PHE A 1 191 ? -6.704 -6.843 10.082 1.00 97.56 191 PHE A N 1
ATOM 1465 C CA . PHE A 1 191 ? -7.693 -7.917 10.118 1.00 97.56 191 PHE A CA 1
ATOM 1466 C C . PHE A 1 191 ? -8.299 -8.102 11.519 1.00 97.56 191 PHE A C 1
ATOM 1468 O O . PHE A 1 191 ? -9.512 -8.224 11.667 1.00 97.56 191 PHE A O 1
ATOM 1475 N N . MET A 1 192 ? -7.475 -8.066 12.571 1.00 98.38 192 MET A N 1
ATOM 1476 C CA . MET A 1 192 ? -7.977 -8.135 13.948 1.00 98.38 192 MET A CA 1
ATOM 1477 C C . MET A 1 192 ? -8.740 -6.863 14.351 1.00 98.38 192 MET A C 1
ATOM 1479 O O . MET A 1 192 ? -9.683 -6.934 15.144 1.00 98.38 192 MET A O 1
ATOM 1483 N N . LEU A 1 193 ? -8.376 -5.705 13.791 1.00 97.94 193 LEU A N 1
ATOM 1484 C CA . LEU A 1 193 ? -9.103 -4.450 13.991 1.00 97.94 193 LEU A CA 1
ATOM 1485 C C . LEU A 1 193 ? -10.485 -4.468 13.329 1.00 97.94 193 LEU A C 1
ATOM 1487 O O . LEU A 1 193 ? -11.446 -3.991 13.928 1.00 97.94 193 LEU A O 1
ATOM 1491 N N . ASP A 1 194 ? -10.599 -5.070 12.146 1.00 97.69 194 ASP A N 1
ATOM 1492 C CA . ASP A 1 194 ? -11.871 -5.265 11.447 1.00 97.69 194 ASP A CA 1
ATOM 1493 C C . ASP A 1 194 ? -12.859 -6.059 12.316 1.00 97.69 194 ASP A C 1
ATOM 1495 O O . ASP A 1 194 ? -13.975 -5.612 12.588 1.00 97.69 194 ASP A O 1
ATOM 1499 N N . ILE A 1 195 ? -12.391 -7.181 12.877 1.00 98.25 195 ILE A N 1
ATOM 1500 C CA . ILE A 1 195 ? -13.161 -7.992 13.830 1.00 98.25 195 ILE A CA 1
ATOM 1501 C C . ILE A 1 195 ? -13.514 -7.174 15.079 1.00 98.25 195 ILE A C 1
ATOM 1503 O O . ILE A 1 195 ? -14.656 -7.206 15.533 1.00 98.25 195 ILE A O 1
ATOM 1507 N N . THR A 1 196 ? -12.560 -6.419 15.629 1.00 98.25 196 THR A N 1
ATOM 1508 C CA . THR A 1 196 ? -12.772 -5.575 16.818 1.00 98.25 196 THR A CA 1
ATOM 1509 C C . THR A 1 196 ? -13.908 -4.572 16.605 1.00 98.25 196 THR A C 1
ATOM 1511 O O . THR A 1 196 ? -14.825 -4.499 17.425 1.00 98.25 196 THR A O 1
ATOM 1514 N N . PHE A 1 197 ? -13.890 -3.818 15.502 1.00 98.25 197 PHE A N 1
ATOM 1515 C CA . PHE A 1 197 ? -14.944 -2.848 15.209 1.00 98.25 197 PHE A CA 1
ATOM 1516 C C . PHE A 1 197 ? -16.280 -3.515 14.887 1.00 98.25 197 PHE A C 1
ATOM 1518 O O . PHE A 1 197 ? -17.309 -3.037 15.370 1.00 98.25 197 PHE A O 1
ATOM 1525 N N . GLY A 1 198 ? -16.279 -4.651 14.185 1.00 98.19 198 GLY A N 1
ATOM 1526 C CA . GLY A 1 198 ? -17.494 -5.431 13.949 1.00 98.19 198 GLY A CA 1
ATOM 1527 C C . GLY A 1 198 ? -18.138 -5.919 15.253 1.00 98.19 198 GLY A C 1
ATOM 1528 O O . GLY A 1 198 ? -19.354 -5.817 15.431 1.00 98.19 198 GLY A O 1
ATOM 1529 N N . LEU A 1 199 ? -17.327 -6.380 16.209 1.00 98.31 199 LEU A N 1
ATOM 1530 C CA . LEU A 1 199 ? -17.792 -6.802 17.531 1.00 98.31 199 LEU A CA 1
ATOM 1531 C C . LEU A 1 199 ? -18.319 -5.630 18.363 1.00 98.31 199 LEU A C 1
ATOM 1533 O O . LEU A 1 199 ? -19.359 -5.777 19.003 1.00 98.31 199 LEU A O 1
ATOM 1537 N N . PHE A 1 200 ? -17.669 -4.463 18.331 1.00 97.50 200 PHE A N 1
ATOM 1538 C CA . PHE A 1 200 ? -18.183 -3.272 19.016 1.00 97.50 200 PHE A CA 1
ATOM 1539 C C . PHE A 1 200 ? -19.478 -2.751 18.392 1.00 97.50 200 PHE A C 1
ATOM 1541 O O . PHE A 1 200 ? -20.407 -2.434 19.133 1.00 97.50 200 PHE A O 1
ATOM 1548 N N . ALA A 1 201 ? -19.605 -2.746 17.062 1.00 98.25 201 ALA A N 1
ATOM 1549 C CA . ALA A 1 201 ? -20.877 -2.454 16.402 1.00 98.25 201 ALA A CA 1
ATOM 1550 C C . ALA A 1 201 ? -21.984 -3.404 16.891 1.00 98.25 201 ALA A C 1
ATOM 1552 O O . ALA A 1 201 ? -23.058 -2.961 17.3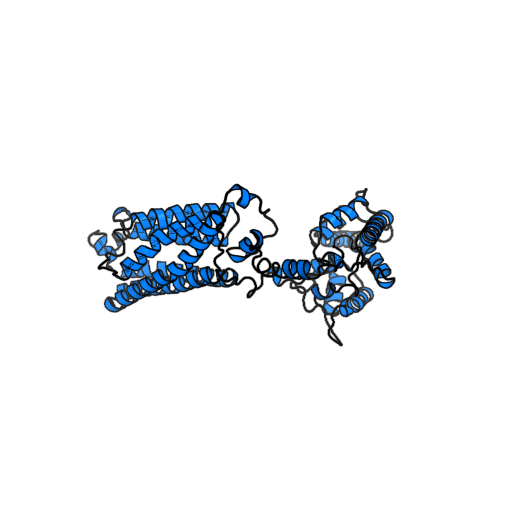01 1.00 98.25 201 ALA A O 1
ATOM 1553 N N . GLY A 1 202 ? -21.697 -4.710 16.926 1.00 97.94 202 GLY A N 1
ATOM 1554 C CA . GLY A 1 202 ? -22.610 -5.720 17.460 1.00 97.94 202 GLY A CA 1
ATOM 1555 C C . GLY A 1 202 ? -22.952 -5.510 18.939 1.00 97.94 202 GLY A C 1
ATOM 1556 O O . GLY A 1 202 ? -24.108 -5.687 19.325 1.00 97.94 202 GLY A O 1
ATOM 1557 N N . ALA A 1 203 ? -21.983 -5.105 19.764 1.00 97.81 203 ALA A N 1
ATOM 1558 C CA . ALA A 1 203 ? -22.198 -4.807 21.177 1.00 97.81 203 ALA A CA 1
ATOM 1559 C C . ALA A 1 203 ? -23.179 -3.638 21.350 1.00 97.81 203 ALA A C 1
ATOM 1561 O O . ALA A 1 203 ? -24.174 -3.778 22.058 1.00 97.81 203 ALA A O 1
ATOM 1562 N N . PHE A 1 204 ? -22.968 -2.527 20.640 1.00 97.19 204 PHE A N 1
ATOM 1563 C CA . PHE A 1 204 ? -23.847 -1.357 20.712 1.00 97.19 204 PHE A CA 1
ATOM 1564 C C . PHE A 1 204 ? -25.249 -1.614 20.136 1.00 97.19 204 PHE A C 1
ATOM 1566 O O . PHE A 1 204 ? -26.235 -1.156 20.716 1.00 97.19 204 PHE A O 1
ATOM 1573 N N . PHE A 1 205 ? -25.389 -2.407 19.067 1.00 98.31 205 PHE A N 1
ATOM 1574 C CA . PHE A 1 205 ? -26.716 -2.832 18.602 1.00 98.31 205 PHE A CA 1
ATOM 1575 C C . PHE A 1 205 ? -27.439 -3.715 19.625 1.00 98.31 205 PHE A C 1
ATOM 1577 O O . PHE A 1 205 ? -28.641 -3.552 19.830 1.00 98.31 205 PHE A O 1
ATOM 1584 N N . ASN A 1 206 ? -26.725 -4.611 20.312 1.00 98.00 206 ASN A N 1
ATOM 1585 C CA . ASN A 1 206 ? -27.326 -5.425 21.368 1.00 98.00 206 ASN A CA 1
ATOM 1586 C C . ASN A 1 206 ? -27.699 -4.599 22.605 1.00 98.00 206 ASN A C 1
ATOM 1588 O O . ASN A 1 206 ? -28.758 -4.846 23.174 1.00 98.00 206 ASN A O 1
ATOM 1592 N N . LEU A 1 207 ? -26.906 -3.585 22.977 1.00 96.00 207 LEU A N 1
ATOM 1593 C CA . LEU A 1 207 ? -27.303 -2.610 24.003 1.00 96.00 207 LEU A CA 1
ATOM 1594 C C . LEU A 1 207 ? -28.579 -1.871 23.596 1.00 96.00 207 LEU A C 1
ATOM 1596 O O . LEU A 1 207 ? -29.483 -1.718 24.411 1.00 96.00 207 LEU A O 1
ATOM 1600 N N . SER A 1 208 ? -28.684 -1.469 22.327 1.00 96.38 208 SER A N 1
ATOM 1601 C CA . SER A 1 208 ? -29.887 -0.823 21.798 1.00 96.38 208 SER A CA 1
ATOM 1602 C C . SER A 1 208 ? -31.123 -1.730 21.872 1.00 96.38 208 SER A C 1
ATOM 1604 O O . SER A 1 208 ? -32.199 -1.282 22.258 1.00 96.38 208 SER A O 1
ATOM 1606 N N . ALA A 1 209 ? -30.961 -3.024 21.590 1.00 96.44 209 ALA A N 1
ATOM 1607 C CA . ALA A 1 209 ? -32.030 -4.017 21.687 1.00 96.44 209 ALA A CA 1
ATOM 1608 C C . ALA A 1 209 ? -32.357 -4.465 23.131 1.00 96.44 209 ALA A C 1
ATOM 1610 O O . ALA A 1 209 ? -33.271 -5.264 23.319 1.00 96.44 209 ALA A O 1
ATOM 1611 N N . GLY A 1 210 ? -31.619 -3.995 24.145 1.00 94.94 210 GLY A N 1
ATOM 1612 C CA . GLY A 1 210 ? -31.782 -4.409 25.546 1.00 94.94 210 GLY A CA 1
ATOM 1613 C C . GLY A 1 210 ? -31.101 -5.736 25.918 1.00 94.94 210 GLY A C 1
ATOM 1614 O O . GLY A 1 210 ? -31.239 -6.210 27.045 1.00 94.94 210 GLY A O 1
ATOM 1615 N N . ASN A 1 211 ? -30.318 -6.332 25.015 1.00 96.31 211 ASN A N 1
ATOM 1616 C CA . ASN A 1 211 ? -29.591 -7.589 25.225 1.00 96.31 211 ASN A CA 1
ATOM 1617 C C . ASN A 1 211 ? -28.248 -7.360 25.944 1.00 96.31 211 ASN A C 1
ATOM 1619 O O . ASN A 1 211 ? -27.175 -7.602 25.383 1.00 96.31 211 ASN A O 1
ATOM 1623 N N . ILE A 1 212 ? -28.298 -6.908 27.200 1.00 94.81 212 ILE A N 1
ATOM 1624 C CA . ILE A 1 212 ? -27.117 -6.448 27.957 1.00 94.81 212 ILE A CA 1
ATOM 1625 C C . ILE A 1 212 ? -26.046 -7.544 28.085 1.00 94.81 212 ILE A C 1
ATOM 1627 O O . ILE A 1 212 ? -24.890 -7.315 27.745 1.00 94.81 212 ILE A O 1
ATOM 1631 N N . HIS A 1 213 ? -26.423 -8.766 28.469 1.00 95.62 213 HIS A N 1
ATOM 1632 C CA . HIS A 1 213 ? -25.457 -9.858 28.658 1.00 95.62 213 HIS A CA 1
ATOM 1633 C C . HIS A 1 213 ? -24.709 -10.256 27.380 1.00 95.62 213 HIS A C 1
ATOM 1635 O O . HIS A 1 213 ? -23.547 -10.662 27.434 1.00 95.62 213 HIS A O 1
ATOM 1641 N N . LEU A 1 214 ? -25.372 -10.188 26.221 1.00 96.38 214 LEU A N 1
ATOM 1642 C CA . LEU A 1 214 ? -24.709 -10.465 24.949 1.00 96.38 214 LEU A CA 1
ATOM 1643 C C . LEU A 1 214 ? -23.800 -9.299 24.556 1.00 96.38 214 LEU A C 1
ATOM 1645 O O . LEU A 1 214 ? -22.684 -9.536 24.102 1.00 96.38 214 LEU A O 1
ATOM 1649 N N . ALA A 1 215 ? -24.241 -8.059 24.779 1.00 96.81 215 ALA A N 1
ATOM 1650 C CA . ALA A 1 215 ? -23.420 -6.884 24.532 1.00 96.81 215 ALA A CA 1
ATOM 1651 C C . ALA A 1 215 ? -22.128 -6.882 25.362 1.00 96.81 215 ALA A C 1
ATOM 1653 O O . ALA A 1 215 ? -21.059 -6.663 24.800 1.00 96.81 215 ALA A O 1
ATOM 1654 N N . GLU A 1 216 ? -22.202 -7.203 26.656 1.00 94.62 216 GLU A N 1
ATOM 1655 C CA . GLU A 1 216 ? -21.033 -7.327 27.539 1.00 94.62 216 GLU A CA 1
ATOM 1656 C C . GLU A 1 216 ? -20.044 -8.378 27.021 1.00 94.62 216 GLU A C 1
ATOM 1658 O O . GLU A 1 216 ? -18.841 -8.128 26.949 1.00 94.62 216 GLU A O 1
ATOM 1663 N N . LYS A 1 217 ? -20.544 -9.544 26.585 1.00 96.88 217 LYS A N 1
ATOM 1664 C CA . LYS A 1 217 ? -19.704 -10.590 25.981 1.00 96.88 217 LYS A CA 1
ATOM 1665 C C . LYS A 1 217 ? -19.040 -10.114 24.693 1.00 96.88 217 LYS A C 1
ATOM 1667 O O . LYS A 1 217 ? -17.848 -10.342 24.510 1.00 96.88 217 LYS A O 1
ATOM 1672 N N . LEU A 1 218 ? -19.785 -9.455 23.806 1.00 97.81 218 LEU A N 1
ATOM 1673 C CA . LEU A 1 218 ? -19.239 -8.911 22.560 1.00 97.81 218 LEU A CA 1
ATOM 1674 C C . LEU A 1 218 ? -18.188 -7.832 22.833 1.00 97.81 218 LEU A C 1
ATOM 1676 O O . LEU A 1 218 ? -17.147 -7.825 22.182 1.00 97.81 218 LEU A O 1
ATOM 1680 N N . GLN A 1 219 ? -18.418 -6.973 23.827 1.00 95.94 219 GLN A N 1
ATOM 1681 C CA . GLN A 1 219 ? -17.467 -5.947 24.240 1.00 95.94 219 GLN A CA 1
ATOM 1682 C C . GLN A 1 219 ? -16.183 -6.572 24.804 1.00 95.94 219 GLN A C 1
ATOM 1684 O O . GLN A 1 219 ? -15.089 -6.170 24.410 1.00 95.94 219 GLN A O 1
ATOM 1689 N N . LEU A 1 220 ? -16.301 -7.606 25.644 1.00 96.56 220 LEU A N 1
ATOM 1690 C CA . LEU A 1 220 ? -15.165 -8.358 26.179 1.00 96.56 220 LEU A CA 1
ATOM 1691 C C . LEU A 1 220 ? -14.334 -9.006 25.059 1.00 96.56 220 LEU A C 1
ATOM 1693 O O . LEU A 1 220 ? -13.111 -8.858 25.024 1.00 96.56 220 LEU A O 1
ATOM 1697 N N . VAL A 1 221 ? -14.993 -9.696 24.121 1.00 97.94 221 VAL A N 1
ATOM 1698 C CA . VAL A 1 221 ? -14.325 -10.350 22.983 1.00 97.94 221 VAL A CA 1
ATOM 1699 C C . VAL A 1 221 ? -13.701 -9.305 22.053 1.00 97.94 221 VAL A C 1
ATOM 1701 O O . VAL A 1 221 ? -12.566 -9.486 21.618 1.00 97.94 221 VAL A O 1
ATOM 1704 N N . GLY A 1 222 ? -14.374 -8.176 21.814 1.00 97.44 222 GLY A N 1
ATOM 1705 C CA . GLY A 1 222 ? -13.811 -7.039 21.081 1.00 97.44 222 GLY A CA 1
ATOM 1706 C C . GLY A 1 222 ? -12.551 -6.488 21.753 1.00 97.44 222 GLY A C 1
ATOM 1707 O O . GLY A 1 222 ? -11.548 -6.258 21.085 1.00 97.44 222 GLY A O 1
ATOM 1708 N N . GLY A 1 223 ? -12.544 -6.376 23.085 1.00 96.69 223 GLY A N 1
ATOM 1709 C CA . GLY A 1 223 ? -11.350 -6.035 23.863 1.00 96.69 223 GLY A CA 1
ATOM 1710 C C . GLY A 1 223 ? -10.204 -7.037 23.687 1.00 96.69 223 GLY A C 1
ATOM 1711 O O . GLY A 1 223 ? -9.051 -6.627 23.563 1.00 96.69 223 GLY A O 1
ATOM 1712 N N . ALA A 1 224 ? -10.506 -8.335 23.606 1.00 98.12 224 ALA A N 1
ATOM 1713 C CA . ALA A 1 224 ? -9.508 -9.380 23.377 1.00 98.12 224 ALA A CA 1
ATOM 1714 C C . ALA A 1 224 ? -8.889 -9.314 21.973 1.00 98.12 224 ALA A C 1
ATOM 1716 O O . ALA A 1 224 ? -7.666 -9.394 21.844 1.00 98.12 224 ALA A O 1
ATOM 1717 N N . PHE A 1 225 ? -9.694 -9.094 20.930 1.00 98.38 225 PHE A N 1
ATOM 1718 C CA . PHE A 1 225 ? -9.175 -8.842 19.581 1.00 98.38 225 PHE A CA 1
ATOM 1719 C C . PHE A 1 225 ? -8.385 -7.527 19.511 1.00 98.38 225 PHE A C 1
ATOM 1721 O O . PHE A 1 225 ? -7.326 -7.494 18.883 1.00 98.38 225 PHE A O 1
ATOM 1728 N N . ASN A 1 226 ? -8.810 -6.489 20.243 1.00 97.56 226 ASN A N 1
ATOM 1729 C CA . ASN A 1 226 ? -8.049 -5.246 20.382 1.00 97.56 226 ASN A CA 1
ATOM 1730 C C . ASN A 1 226 ? -6.696 -5.450 21.082 1.00 97.56 226 ASN A C 1
ATOM 1732 O O . ASN A 1 226 ? -5.713 -4.786 20.771 1.00 97.56 226 ASN A O 1
ATOM 1736 N N . PHE A 1 227 ? -6.603 -6.383 22.023 1.00 98.12 227 PHE A N 1
ATOM 1737 C CA . PHE A 1 227 ? -5.317 -6.738 22.615 1.00 98.12 227 PHE A CA 1
ATOM 1738 C C . PHE A 1 227 ? -4.453 -7.533 21.631 1.00 98.12 227 PHE A C 1
ATOM 1740 O O . PHE A 1 227 ? -3.282 -7.209 21.433 1.00 98.12 227 PHE A O 1
ATOM 1747 N N . ALA A 1 228 ? -5.040 -8.532 20.965 1.00 98.25 228 ALA A N 1
ATOM 1748 C CA . ALA A 1 228 ? -4.349 -9.355 19.979 1.00 98.25 228 ALA A CA 1
ATOM 1749 C C . ALA A 1 228 ? -3.779 -8.520 18.824 1.00 98.25 228 ALA A C 1
ATOM 1751 O O . ALA A 1 228 ? -2.663 -8.785 18.385 1.00 98.25 228 ALA A O 1
ATOM 1752 N N . LEU A 1 229 ? -4.491 -7.480 18.378 1.00 97.56 229 LEU A N 1
ATOM 1753 C CA . LEU A 1 229 ? -4.015 -6.583 17.324 1.00 97.56 229 LEU A CA 1
ATOM 1754 C C . LEU A 1 229 ? -2.880 -5.662 17.785 1.00 97.56 229 LEU A C 1
ATOM 1756 O O . LEU A 1 229 ? -2.045 -5.280 16.969 1.00 97.56 229 LEU A O 1
ATOM 1760 N N . CYS A 1 230 ? -2.777 -5.348 19.082 1.00 97.94 230 CYS A N 1
ATOM 1761 C CA . CYS A 1 230 ? -1.648 -4.573 19.601 1.00 97.94 230 CYS A CA 1
ATOM 1762 C C . CYS A 1 230 ? -0.323 -5.343 19.494 1.00 97.94 230 CYS A C 1
ATOM 1764 O O . CYS A 1 230 ? 0.720 -4.718 19.346 1.00 97.94 230 CYS A O 1
ATOM 1766 N N . ILE A 1 231 ? -0.338 -6.681 19.525 1.00 97.81 231 ILE A N 1
ATOM 1767 C CA . ILE A 1 231 ? 0.871 -7.523 19.470 1.00 97.81 231 ILE A CA 1
ATOM 1768 C C . ILE A 1 231 ? 1.670 -7.329 18.163 1.00 97.81 231 ILE A C 1
ATOM 1770 O O . ILE A 1 231 ? 2.844 -6.957 18.248 1.00 97.81 231 ILE A O 1
ATOM 1774 N N . PRO A 1 232 ? 1.099 -7.522 16.954 1.00 96.50 232 PRO A N 1
ATOM 1775 C CA . PRO A 1 232 ? 1.827 -7.264 15.715 1.00 96.50 232 PRO A CA 1
ATOM 1776 C C . PRO A 1 232 ? 2.198 -5.784 15.549 1.00 96.50 232 PRO A C 1
ATOM 1778 O O . PRO A 1 232 ? 3.211 -5.482 14.926 1.00 96.50 232 PRO A O 1
ATOM 1781 N N . VAL A 1 233 ? 1.441 -4.849 16.134 1.00 96.50 233 VAL A N 1
ATOM 1782 C CA . VAL A 1 233 ? 1.779 -3.418 16.079 1.00 96.50 233 VAL A CA 1
ATOM 1783 C C . VAL A 1 233 ? 2.971 -3.082 16.984 1.00 96.50 233 VAL A C 1
ATOM 1785 O O . VAL A 1 233 ? 3.869 -2.359 16.552 1.00 96.50 233 VAL A O 1
ATOM 1788 N N . TRP A 1 234 ? 3.046 -3.657 18.191 1.00 97.25 234 TRP A N 1
ATOM 1789 C CA . TRP A 1 234 ? 4.230 -3.588 19.057 1.00 97.25 234 TRP A CA 1
ATOM 1790 C C . TRP A 1 234 ? 5.454 -4.160 18.347 1.00 97.25 234 TRP A C 1
ATOM 1792 O O . TRP A 1 234 ? 6.528 -3.566 18.396 1.00 97.25 234 TRP A O 1
ATOM 1802 N N . TRP A 1 235 ? 5.282 -5.276 17.637 1.00 95.38 235 TRP A N 1
ATOM 1803 C CA . TRP A 1 235 ? 6.348 -5.890 16.854 1.00 95.38 235 TRP A CA 1
ATOM 1804 C C . TRP A 1 235 ? 6.871 -4.964 15.745 1.00 95.38 235 TRP A C 1
ATOM 1806 O O . TRP A 1 235 ? 8.084 -4.767 15.630 1.00 95.38 235 TRP A O 1
ATOM 1816 N N . ILE A 1 236 ? 5.977 -4.326 14.975 1.00 92.50 236 ILE A N 1
ATOM 1817 C CA . ILE A 1 236 ? 6.375 -3.324 13.971 1.00 92.50 236 ILE A CA 1
ATOM 1818 C C . ILE A 1 236 ? 7.097 -2.157 14.651 1.00 92.50 236 ILE A C 1
ATOM 1820 O O . ILE A 1 236 ? 8.157 -1.752 14.185 1.00 92.50 236 ILE A O 1
ATOM 1824 N N . PHE A 1 237 ? 6.569 -1.634 15.760 1.00 94.81 237 PHE A N 1
ATOM 1825 C CA . PHE A 1 237 ? 7.186 -0.517 16.477 1.00 94.81 237 PHE A CA 1
ATOM 1826 C C . PHE A 1 237 ? 8.619 -0.834 16.927 1.00 94.81 237 PHE A C 1
ATOM 1828 O O . PHE A 1 237 ? 9.529 -0.068 16.616 1.00 94.81 237 PHE A O 1
ATOM 1835 N N . ILE A 1 238 ? 8.838 -1.976 17.589 1.00 93.19 238 ILE A N 1
ATOM 1836 C CA . ILE A 1 238 ? 10.174 -2.409 18.034 1.00 93.19 238 ILE A CA 1
ATOM 1837 C C . ILE A 1 238 ? 11.118 -2.512 16.837 1.00 93.19 238 ILE A C 1
ATOM 1839 O O . ILE A 1 238 ? 12.224 -1.979 16.879 1.00 93.19 238 ILE A O 1
ATOM 1843 N N . THR A 1 239 ? 10.656 -3.135 15.750 1.00 89.69 239 THR A N 1
ATOM 1844 C CA . THR A 1 239 ? 11.445 -3.292 14.523 1.00 89.69 239 THR A CA 1
ATOM 1845 C C . THR A 1 239 ? 11.891 -1.942 13.957 1.00 89.69 239 THR A C 1
ATOM 1847 O O . THR A 1 239 ? 13.051 -1.780 13.590 1.00 89.69 239 THR A O 1
ATOM 1850 N N . GLN A 1 240 ? 10.996 -0.951 13.926 1.00 87.19 240 GLN A N 1
ATOM 1851 C CA . GLN A 1 240 ? 11.320 0.379 13.406 1.00 87.19 240 GLN A CA 1
ATOM 1852 C C . GLN A 1 240 ? 12.247 1.176 14.337 1.00 87.19 240 GLN A C 1
ATOM 1854 O O . GLN A 1 240 ? 13.076 1.944 13.858 1.00 87.19 240 GLN A O 1
ATOM 1859 N N . ILE A 1 241 ? 12.120 1.023 15.660 1.00 90.38 241 ILE A N 1
ATOM 1860 C CA . ILE A 1 241 ? 13.024 1.680 16.617 1.00 90.38 241 ILE A CA 1
ATOM 1861 C C . ILE A 1 241 ? 14.425 1.075 16.549 1.00 90.38 241 ILE A C 1
ATOM 1863 O O . ILE A 1 241 ? 15.397 1.824 16.570 1.00 90.38 241 ILE A O 1
ATOM 1867 N N . PHE A 1 242 ? 14.535 -0.251 16.429 1.00 87.19 242 PHE A N 1
ATOM 1868 C CA . PHE A 1 242 ? 15.816 -0.934 16.241 1.00 87.19 242 PHE A CA 1
ATOM 1869 C C . PHE A 1 242 ? 16.532 -0.411 14.999 1.00 87.19 242 PHE A C 1
ATOM 1871 O O . PHE A 1 242 ? 17.694 -0.030 15.074 1.00 87.19 242 PHE A O 1
ATOM 1878 N N . GLU A 1 243 ? 15.825 -0.294 13.879 1.00 80.19 243 GLU A N 1
ATOM 1879 C CA . GLU A 1 243 ? 16.399 0.273 12.660 1.00 80.19 243 GLU A CA 1
ATOM 1880 C C . GLU A 1 243 ? 16.785 1.754 12.821 1.00 80.19 243 GLU A C 1
ATOM 1882 O O . GLU A 1 243 ? 17.841 2.174 12.354 1.00 80.19 243 GLU A O 1
ATOM 1887 N N . ALA A 1 244 ? 15.973 2.557 13.518 1.00 82.62 244 ALA A N 1
ATOM 1888 C CA . ALA A 1 244 ? 16.253 3.981 13.721 1.00 82.62 244 ALA A CA 1
ATOM 1889 C C . ALA A 1 244 ? 17.557 4.249 14.495 1.00 82.62 244 ALA A C 1
ATOM 1891 O O . ALA A 1 244 ? 18.124 5.334 14.364 1.00 82.62 244 ALA A O 1
ATOM 1892 N N . VAL A 1 245 ? 18.023 3.277 15.284 1.00 85.06 245 VAL A N 1
ATOM 1893 C CA . VAL A 1 245 ? 19.286 3.344 16.037 1.00 85.06 245 VAL A CA 1
ATOM 1894 C C . VAL A 1 245 ? 20.382 2.447 15.454 1.00 85.06 245 VAL A C 1
ATOM 1896 O O . VAL A 1 245 ? 21.390 2.236 16.121 1.00 85.06 245 VAL A O 1
ATOM 1899 N N . ASP A 1 246 ? 20.184 1.921 14.241 1.00 78.12 246 ASP A N 1
ATOM 1900 C CA . ASP A 1 246 ? 21.098 0.978 13.578 1.00 78.12 246 ASP A CA 1
ATOM 1901 C C . ASP A 1 246 ? 21.446 -0.231 14.470 1.00 78.12 246 ASP A C 1
ATOM 1903 O O . ASP A 1 246 ? 22.598 -0.632 14.638 1.00 78.12 246 ASP A O 1
ATOM 1907 N N . PHE A 1 247 ? 20.425 -0.782 15.132 1.00 83.25 247 PHE A N 1
ATOM 1908 C CA . PHE A 1 247 ? 20.596 -1.910 16.036 1.00 83.25 247 PHE A CA 1
ATOM 1909 C C . PHE A 1 247 ? 21.056 -3.155 15.254 1.00 83.25 247 PHE A C 1
ATOM 1911 O O . PHE A 1 247 ? 20.490 -3.446 14.199 1.00 83.25 247 PHE A O 1
ATOM 1918 N N . PRO A 1 248 ? 21.995 -3.969 15.778 1.00 73.81 248 PRO A N 1
ATOM 1919 C CA . PRO A 1 248 ? 22.586 -5.086 15.027 1.00 73.81 248 PRO A CA 1
ATOM 1920 C C . PRO A 1 248 ? 21.618 -6.202 14.601 1.00 73.81 248 PRO A C 1
ATOM 1922 O O . PRO A 1 248 ? 21.993 -7.086 13.834 1.00 73.81 248 PRO A O 1
ATOM 1925 N N . ILE A 1 249 ? 20.393 -6.215 15.134 1.00 82.75 249 ILE A N 1
ATOM 1926 C CA . ILE A 1 249 ? 19.397 -7.260 14.891 1.00 82.75 249 ILE A CA 1
ATOM 1927 C C . ILE A 1 249 ? 18.209 -6.667 14.134 1.00 82.75 249 ILE A C 1
ATOM 1929 O O . ILE A 1 249 ? 17.490 -5.820 14.661 1.00 82.75 249 ILE A O 1
ATOM 1933 N N . SER A 1 250 ? 17.947 -7.188 12.933 1.00 78.06 250 SER A N 1
ATOM 1934 C CA . SER A 1 250 ? 16.733 -6.897 12.167 1.00 78.06 250 SER A CA 1
ATOM 1935 C C . SER A 1 250 ? 15.636 -7.917 12.471 1.00 78.06 250 SER A C 1
ATOM 1937 O O . SER A 1 250 ? 15.825 -9.119 12.266 1.00 78.06 250 SER A O 1
ATOM 1939 N N . LEU A 1 251 ? 14.471 -7.448 12.912 1.00 84.69 251 LEU A N 1
ATOM 1940 C CA . LEU A 1 251 ? 13.316 -8.307 13.165 1.00 84.69 251 LEU A CA 1
ATOM 1941 C C . LEU A 1 251 ? 12.455 -8.456 11.893 1.00 84.69 251 LEU A C 1
ATOM 1943 O O . LEU A 1 251 ? 12.204 -7.467 11.199 1.00 84.69 251 LEU A O 1
ATOM 1947 N N . PRO A 1 252 ? 11.991 -9.671 11.551 1.00 86.44 252 PRO A N 1
ATOM 1948 C CA . PRO A 1 252 ? 11.173 -9.888 10.361 1.00 86.44 252 PRO A CA 1
ATOM 1949 C C . PRO A 1 252 ? 9.699 -9.532 10.602 1.00 86.44 252 PRO A C 1
ATOM 1951 O O . PRO A 1 252 ? 9.131 -9.913 11.619 1.00 86.44 252 PRO A O 1
ATOM 1954 N N . VAL A 1 253 ? 9.037 -8.905 9.624 1.00 83.94 253 VAL A N 1
ATOM 1955 C CA . VAL A 1 253 ? 7.562 -8.715 9.618 1.00 83.94 253 VAL A CA 1
ATOM 1956 C C . VAL A 1 253 ? 6.806 -9.530 8.574 1.00 83.94 253 VAL A C 1
ATOM 1958 O O . VAL A 1 253 ? 5.581 -9.447 8.500 1.00 83.94 253 VAL A O 1
ATOM 1961 N N . GLY A 1 254 ? 7.528 -10.286 7.745 1.00 81.44 254 GLY A N 1
ATOM 1962 C CA . GLY A 1 254 ? 6.964 -11.068 6.64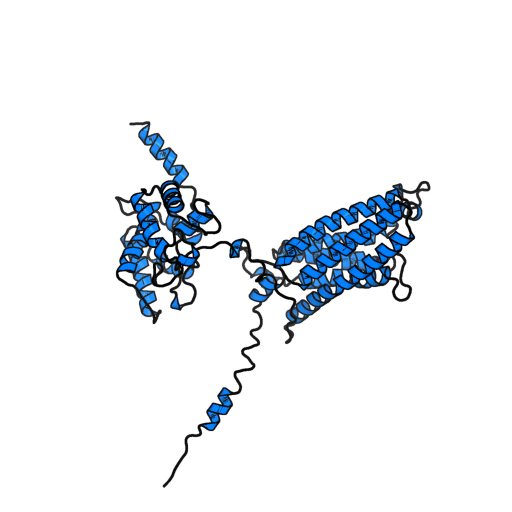4 1.00 81.44 254 GLY A CA 1
ATOM 1963 C C . GLY A 1 254 ? 6.513 -10.203 5.466 1.00 81.44 254 GLY A C 1
ATOM 1964 O O . GLY A 1 254 ? 5.374 -9.750 5.434 1.00 81.44 254 GLY A O 1
ATOM 1965 N N . ASP A 1 255 ? 7.396 -10.000 4.487 1.00 76.19 255 ASP A N 1
ATOM 1966 C CA . ASP A 1 255 ? 7.086 -9.296 3.236 1.00 76.19 255 ASP A CA 1
ATOM 1967 C C . ASP A 1 255 ? 6.051 -10.054 2.399 1.00 76.19 255 ASP A C 1
ATOM 1969 O O . ASP A 1 255 ? 6.258 -11.220 2.060 1.00 76.19 255 ASP A O 1
ATOM 1973 N N . LEU A 1 256 ? 4.967 -9.382 2.014 1.00 74.56 256 LEU A N 1
ATOM 1974 C CA . LEU A 1 256 ? 3.958 -9.944 1.111 1.00 74.56 256 LEU A CA 1
ATOM 1975 C C . LEU A 1 256 ? 4.043 -9.373 -0.313 1.00 74.56 256 LEU A C 1
ATOM 1977 O O . LEU A 1 256 ? 3.314 -9.815 -1.208 1.00 74.56 256 LEU A O 1
ATOM 1981 N N . SER A 1 257 ? 4.950 -8.424 -0.562 1.00 65.38 257 SER A N 1
ATOM 1982 C CA . SER A 1 257 ? 5.096 -7.752 -1.858 1.00 65.38 257 SER A CA 1
ATOM 1983 C C . SER A 1 257 ? 5.545 -8.693 -2.985 1.00 65.38 257 SER A C 1
ATOM 1985 O O . SER A 1 257 ? 5.271 -8.437 -4.162 1.00 65.38 257 SER A O 1
ATOM 1987 N N . THR A 1 258 ? 6.196 -9.804 -2.633 1.00 66.81 258 THR A N 1
ATOM 1988 C CA . THR A 1 258 ? 6.633 -10.863 -3.554 1.00 66.81 258 THR A CA 1
ATOM 1989 C C . THR A 1 258 ? 5.522 -11.863 -3.874 1.00 66.81 258 THR A C 1
ATOM 1991 O O . THR A 1 258 ? 5.482 -12.393 -4.983 1.00 66.81 258 THR A O 1
ATOM 1994 N N . VAL A 1 259 ? 4.584 -12.078 -2.946 1.00 73.69 259 VAL A N 1
ATOM 1995 C CA . VAL A 1 259 ? 3.451 -13.002 -3.113 1.00 73.69 259 VAL A CA 1
ATOM 1996 C C . VAL A 1 259 ? 2.363 -12.364 -3.975 1.00 73.69 259 VAL A C 1
ATOM 1998 O O . VAL A 1 259 ? 1.839 -12.991 -4.896 1.00 73.69 259 VAL A O 1
ATOM 2001 N N . ILE A 1 260 ? 2.044 -11.089 -3.727 1.00 70.06 260 ILE A N 1
ATOM 2002 C CA . ILE A 1 260 ? 1.079 -10.339 -4.536 1.00 70.06 260 ILE A CA 1
ATOM 2003 C C . ILE A 1 260 ? 1.799 -9.234 -5.297 1.00 70.06 260 ILE A C 1
ATOM 2005 O O . ILE A 1 260 ? 2.099 -8.174 -4.753 1.00 70.06 260 ILE A O 1
ATOM 2009 N N . LEU A 1 261 ? 2.010 -9.469 -6.595 1.00 67.69 261 LEU A N 1
ATOM 2010 C CA . LEU A 1 261 ? 2.743 -8.571 -7.492 1.00 67.69 261 LEU A CA 1
ATOM 2011 C C . LEU A 1 261 ? 1.991 -7.290 -7.862 1.00 67.69 261 LEU A C 1
ATOM 2013 O O . LEU A 1 261 ? 0.775 -7.280 -8.072 1.00 67.69 261 LEU A O 1
ATOM 2017 N N . GLY A 1 262 ? 2.760 -6.202 -7.981 1.00 65.94 262 GLY A N 1
ATOM 2018 C CA . GLY A 1 262 ? 2.389 -4.818 -8.319 1.00 65.94 262 GLY A CA 1
ATOM 2019 C C . GLY A 1 262 ? 1.563 -4.735 -9.575 1.00 65.94 262 GLY A C 1
ATOM 2020 O O . GLY A 1 262 ? 1.781 -5.527 -10.480 1.00 65.94 262 GLY A O 1
ATOM 2021 N N . ARG A 1 263 ? 0.690 -3.729 -9.699 1.00 66.94 263 ARG A N 1
ATOM 2022 C CA . ARG A 1 263 ? 0.153 -3.402 -11.027 1.00 66.94 263 ARG A CA 1
ATOM 2023 C C . ARG A 1 263 ? 1.303 -3.178 -12.012 1.00 66.94 263 ARG A C 1
ATOM 2025 O O . ARG A 1 263 ? 1.286 -3.756 -13.086 1.00 66.94 263 ARG A O 1
ATOM 2032 N N . SER A 1 264 ? 2.320 -2.416 -11.606 1.00 65.62 264 SER A N 1
ATOM 2033 C CA . SER A 1 264 ? 3.544 -2.199 -12.385 1.00 65.62 264 SER A CA 1
ATOM 2034 C C . SER A 1 264 ? 4.345 -3.479 -12.614 1.00 65.62 264 SER A C 1
ATOM 2036 O O . SER A 1 264 ? 4.731 -3.739 -13.743 1.00 65.62 264 SER A O 1
ATOM 2038 N N . GLN A 1 265 ? 4.529 -4.311 -11.585 1.00 60.81 265 GLN A N 1
ATOM 2039 C CA . GLN A 1 265 ? 5.255 -5.586 -11.705 1.00 60.81 265 GLN A CA 1
ATOM 2040 C C . GLN A 1 265 ? 4.524 -6.620 -12.577 1.00 60.81 265 GLN A C 1
ATOM 2042 O O . GLN A 1 265 ? 5.153 -7.532 -13.096 1.00 60.81 265 GLN A O 1
ATOM 2047 N N . ARG A 1 266 ? 3.202 -6.496 -12.744 1.00 65.69 266 ARG A N 1
ATOM 2048 C CA . ARG A 1 266 ? 2.406 -7.332 -13.655 1.00 65.69 266 ARG A CA 1
ATOM 2049 C C . ARG A 1 266 ? 2.457 -6.851 -15.109 1.00 65.69 266 ARG A C 1
ATOM 2051 O O . ARG A 1 266 ? 2.011 -7.586 -15.986 1.00 65.69 266 ARG A O 1
ATOM 2058 N N . MET A 1 267 ? 2.963 -5.646 -15.381 1.00 73.62 267 MET A N 1
ATOM 2059 C CA . MET A 1 267 ? 3.135 -5.152 -16.748 1.00 73.62 267 MET A CA 1
ATOM 2060 C C . MET A 1 267 ? 4.445 -5.681 -17.329 1.00 73.62 267 MET A C 1
ATOM 2062 O O . MET A 1 267 ? 5.519 -5.374 -16.824 1.00 73.62 267 MET A O 1
ATOM 2066 N N . HIS A 1 268 ? 4.349 -6.437 -18.417 1.00 79.88 268 HIS A N 1
ATOM 2067 C CA . HIS A 1 268 ? 5.498 -6.956 -19.148 1.00 79.88 268 HIS A CA 1
ATOM 2068 C C . HIS A 1 268 ? 5.884 -5.905 -20.179 1.00 79.88 268 HIS A C 1
ATOM 2070 O O . HIS A 1 268 ? 5.039 -5.375 -20.910 1.00 79.88 268 HIS A O 1
ATOM 2076 N N . ARG A 1 269 ? 7.157 -5.542 -20.184 1.00 86.88 269 ARG A N 1
ATOM 2077 C CA . ARG A 1 269 ? 7.757 -4.592 -21.115 1.00 86.88 269 ARG A CA 1
ATOM 2078 C C . ARG A 1 269 ? 9.076 -5.191 -21.585 1.00 86.88 269 ARG A C 1
ATOM 2080 O O . ARG A 1 269 ? 9.706 -5.937 -20.840 1.00 86.88 269 ARG A O 1
ATOM 2087 N N . GLY A 1 270 ? 9.431 -4.884 -22.823 1.00 85.81 270 GLY A N 1
ATOM 2088 C CA . GLY A 1 270 ? 10.619 -5.406 -23.492 1.00 85.81 270 GLY A CA 1
ATOM 2089 C C . GLY A 1 270 ? 11.685 -4.333 -23.712 1.00 85.81 270 GLY A C 1
ATOM 2090 O O . GLY A 1 270 ? 11.512 -3.190 -23.264 1.00 85.81 270 GLY A O 1
ATOM 2091 N N . PRO A 1 271 ? 12.744 -4.642 -24.477 1.00 87.62 271 PRO A N 1
ATOM 2092 C CA . PRO A 1 271 ? 13.800 -3.683 -24.780 1.00 87.62 271 PRO A CA 1
ATOM 2093 C C . PRO A 1 271 ? 13.346 -2.636 -25.812 1.00 87.62 271 PRO A C 1
ATOM 2095 O O . PRO A 1 271 ? 13.955 -1.579 -25.921 1.00 87.62 271 PRO A O 1
ATOM 2098 N N . TYR A 1 272 ? 12.236 -2.869 -26.523 1.00 87.50 272 TYR A N 1
ATOM 2099 C CA . TYR A 1 272 ? 11.795 -2.043 -27.650 1.00 87.50 272 TYR A CA 1
ATOM 2100 C C . TYR A 1 272 ? 10.823 -0.917 -27.241 1.00 87.50 272 TYR A C 1
ATOM 2102 O O . TYR A 1 272 ? 9.663 -1.200 -26.907 1.00 87.50 272 TYR A O 1
ATOM 2110 N N . PRO A 1 273 ? 11.221 0.374 -27.336 1.00 83.94 273 PRO A N 1
ATOM 2111 C CA . PRO A 1 273 ? 10.369 1.515 -26.974 1.00 83.94 273 PRO A CA 1
ATOM 2112 C C . PRO A 1 273 ? 9.032 1.545 -27.703 1.00 83.94 273 PRO A C 1
ATOM 2114 O O . PRO A 1 273 ? 7.997 1.860 -27.117 1.00 83.94 273 PRO A O 1
ATOM 2117 N N . MET A 1 274 ? 9.042 1.181 -28.985 1.00 84.62 274 MET A N 1
ATOM 2118 C CA . MET A 1 274 ? 7.854 1.192 -29.830 1.00 84.62 274 MET A CA 1
ATOM 2119 C C . MET A 1 274 ? 6.777 0.250 -29.305 1.00 84.62 274 MET A C 1
ATOM 2121 O O . MET A 1 274 ? 5.645 0.674 -29.079 1.00 84.62 274 MET A O 1
ATOM 2125 N N . LEU A 1 275 ? 7.136 -1.005 -29.042 1.00 88.12 275 LEU A N 1
ATOM 2126 C CA . LEU A 1 275 ? 6.195 -2.018 -28.570 1.00 88.12 275 LEU A CA 1
ATOM 2127 C C . LEU A 1 275 ? 5.707 -1.710 -27.148 1.00 88.12 275 LEU A C 1
ATOM 2129 O O . LEU A 1 275 ? 4.517 -1.839 -26.856 1.00 88.12 275 LEU A O 1
ATOM 2133 N N . ASN A 1 276 ? 6.598 -1.203 -26.289 1.00 87.12 276 ASN A N 1
ATOM 2134 C CA . ASN A 1 276 ? 6.233 -0.715 -24.959 1.00 87.12 276 ASN A CA 1
ATOM 2135 C C . ASN A 1 276 ? 5.222 0.434 -25.034 1.00 87.12 276 ASN A C 1
ATOM 2137 O O . ASN A 1 276 ? 4.255 0.458 -24.274 1.00 87.12 276 ASN A O 1
ATOM 2141 N N . THR A 1 277 ? 5.413 1.357 -25.978 1.00 82.50 277 THR A N 1
ATOM 2142 C CA . THR A 1 277 ? 4.492 2.471 -26.214 1.00 82.50 277 THR A CA 1
ATOM 2143 C C . THR A 1 277 ? 3.138 1.967 -26.718 1.00 82.50 277 THR A C 1
ATOM 2145 O O . THR A 1 277 ? 2.101 2.400 -26.219 1.00 82.50 277 THR A O 1
ATOM 2148 N N . LEU A 1 278 ? 3.105 0.998 -27.638 1.00 87.44 278 LEU A N 1
ATOM 2149 C CA . LEU A 1 278 ? 1.850 0.394 -28.107 1.00 87.44 278 LEU A CA 1
ATOM 2150 C C . LEU A 1 278 ? 1.068 -0.271 -26.962 1.00 87.44 278 LEU A C 1
ATOM 2152 O O . LEU A 1 278 ? -0.149 -0.099 -26.884 1.00 87.44 278 LEU A O 1
ATOM 2156 N N . ALA A 1 279 ? 1.742 -0.953 -26.032 1.00 87.12 279 ALA A N 1
ATOM 2157 C CA . ALA A 1 279 ? 1.107 -1.499 -24.828 1.00 87.12 279 ALA A CA 1
ATOM 2158 C C . ALA A 1 279 ? 0.650 -0.398 -23.855 1.00 87.12 279 ALA A C 1
ATOM 2160 O O . ALA A 1 279 ? -0.461 -0.452 -23.319 1.00 87.12 279 ALA A O 1
ATOM 2161 N N . ASN A 1 280 ? 1.451 0.651 -23.656 1.00 83.25 280 ASN A N 1
ATOM 2162 C CA . ASN A 1 280 ? 1.076 1.797 -22.820 1.00 83.25 280 ASN A CA 1
ATOM 2163 C C . ASN A 1 280 ? -0.188 2.500 -23.341 1.00 83.25 280 ASN A C 1
ATOM 2165 O O . ASN A 1 280 ? -1.050 2.875 -22.548 1.00 83.25 280 ASN A O 1
ATOM 2169 N N . HIS A 1 281 ? -0.331 2.602 -24.664 1.00 83.06 281 HIS A N 1
ATOM 2170 C CA . HIS A 1 281 ? -1.459 3.244 -25.340 1.00 83.06 281 HIS A CA 1
ATOM 2171 C C . HIS A 1 281 ? -2.587 2.277 -25.744 1.00 83.06 281 HIS A C 1
ATOM 2173 O O . HIS A 1 281 ? -3.518 2.687 -26.433 1.00 83.06 281 HIS A O 1
ATOM 2179 N N . LYS A 1 282 ? -2.546 1.019 -25.280 1.00 86.44 282 LYS A N 1
ATOM 2180 C CA . LYS A 1 282 ? -3.585 -0.007 -25.497 1.00 86.44 282 LYS A CA 1
ATOM 2181 C C . LYS A 1 282 ? -3.825 -0.392 -26.966 1.00 86.44 282 LYS A C 1
ATOM 2183 O O . LYS A 1 282 ? -4.899 -0.884 -27.302 1.00 86.44 282 LYS A O 1
ATOM 2188 N N . PHE A 1 283 ? -2.836 -0.186 -27.834 1.00 86.81 283 PHE A N 1
ATOM 2189 C CA . PHE A 1 283 ? -2.808 -0.826 -29.153 1.00 86.81 283 PHE A CA 1
ATOM 2190 C C . PHE A 1 283 ? -2.403 -2.300 -29.037 1.00 86.81 283 PHE A C 1
ATOM 2192 O O . PHE A 1 283 ? -2.923 -3.135 -29.768 1.00 86.81 283 PHE A O 1
ATOM 2199 N N . PHE A 1 284 ? -1.529 -2.618 -28.078 1.00 91.00 284 PHE A N 1
ATOM 2200 C CA . PHE A 1 284 ? -1.324 -3.975 -27.563 1.00 91.00 284 PHE A CA 1
ATOM 2201 C C . PHE A 1 284 ? -2.081 -4.181 -26.248 1.00 91.00 284 PHE A C 1
ATOM 2203 O O . PHE A 1 284 ? -2.418 -3.193 -25.581 1.00 91.00 284 PHE A O 1
ATOM 2210 N N . PRO A 1 285 ? -2.298 -5.443 -25.822 1.00 90.38 285 PRO A N 1
ATOM 2211 C CA . PRO A 1 285 ? -2.668 -5.753 -24.448 1.00 90.38 285 PRO A CA 1
ATOM 2212 C C . PRO A 1 285 ? -1.781 -4.981 -23.468 1.00 90.38 285 PRO A C 1
ATOM 2214 O O . PRO A 1 285 ? -0.552 -4.997 -23.553 1.00 90.38 285 PRO A O 1
ATOM 2217 N N . HIS A 1 286 ? -2.410 -4.229 -22.565 1.00 87.38 286 HIS A N 1
ATOM 2218 C CA . HIS A 1 286 ? -1.698 -3.259 -21.727 1.00 87.38 286 HIS A CA 1
ATOM 2219 C C . HIS A 1 286 ? -0.705 -3.915 -20.757 1.00 87.38 286 HIS A C 1
ATOM 2221 O O . HIS A 1 286 ? 0.306 -3.318 -20.376 1.00 87.38 286 HIS A O 1
ATOM 2227 N N . ASP A 1 287 ? -0.980 -5.157 -20.371 1.00 84.44 287 ASP A N 1
ATOM 2228 C CA . ASP A 1 287 ? -0.105 -6.000 -19.564 1.00 84.44 287 ASP A CA 1
ATOM 2229 C C . ASP A 1 287 ? 1.089 -6.570 -20.351 1.00 84.44 287 ASP A C 1
ATOM 2231 O O . ASP A 1 287 ? 1.981 -7.148 -19.736 1.00 84.44 287 ASP A O 1
ATOM 2235 N N . GLY A 1 288 ? 1.142 -6.357 -21.672 1.00 89.56 288 GLY A N 1
ATOM 2236 C CA . GLY A 1 288 ? 2.226 -6.772 -22.561 1.00 89.56 288 GLY A CA 1
ATOM 2237 C C . GLY A 1 288 ? 2.220 -8.256 -22.924 1.00 89.56 288 GLY A C 1
ATOM 2238 O O . GLY A 1 288 ? 3.242 -8.742 -23.406 1.00 89.56 288 GLY A O 1
ATOM 2239 N N . ARG A 1 289 ? 1.118 -8.975 -22.672 1.00 90.62 289 ARG A N 1
ATOM 2240 C CA . ARG A 1 289 ? 0.984 -10.429 -22.868 1.00 90.62 289 ARG A CA 1
ATOM 2241 C C . ARG A 1 289 ? 0.137 -10.782 -24.084 1.00 90.62 289 ARG A C 1
ATOM 2243 O O . ARG A 1 289 ? -0.665 -9.974 -24.537 1.00 90.62 289 ARG A O 1
ATOM 2250 N N . ASN A 1 290 ? 0.288 -12.020 -24.560 1.00 92.38 290 ASN A N 1
ATOM 2251 C CA . ASN A 1 290 ? -0.542 -12.620 -25.611 1.00 92.38 290 ASN A CA 1
ATOM 2252 C C . ASN A 1 290 ? -0.653 -11.753 -26.882 1.00 92.38 290 ASN A C 1
ATOM 2254 O O . ASN A 1 290 ? -1.743 -11.505 -27.395 1.00 92.38 290 ASN A O 1
ATOM 2258 N N . ILE A 1 291 ? 0.484 -11.249 -27.363 1.00 95.56 291 ILE A N 1
ATOM 2259 C CA . ILE A 1 291 ? 0.557 -10.434 -28.574 1.00 95.56 291 ILE A CA 1
ATOM 2260 C C . ILE A 1 291 ? 0.603 -11.377 -29.778 1.00 95.56 291 ILE A C 1
ATOM 2262 O O . ILE A 1 291 ? 1.631 -11.994 -30.059 1.00 95.56 291 ILE A O 1
ATOM 2266 N N . THR A 1 292 ? -0.531 -11.514 -30.459 1.00 96.50 292 THR A N 1
ATOM 2267 C CA . THR A 1 292 ? -0.729 -12.355 -31.647 1.00 96.50 292 THR A CA 1
ATOM 2268 C C . THR A 1 292 ? -0.473 -11.579 -32.946 1.00 96.50 292 THR A C 1
ATOM 2270 O O . THR A 1 292 ? -0.334 -10.351 -32.943 1.00 96.50 292 THR A O 1
ATOM 2273 N N . LYS A 1 293 ? -0.412 -12.281 -34.086 1.00 96.19 293 LYS A N 1
ATOM 2274 C CA . LYS A 1 293 ? -0.131 -11.671 -35.401 1.00 96.19 293 LYS A CA 1
ATOM 2275 C C . LYS A 1 293 ? -1.152 -10.605 -35.785 1.00 96.19 293 LYS A C 1
ATOM 2277 O O . LYS A 1 293 ? -0.779 -9.514 -36.201 1.00 96.19 293 LYS A O 1
ATOM 2282 N N . ASP A 1 294 ? -2.430 -10.897 -35.587 1.00 96.00 294 ASP A N 1
ATOM 2283 C CA . ASP A 1 294 ? -3.552 -9.984 -35.804 1.00 96.00 294 ASP A CA 1
ATOM 2284 C C . ASP A 1 294 ? -3.456 -8.730 -34.925 1.00 96.00 294 ASP A C 1
ATOM 2286 O O . ASP A 1 294 ? -3.667 -7.622 -35.420 1.00 96.00 294 ASP A O 1
ATOM 2290 N N . VAL A 1 295 ? -3.043 -8.872 -33.661 1.00 94.94 295 VAL A N 1
ATOM 2291 C CA . VAL A 1 295 ? -2.796 -7.735 -32.762 1.00 94.94 295 VAL A CA 1
ATOM 2292 C C . VAL A 1 295 ? -1.638 -6.871 -33.268 1.00 94.94 295 VAL A C 1
ATOM 2294 O O . VAL A 1 295 ? -1.755 -5.645 -33.264 1.00 94.94 295 VAL A O 1
ATOM 2297 N N . VAL A 1 296 ? -0.539 -7.475 -33.736 1.00 94.12 296 VAL A N 1
ATOM 2298 C CA . VAL A 1 296 ? 0.602 -6.741 -34.317 1.00 94.12 296 VAL A CA 1
ATOM 2299 C C . VAL A 1 296 ? 0.203 -5.987 -35.577 1.00 94.12 296 VAL A C 1
ATOM 2301 O O . VAL A 1 296 ? 0.446 -4.782 -35.662 1.00 94.12 296 VAL A O 1
ATOM 2304 N N . VAL A 1 297 ? -0.452 -6.661 -36.522 1.00 93.06 297 VAL A N 1
ATOM 2305 C CA . VAL A 1 297 ? -0.935 -6.047 -37.764 1.00 93.06 297 VAL A CA 1
ATOM 2306 C C . VAL A 1 297 ? -1.887 -4.895 -37.452 1.00 93.06 297 VAL A C 1
ATOM 2308 O O . VAL A 1 297 ? -1.670 -3.777 -37.917 1.00 93.06 297 VAL A O 1
ATOM 2311 N N . TYR A 1 298 ? -2.879 -5.114 -36.585 1.00 91.88 298 TYR A N 1
ATOM 2312 C CA . TYR A 1 298 ? -3.805 -4.067 -36.162 1.00 91.88 298 TYR A CA 1
ATOM 2313 C C . TYR A 1 298 ? -3.076 -2.869 -35.539 1.00 91.88 298 TYR A C 1
ATOM 2315 O O . TYR A 1 298 ? -3.284 -1.729 -35.958 1.00 91.88 298 TYR A O 1
ATOM 2323 N N . ALA A 1 299 ? -2.211 -3.106 -34.551 1.00 88.75 299 ALA A N 1
ATOM 2324 C CA . ALA A 1 299 ? -1.528 -2.047 -33.821 1.00 88.75 299 ALA A CA 1
ATOM 2325 C C . ALA A 1 299 ? -0.602 -1.229 -34.726 1.00 88.75 299 ALA A C 1
ATOM 2327 O O . ALA A 1 299 ? -0.676 -0.002 -34.713 1.00 88.75 299 ALA A O 1
ATOM 2328 N N . LEU A 1 300 ? 0.240 -1.882 -35.531 1.00 87.25 300 LEU A N 1
ATOM 2329 C CA . LEU A 1 300 ? 1.205 -1.198 -36.392 1.00 87.25 300 LEU A CA 1
ATOM 2330 C C . LEU A 1 300 ? 0.512 -0.467 -37.546 1.00 87.25 300 LEU A C 1
ATOM 2332 O O . LEU A 1 300 ? 0.865 0.676 -37.842 1.00 87.25 300 LEU A O 1
ATOM 2336 N N . SER A 1 301 ? -0.528 -1.047 -38.150 1.00 85.50 301 SER A N 1
ATOM 2337 C CA . SER A 1 301 ? -1.298 -0.354 -39.186 1.00 85.50 301 SER A CA 1
ATOM 2338 C C . SER A 1 301 ? -2.083 0.833 -38.631 1.00 85.50 301 SER A C 1
ATOM 2340 O O . SER A 1 301 ? -2.138 1.885 -39.266 1.00 85.50 301 SER A O 1
ATOM 2342 N N . ARG A 1 302 ? -2.670 0.721 -37.433 1.00 83.88 302 ARG A N 1
ATOM 2343 C CA . ARG A 1 302 ? -3.483 1.801 -36.846 1.00 83.88 302 ARG A CA 1
ATOM 2344 C C . ARG A 1 302 ? -2.661 2.900 -36.190 1.00 83.88 302 ARG A C 1
ATOM 2346 O O . ARG A 1 302 ? -3.039 4.064 -36.303 1.00 83.88 302 ARG A O 1
ATOM 2353 N N . ALA A 1 303 ? -1.588 2.545 -35.491 1.00 80.25 303 ALA A N 1
ATOM 2354 C CA . ALA A 1 303 ? -0.774 3.499 -34.750 1.00 80.25 303 ALA A CA 1
ATOM 2355 C C . ALA A 1 303 ? 0.349 4.090 -35.604 1.00 80.25 303 ALA A C 1
ATOM 2357 O O . ALA A 1 303 ? 0.624 5.276 -35.476 1.00 80.25 303 ALA A O 1
ATOM 2358 N N . LEU A 1 304 ? 0.987 3.289 -36.467 1.00 79.56 304 LEU A N 1
ATOM 2359 C CA . LEU A 1 304 ? 2.202 3.677 -37.201 1.00 79.56 304 LEU A CA 1
ATOM 2360 C C . LEU A 1 304 ? 2.010 3.746 -38.717 1.00 79.56 304 LEU A C 1
ATOM 2362 O O . LEU A 1 304 ? 2.929 4.145 -39.427 1.00 79.56 304 LEU A O 1
ATOM 2366 N N . ASN A 1 305 ? 0.823 3.386 -39.218 1.00 80.75 305 ASN A N 1
ATOM 2367 C CA . ASN A 1 305 ? 0.507 3.343 -40.646 1.00 80.75 305 ASN A CA 1
ATOM 2368 C C . ASN A 1 305 ? 1.412 2.381 -41.443 1.00 80.75 305 ASN A C 1
ATOM 2370 O O . ASN A 1 305 ? 1.722 2.630 -42.609 1.00 80.75 305 ASN A O 1
ATOM 2374 N N . PHE A 1 306 ? 1.842 1.281 -40.817 1.00 82.00 306 PHE A N 1
ATOM 2375 C CA . PHE A 1 306 ? 2.582 0.222 -41.505 1.00 82.00 306 PHE A CA 1
ATOM 2376 C C . PHE A 1 306 ? 1.624 -0.622 -42.344 1.00 82.00 306 PHE A C 1
ATOM 2378 O O . PHE A 1 306 ? 0.489 -0.887 -41.936 1.00 82.00 306 PHE A O 1
ATOM 2385 N N . ASN A 1 307 ? 2.080 -1.053 -43.520 1.00 84.19 307 ASN A N 1
ATOM 2386 C CA . ASN A 1 307 ? 1.311 -1.994 -44.324 1.00 84.19 307 ASN A CA 1
ATOM 2387 C C . ASN A 1 307 ? 1.315 -3.391 -43.675 1.00 84.19 307 ASN A C 1
ATOM 2389 O O . ASN A 1 307 ? 2.152 -3.711 -42.828 1.00 84.19 307 ASN A O 1
ATOM 2393 N N . GLU A 1 308 ? 0.357 -4.221 -44.075 1.00 88.75 308 GLU A N 1
ATOM 2394 C CA . GLU A 1 308 ? 0.158 -5.552 -43.498 1.00 88.75 308 GLU A CA 1
ATOM 2395 C C . GLU A 1 308 ? 1.358 -6.481 -43.716 1.00 88.75 308 GLU A C 1
ATOM 2397 O O . GLU A 1 308 ? 1.705 -7.250 -42.822 1.00 88.75 308 GLU A O 1
ATOM 2402 N N . ALA A 1 309 ? 2.026 -6.379 -44.869 1.00 90.06 309 ALA A N 1
ATOM 2403 C CA . ALA A 1 309 ? 3.195 -7.193 -45.190 1.00 90.06 309 ALA A CA 1
ATOM 2404 C C . ALA A 1 309 ? 4.367 -6.906 -44.236 1.00 90.06 309 ALA A C 1
ATOM 2406 O O . ALA A 1 309 ? 4.945 -7.832 -43.671 1.00 90.06 309 ALA A O 1
ATOM 2407 N N . LEU A 1 310 ? 4.673 -5.627 -43.998 1.00 84.00 310 LEU A N 1
ATOM 2408 C CA . LEU A 1 310 ? 5.712 -5.200 -43.064 1.00 84.00 310 LEU A CA 1
ATOM 2409 C C . LEU A 1 310 ? 5.347 -5.579 -41.627 1.00 84.00 310 LEU A C 1
ATOM 2411 O O . LEU A 1 310 ? 6.176 -6.131 -40.912 1.00 84.00 310 LEU A O 1
ATOM 2415 N N . ALA A 1 311 ? 4.105 -5.334 -41.206 1.00 86.94 311 ALA A N 1
ATOM 2416 C CA . ALA A 1 311 ? 3.664 -5.685 -39.859 1.00 86.94 311 ALA A CA 1
ATOM 2417 C C . ALA A 1 311 ? 3.685 -7.206 -39.612 1.00 86.94 311 ALA A C 1
ATOM 2419 O O . ALA A 1 311 ? 4.079 -7.652 -38.534 1.00 86.94 311 ALA A O 1
ATOM 2420 N N . SER A 1 312 ? 3.324 -8.001 -40.623 1.00 90.50 312 SER A N 1
ATOM 2421 C CA . SER A 1 312 ? 3.407 -9.463 -40.580 1.00 90.50 312 SER A CA 1
ATOM 2422 C C . SER A 1 312 ? 4.846 -9.948 -40.467 1.00 90.50 312 SER A C 1
ATOM 2424 O O . SER A 1 312 ? 5.126 -10.798 -39.628 1.00 90.50 312 SER A O 1
ATOM 2426 N N . LEU A 1 313 ? 5.761 -9.366 -41.246 1.00 88.50 313 LEU A N 1
ATOM 2427 C CA . LEU A 1 313 ? 7.186 -9.678 -41.166 1.00 88.50 313 LEU A CA 1
ATOM 2428 C C . LEU A 1 313 ? 7.755 -9.366 -39.773 1.00 88.50 313 LEU A C 1
ATOM 2430 O O . LEU A 1 313 ? 8.500 -10.167 -39.215 1.00 88.50 313 LEU A O 1
ATOM 2434 N N . MET A 1 314 ? 7.373 -8.231 -39.182 1.00 87.94 314 MET A N 1
ATOM 2435 C CA . MET A 1 314 ? 7.801 -7.870 -37.826 1.00 87.94 314 MET A CA 1
ATOM 2436 C C . MET A 1 314 ? 7.284 -8.852 -36.769 1.00 87.94 314 MET A C 1
ATOM 2438 O O . MET A 1 314 ? 8.003 -9.150 -35.817 1.00 87.94 314 MET A O 1
ATOM 2442 N N . PHE A 1 315 ? 6.066 -9.382 -36.933 1.00 92.81 315 PHE A N 1
ATOM 2443 C CA . PHE A 1 315 ? 5.571 -10.460 -36.076 1.00 92.81 315 PHE A CA 1
ATOM 2444 C C . PHE A 1 315 ? 6.393 -11.743 -36.250 1.00 92.81 315 PHE A C 1
ATOM 2446 O O . PHE A 1 315 ? 6.799 -12.337 -35.254 1.00 92.81 315 PHE A O 1
ATOM 2453 N N . ASP A 1 316 ? 6.668 -12.143 -37.494 1.00 90.94 316 ASP A N 1
ATOM 2454 C CA . ASP A 1 316 ? 7.410 -13.371 -37.802 1.00 90.94 316 ASP A CA 1
ATOM 2455 C C . ASP A 1 316 ? 8.860 -13.312 -37.272 1.00 90.94 316 ASP A C 1
ATOM 2457 O O . ASP A 1 316 ? 9.428 -14.338 -36.905 1.00 90.94 316 ASP A O 1
ATOM 2461 N N . MET A 1 317 ? 9.441 -12.113 -37.142 1.00 87.31 317 MET A N 1
ATOM 2462 C CA . ME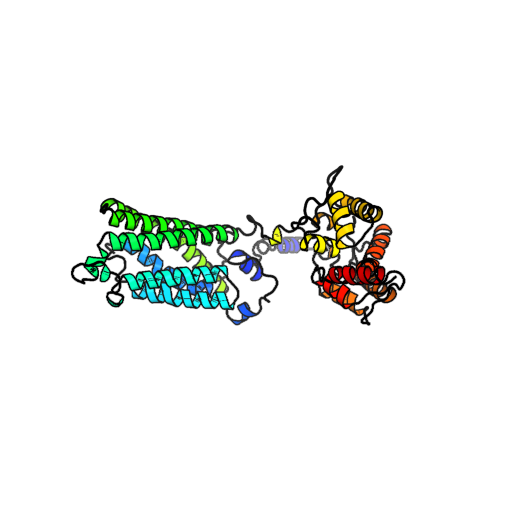T A 1 317 ? 10.696 -11.910 -36.408 1.00 87.31 317 MET A CA 1
ATOM 2463 C C . MET A 1 317 ? 10.490 -12.030 -34.890 1.00 87.31 317 MET A C 1
ATOM 2465 O O . MET A 1 317 ? 11.181 -12.806 -34.234 1.00 87.31 317 MET A O 1
ATOM 2469 N N . ALA A 1 318 ? 9.526 -11.292 -34.323 1.00 89.94 318 ALA A N 1
ATOM 2470 C CA . ALA A 1 318 ? 9.281 -11.219 -32.876 1.00 89.94 318 ALA A CA 1
ATOM 2471 C C . ALA A 1 318 ? 8.916 -12.569 -32.237 1.00 89.94 318 ALA A C 1
ATOM 2473 O O . ALA A 1 318 ? 9.327 -12.851 -31.110 1.00 89.94 318 ALA A O 1
ATOM 2474 N N . ILE A 1 319 ? 8.169 -13.416 -32.950 1.00 93.56 319 ILE A N 1
ATOM 2475 C CA . ILE A 1 319 ? 7.668 -14.691 -32.423 1.00 93.56 319 ILE A CA 1
ATOM 2476 C C . ILE A 1 319 ? 8.792 -15.672 -32.060 1.00 93.56 319 ILE A C 1
ATOM 2478 O O . ILE A 1 319 ? 8.622 -16.475 -31.146 1.00 93.56 319 ILE A O 1
ATOM 2482 N N . ILE A 1 320 ? 9.966 -15.557 -32.693 1.00 90.94 320 ILE A N 1
ATOM 2483 C CA . ILE A 1 320 ? 11.152 -16.395 -32.429 1.00 90.94 320 ILE A CA 1
ATOM 2484 C C . ILE A 1 320 ? 11.645 -16.227 -30.979 1.00 90.94 320 ILE A C 1
ATOM 2486 O O . ILE A 1 320 ? 12.230 -17.138 -30.386 1.00 90.94 320 ILE A O 1
ATOM 2490 N N . ALA A 1 321 ? 11.371 -15.072 -30.366 1.00 89.56 321 ALA A N 1
ATOM 2491 C CA . ALA A 1 321 ? 11.694 -14.827 -28.969 1.00 89.56 321 ALA A CA 1
ATOM 2492 C C . ALA A 1 321 ? 10.859 -15.689 -28.009 1.00 89.56 321 ALA A C 1
ATOM 2494 O O . ALA A 1 321 ? 11.322 -15.985 -26.905 1.00 89.56 321 ALA A O 1
ATOM 2495 N N . ASN A 1 322 ? 9.675 -16.162 -28.410 1.00 92.56 322 ASN A N 1
ATOM 2496 C CA . ASN A 1 322 ? 8.918 -17.113 -27.606 1.00 92.56 322 ASN A CA 1
ATOM 2497 C C . ASN A 1 322 ? 9.571 -18.511 -27.703 1.00 92.56 322 ASN A C 1
ATOM 2499 O O . ASN A 1 322 ? 9.590 -19.099 -28.781 1.00 92.56 322 ASN A O 1
ATOM 2503 N N . PRO A 1 323 ? 10.112 -19.077 -26.604 1.00 88.75 323 PRO A N 1
ATOM 2504 C CA . PRO A 1 323 ? 10.769 -20.386 -26.639 1.00 88.75 323 PRO A CA 1
ATOM 2505 C C . PRO A 1 323 ? 9.794 -21.559 -26.832 1.00 88.75 323 PRO A C 1
ATOM 2507 O O . PRO A 1 323 ? 10.238 -22.691 -27.015 1.00 88.75 323 PRO A O 1
ATOM 2510 N N . GLN A 1 324 ? 8.481 -21.323 -26.755 1.00 90.81 324 GLN A N 1
ATOM 2511 C CA . GLN A 1 324 ? 7.476 -22.364 -26.924 1.00 90.81 324 GLN A CA 1
ATOM 2512 C C . GLN A 1 324 ? 7.436 -22.865 -28.384 1.00 90.81 324 GLN A C 1
ATOM 2514 O O . GLN A 1 324 ? 7.251 -22.060 -29.301 1.00 90.81 324 GLN A O 1
ATOM 2519 N N . PRO A 1 325 ? 7.522 -24.188 -28.625 1.00 87.62 325 PRO A N 1
ATOM 2520 C CA . PRO A 1 325 ? 7.344 -24.752 -29.960 1.00 87.62 325 PRO A CA 1
ATOM 2521 C C . PRO A 1 325 ? 5.973 -24.392 -30.550 1.00 87.62 325 PRO A C 1
ATOM 2523 O O . PRO A 1 325 ? 4.957 -24.498 -29.862 1.00 87.62 325 PRO A O 1
ATOM 2526 N N . ASN A 1 326 ? 5.940 -24.006 -31.830 1.00 89.38 326 ASN A N 1
ATOM 2527 C CA . ASN A 1 326 ? 4.723 -23.611 -32.556 1.00 89.38 326 ASN A CA 1
ATOM 2528 C C . ASN A 1 326 ? 3.929 -22.473 -31.882 1.00 89.38 326 ASN A C 1
ATOM 2530 O O . ASN A 1 326 ? 2.699 -22.448 -31.942 1.00 89.38 326 ASN A O 1
ATOM 2534 N N . ALA A 1 327 ? 4.620 -21.545 -31.214 1.00 91.31 327 ALA A N 1
ATOM 2535 C CA . ALA A 1 327 ? 3.987 -20.385 -30.602 1.00 91.31 327 ALA A CA 1
ATOM 2536 C C . ALA A 1 327 ? 3.196 -19.549 -31.625 1.00 91.31 327 ALA A C 1
ATOM 2538 O O . ALA A 1 327 ? 3.668 -19.266 -32.724 1.00 91.31 327 ALA A O 1
ATOM 2539 N N . THR A 1 328 ? 2.004 -19.103 -31.228 1.00 94.00 328 THR A N 1
ATOM 2540 C CA . THR A 1 328 ? 1.127 -18.226 -32.028 1.00 94.00 328 THR A CA 1
ATOM 2541 C C . THR A 1 328 ? 1.069 -16.790 -31.497 1.00 94.00 328 THR A C 1
ATOM 2543 O O . THR A 1 328 ? 0.399 -15.933 -32.074 1.00 94.00 328 THR A O 1
ATOM 2546 N N . TYR A 1 329 ? 1.773 -16.515 -30.399 1.00 94.69 329 TYR A N 1
ATOM 2547 C CA . TYR A 1 329 ? 1.854 -15.216 -29.737 1.00 94.69 329 TYR A CA 1
ATOM 2548 C C . TYR A 1 329 ? 3.214 -15.038 -29.057 1.00 94.69 329 TYR A C 1
ATOM 2550 O O . TYR A 1 329 ? 3.897 -16.021 -28.766 1.00 94.69 329 TYR A O 1
ATOM 2558 N N . PHE A 1 330 ? 3.571 -13.802 -28.713 1.00 94.81 330 PHE A N 1
ATOM 2559 C CA . PHE A 1 330 ? 4.679 -13.510 -27.799 1.00 94.81 330 PHE A CA 1
ATOM 2560 C C . PHE A 1 330 ? 4.244 -12.572 -26.661 1.00 94.81 330 PHE A C 1
ATOM 2562 O O . PHE A 1 330 ? 3.183 -11.946 -26.705 1.00 94.81 330 PHE A O 1
ATOM 2569 N N . THR A 1 331 ? 5.057 -12.494 -25.611 1.00 93.25 331 THR A N 1
ATOM 2570 C CA . THR A 1 331 ? 4.952 -11.503 -24.525 1.00 93.25 331 THR A CA 1
ATOM 2571 C C . THR A 1 331 ? 6.148 -10.558 -24.612 1.00 93.25 331 THR A C 1
ATOM 2573 O O . THR A 1 331 ? 7.235 -10.974 -25.005 1.00 93.25 331 THR A O 1
ATOM 2576 N N . LEU A 1 332 ? 5.972 -9.279 -24.268 1.00 92.00 332 LEU A N 1
ATOM 2577 C CA . LEU A 1 332 ? 7.024 -8.268 -24.434 1.00 92.00 332 LEU A CA 1
ATOM 2578 C C . LEU A 1 332 ? 8.324 -8.573 -23.677 1.00 92.00 332 LEU A C 1
ATOM 2580 O O . LEU A 1 332 ? 9.380 -8.177 -24.148 1.00 92.00 332 LEU A O 1
ATOM 2584 N N . ASP A 1 333 ? 8.278 -9.259 -22.537 1.00 90.12 333 ASP A N 1
ATOM 2585 C CA . ASP A 1 333 ? 9.475 -9.639 -21.773 1.00 90.12 333 ASP A CA 1
ATOM 2586 C C . ASP A 1 333 ? 10.262 -10.791 -22.420 1.00 90.12 333 ASP A C 1
ATOM 2588 O O . ASP A 1 333 ? 11.473 -10.884 -22.241 1.00 90.12 333 ASP A O 1
ATOM 2592 N N . GLN A 1 334 ? 9.614 -11.639 -23.226 1.00 93.00 334 GLN A N 1
ATOM 2593 C CA . GLN A 1 334 ? 10.300 -12.689 -23.988 1.00 93.00 334 GLN A CA 1
ATOM 2594 C C . GLN A 1 334 ? 11.295 -12.089 -24.987 1.00 93.00 334 GLN A C 1
ATOM 2596 O O . GLN A 1 334 ? 12.312 -12.707 -25.296 1.00 93.00 334 GLN A O 1
ATOM 2601 N N . LEU A 1 335 ? 11.040 -10.855 -25.432 1.00 92.06 335 LEU A N 1
ATOM 2602 C CA . LEU A 1 335 ? 11.937 -10.092 -26.292 1.00 92.06 335 LEU A CA 1
ATOM 2603 C C . LEU A 1 335 ? 13.251 -9.697 -25.599 1.00 92.06 335 LEU A C 1
ATOM 2605 O O . LEU A 1 335 ? 14.165 -9.267 -26.285 1.00 92.06 335 LEU A O 1
ATOM 2609 N N . ASN A 1 336 ? 13.379 -9.869 -24.279 1.00 91.69 336 ASN A N 1
ATOM 2610 C CA . ASN A 1 336 ? 14.626 -9.629 -23.540 1.00 91.69 336 ASN A CA 1
ATOM 2611 C C . ASN A 1 336 ? 15.665 -10.746 -23.747 1.00 91.69 336 ASN A C 1
ATOM 2613 O O . ASN A 1 336 ? 16.757 -10.678 -23.184 1.00 91.69 336 ASN A O 1
ATOM 2617 N N . ARG A 1 337 ? 15.325 -11.824 -24.470 1.00 90.25 337 ARG A N 1
ATOM 2618 C CA . ARG A 1 337 ? 16.244 -12.941 -24.705 1.00 90.25 337 ARG A CA 1
ATOM 2619 C C . ARG A 1 337 ? 17.433 -12.486 -25.542 1.00 90.25 337 ARG A C 1
ATOM 2621 O O . ARG A 1 337 ? 17.302 -12.234 -26.741 1.00 90.25 337 ARG A O 1
ATOM 2628 N N . HIS A 1 338 ? 18.582 -12.464 -24.881 1.00 89.44 338 HIS A N 1
ATOM 2629 C CA . HIS A 1 338 ? 19.842 -12.083 -25.485 1.00 89.44 338 HIS A CA 1
ATOM 2630 C C . HIS A 1 338 ? 20.210 -13.005 -26.645 1.00 89.44 338 HIS A C 1
ATOM 2632 O O . HIS A 1 338 ? 20.035 -14.225 -26.569 1.00 89.44 338 HIS A O 1
ATOM 2638 N N . ASN A 1 339 ? 20.712 -12.403 -27.717 1.00 86.31 339 ASN A N 1
ATOM 2639 C CA . ASN A 1 339 ? 21.150 -13.070 -28.937 1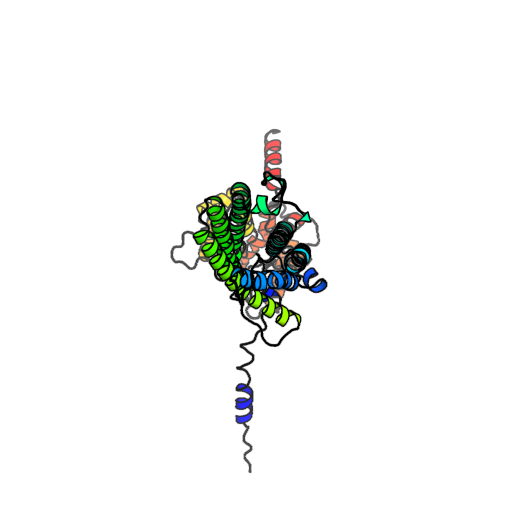.00 86.31 339 ASN A CA 1
ATOM 2640 C C . ASN A 1 339 ? 20.061 -13.776 -29.756 1.00 86.31 339 ASN A C 1
ATOM 2642 O O . ASN A 1 339 ? 20.359 -14.674 -30.543 1.00 86.31 339 ASN A O 1
ATOM 2646 N N . VAL A 1 340 ? 18.806 -13.338 -29.613 1.00 86.44 340 VAL A N 1
ATOM 2647 C CA . VAL A 1 340 ? 17.693 -13.751 -30.488 1.00 86.44 340 VAL A CA 1
ATOM 2648 C C . VAL A 1 340 ? 17.254 -12.595 -31.385 1.00 86.44 340 VAL A C 1
ATOM 2650 O O . VAL A 1 340 ? 17.335 -12.688 -32.605 1.00 86.44 340 VAL A O 1
ATOM 2653 N N . LEU A 1 341 ? 16.815 -11.502 -30.761 1.00 84.31 341 LEU A N 1
ATOM 2654 C CA . LEU A 1 341 ? 16.522 -10.217 -31.406 1.00 84.31 341 LEU A CA 1
ATOM 2655 C C . LEU A 1 341 ? 17.145 -9.066 -30.616 1.00 84.31 341 LEU A C 1
ATOM 2657 O O . LEU A 1 341 ? 17.633 -8.108 -31.206 1.00 84.31 341 LEU A O 1
ATOM 2661 N N . GLU A 1 342 ? 17.131 -9.169 -29.284 1.00 90.69 342 GLU A N 1
ATOM 2662 C CA . GLU A 1 342 ? 17.901 -8.292 -28.406 1.00 90.69 342 GLU A CA 1
ATOM 2663 C C . GLU A 1 342 ? 19.402 -8.530 -28.614 1.00 90.69 342 GLU A C 1
ATOM 2665 O O . GLU A 1 342 ? 19.838 -9.674 -28.794 1.00 90.69 342 GLU A O 1
ATOM 2670 N N . HIS A 1 343 ? 20.169 -7.439 -28.616 1.00 93.00 343 HIS A N 1
ATOM 2671 C CA . HIS A 1 343 ? 21.588 -7.427 -28.942 1.00 93.00 343 HIS A CA 1
ATOM 2672 C C . HIS A 1 343 ? 22.363 -6.356 -28.157 1.00 93.00 343 HIS A C 1
ATOM 2674 O O . HIS A 1 343 ? 21.820 -5.320 -27.752 1.00 93.00 343 HIS A O 1
ATOM 2680 N N . ASP A 1 344 ? 23.675 -6.578 -28.038 1.00 94.12 344 ASP A N 1
ATOM 2681 C CA . ASP A 1 344 ? 24.615 -5.606 -27.472 1.00 94.12 344 ASP A CA 1
ATOM 2682 C C . ASP A 1 344 ? 24.669 -4.312 -28.301 1.00 94.12 344 ASP A C 1
ATOM 2684 O O . ASP A 1 344 ? 24.218 -4.257 -29.447 1.00 94.12 344 ASP A O 1
ATOM 2688 N N . ALA A 1 345 ? 25.253 -3.255 -27.731 1.00 93.94 345 ALA A N 1
ATOM 2689 C CA . ALA A 1 345 ? 25.363 -1.934 -28.359 1.00 93.94 345 ALA A CA 1
ATOM 2690 C C . ALA A 1 345 ? 24.012 -1.246 -28.624 1.00 93.94 345 ALA A C 1
ATOM 2692 O O . ALA A 1 345 ? 23.875 -0.412 -29.519 1.00 93.94 345 ALA A O 1
ATOM 2693 N N . SER A 1 346 ? 23.017 -1.548 -27.791 1.00 92.50 346 SER A N 1
ATOM 2694 C CA . SER A 1 346 ? 21.726 -0.864 -27.791 1.00 92.50 346 SER A CA 1
ATOM 2695 C C . SER A 1 346 ? 21.867 0.662 -27.624 1.00 92.50 346 SER A C 1
ATOM 2697 O O . SER A 1 346 ? 22.708 1.161 -26.868 1.00 92.50 346 SER A O 1
ATOM 2699 N N . LEU A 1 347 ? 20.966 1.418 -28.266 1.00 91.31 347 LEU A N 1
ATOM 2700 C CA . LEU A 1 347 ? 20.949 2.892 -28.229 1.00 91.31 347 LEU A CA 1
ATOM 2701 C C . LEU A 1 347 ? 20.617 3.479 -26.845 1.00 91.31 347 LEU A C 1
ATOM 2703 O O . LEU A 1 347 ? 20.886 4.652 -26.589 1.00 91.31 347 LEU A O 1
ATOM 2707 N N . SER A 1 348 ? 19.976 2.708 -25.963 1.00 90.44 348 SER A N 1
ATOM 2708 C CA . SER A 1 348 ? 19.495 3.220 -24.670 1.00 90.44 348 SER A CA 1
ATOM 2709 C C . SER A 1 348 ? 19.302 2.144 -23.590 1.00 90.44 348 SER A C 1
ATOM 2711 O O . SER A 1 348 ? 18.574 2.371 -22.619 1.00 90.44 348 SER A O 1
ATOM 2713 N N . ARG A 1 349 ? 19.834 0.937 -23.801 1.00 92.19 349 ARG A N 1
ATOM 2714 C CA . ARG A 1 349 ? 19.801 -0.195 -22.858 1.00 92.19 349 ARG A CA 1
ATOM 2715 C C . ARG A 1 349 ? 21.234 -0.647 -22.614 1.00 92.19 349 ARG A C 1
ATOM 2717 O O . ARG A 1 349 ? 22.095 -0.414 -23.458 1.00 92.19 349 ARG A O 1
ATOM 2724 N N . SER A 1 350 ? 21.476 -1.242 -21.450 1.00 92.25 350 SER A N 1
ATOM 2725 C CA . SER A 1 350 ? 22.778 -1.835 -21.151 1.00 92.25 350 SER A CA 1
ATOM 2726 C C . SER A 1 350 ? 22.957 -3.133 -21.924 1.00 92.25 350 SER A C 1
ATOM 2728 O O . SER A 1 350 ? 21.978 -3.807 -22.209 1.00 92.25 350 SER A O 1
ATOM 2730 N N . ASP A 1 351 ? 24.194 -3.517 -22.209 1.00 94.25 351 ASP A N 1
ATOM 2731 C CA . ASP A 1 351 ? 24.470 -4.861 -22.716 1.00 94.25 351 ASP A CA 1
ATOM 2732 C C . ASP A 1 351 ? 24.100 -5.913 -21.659 1.00 94.25 351 ASP A C 1
ATOM 2734 O O . ASP A 1 351 ? 24.200 -5.657 -20.448 1.00 94.25 351 ASP A O 1
ATOM 2738 N N . ALA A 1 352 ? 23.713 -7.110 -22.107 1.00 92.38 352 ALA A N 1
ATOM 2739 C CA . ALA A 1 352 ? 23.278 -8.196 -21.225 1.00 92.38 352 ALA A CA 1
ATOM 2740 C C . ALA A 1 352 ? 24.352 -8.600 -20.206 1.00 92.38 352 ALA A C 1
ATOM 2742 O O . ALA A 1 352 ? 24.019 -8.920 -19.063 1.00 92.38 352 ALA A O 1
ATOM 2743 N N . TYR A 1 353 ? 25.630 -8.493 -20.581 1.00 93.38 353 TYR A N 1
ATOM 2744 C CA . TYR A 1 353 ? 26.777 -8.736 -19.703 1.00 93.38 353 TYR A CA 1
ATOM 2745 C C . TYR A 1 353 ? 26.725 -7.932 -18.390 1.00 93.38 353 TYR A C 1
ATOM 2747 O O . TYR A 1 353 ? 27.100 -8.438 -17.335 1.00 93.38 353 TYR A O 1
ATOM 2755 N N . PHE A 1 354 ? 26.205 -6.700 -18.422 1.00 89.75 354 PHE A N 1
ATOM 2756 C CA . PHE A 1 354 ? 26.111 -5.832 -17.241 1.00 89.75 354 PHE A CA 1
ATOM 2757 C C . PHE A 1 354 ? 24.824 -6.050 -16.418 1.00 89.75 354 PHE A C 1
ATOM 2759 O O . PHE A 1 354 ? 24.586 -5.346 -15.436 1.00 89.75 354 PHE A O 1
ATOM 2766 N N . GLY A 1 355 ? 23.984 -7.019 -16.798 1.00 83.75 355 GLY A N 1
ATOM 2767 C CA . GLY A 1 355 ? 22.885 -7.548 -15.987 1.00 83.75 355 GLY A CA 1
ATOM 2768 C C . GLY A 1 355 ? 21.467 -7.100 -16.365 1.00 83.75 355 GLY A C 1
ATOM 2769 O O . GLY A 1 355 ? 20.524 -7.829 -16.066 1.00 83.75 355 GLY A O 1
ATOM 2770 N N . ASN A 1 356 ? 21.264 -5.949 -17.025 1.00 87.25 356 ASN A N 1
ATOM 2771 C CA . ASN A 1 356 ? 19.922 -5.498 -17.436 1.00 87.25 356 ASN A CA 1
ATOM 2772 C C . ASN A 1 356 ? 19.886 -4.929 -18.862 1.00 87.25 356 ASN A C 1
ATOM 2774 O O . ASN A 1 356 ? 20.191 -3.758 -19.084 1.00 87.25 356 ASN A O 1
ATOM 2778 N N . ASN A 1 357 ? 19.420 -5.753 -19.799 1.00 88.69 357 ASN A N 1
ATOM 2779 C CA . ASN A 1 357 ? 19.373 -5.455 -21.231 1.00 88.69 357 ASN A CA 1
ATOM 2780 C C . ASN A 1 357 ? 18.064 -4.850 -21.758 1.00 88.69 357 ASN A C 1
ATOM 2782 O O . ASN A 1 357 ? 17.911 -4.652 -22.958 1.00 88.69 357 ASN A O 1
ATOM 2786 N N . HIS A 1 358 ? 17.092 -4.556 -20.897 1.00 85.69 358 HIS A N 1
ATOM 2787 C CA . HIS A 1 358 ? 15.734 -4.230 -21.354 1.00 85.69 358 HIS A CA 1
ATOM 2788 C C . HIS A 1 358 ? 15.140 -2.980 -20.707 1.00 85.69 358 HIS A C 1
ATOM 2790 O O . HIS A 1 358 ? 14.328 -2.283 -21.329 1.00 85.69 358 HIS A O 1
ATOM 2796 N N . VAL A 1 359 ? 15.571 -2.631 -19.493 1.00 84.69 359 VAL A N 1
ATOM 2797 C CA . VAL A 1 359 ? 15.166 -1.385 -18.838 1.00 84.69 359 VAL A CA 1
ATOM 2798 C C . VAL A 1 359 ? 15.905 -0.206 -19.467 1.00 84.69 359 VAL A C 1
ATOM 2800 O O . VAL A 1 359 ? 17.113 -0.245 -19.685 1.00 84.69 359 VAL A O 1
ATOM 2803 N N . PHE A 1 360 ? 15.161 0.859 -19.760 1.00 85.31 360 PHE A N 1
ATOM 2804 C CA . PHE A 1 360 ? 15.723 2.102 -20.277 1.00 85.31 360 PHE A CA 1
ATOM 2805 C C . PHE A 1 360 ? 16.794 2.666 -19.327 1.00 85.31 360 PHE A C 1
ATOM 2807 O O . PHE A 1 360 ? 16.551 2.807 -18.127 1.00 85.31 360 PHE A O 1
ATOM 2814 N N . ASN A 1 361 ? 17.955 3.021 -19.877 1.00 84.25 361 ASN A N 1
ATOM 2815 C CA . ASN A 1 361 ? 19.074 3.603 -19.149 1.00 84.25 361 ASN A CA 1
ATOM 2816 C C . ASN A 1 361 ? 19.356 5.019 -19.675 1.00 84.25 361 ASN A C 1
ATOM 2818 O O . ASN A 1 361 ? 19.788 5.196 -20.816 1.00 84.25 361 ASN A O 1
ATOM 2822 N N . GLN A 1 362 ? 19.115 6.023 -18.823 1.00 84.81 362 GLN A N 1
ATOM 2823 C CA . GLN A 1 362 ? 19.264 7.433 -19.186 1.00 84.81 362 GLN A CA 1
ATOM 2824 C C . GLN A 1 362 ? 20.707 7.783 -19.564 1.00 84.81 362 GLN A C 1
ATOM 2826 O O . GLN A 1 362 ? 20.904 8.465 -20.563 1.00 84.81 362 GLN A O 1
ATOM 2831 N N . SER A 1 363 ? 21.701 7.282 -18.826 1.00 88.12 363 SER A N 1
ATOM 2832 C CA . SER A 1 363 ? 23.117 7.563 -19.090 1.00 88.12 363 SER A CA 1
ATOM 2833 C C . SER A 1 363 ? 23.553 7.032 -20.455 1.00 88.12 363 SER A C 1
ATOM 2835 O O . SER A 1 363 ? 24.149 7.766 -21.234 1.00 88.12 363 SER A O 1
ATOM 2837 N N . ILE A 1 364 ? 23.164 5.798 -20.790 1.00 89.75 364 ILE A N 1
ATOM 2838 C CA . ILE A 1 364 ? 23.454 5.204 -22.105 1.00 89.75 364 ILE A CA 1
ATOM 2839 C C . ILE A 1 364 ? 22.759 5.984 -23.223 1.00 89.75 364 ILE A C 1
ATOM 2841 O O . ILE A 1 364 ? 23.336 6.234 -24.280 1.00 89.75 364 ILE A O 1
ATOM 2845 N N . PHE A 1 365 ? 21.511 6.399 -23.000 1.00 90.00 365 PHE A N 1
ATOM 2846 C CA . PHE A 1 365 ? 20.805 7.208 -23.984 1.00 90.00 365 PHE A CA 1
ATOM 2847 C C . PHE A 1 365 ? 21.449 8.588 -24.175 1.00 90.00 365 PHE A C 1
ATOM 2849 O O . PHE A 1 365 ? 21.476 9.109 -25.289 1.00 90.00 365 PHE A O 1
ATOM 2856 N N . ASP A 1 366 ? 21.983 9.187 -23.112 1.00 89.69 366 ASP A N 1
ATOM 2857 C CA . ASP A 1 366 ? 22.698 10.460 -23.181 1.00 89.69 366 ASP A CA 1
ATOM 2858 C C . ASP A 1 366 ? 24.014 10.339 -23.969 1.00 89.69 366 ASP A C 1
ATOM 2860 O O . ASP A 1 366 ? 24.310 11.233 -24.765 1.00 89.69 366 ASP A O 1
ATOM 2864 N N . GLU A 1 367 ? 24.740 9.219 -23.851 1.00 91.12 367 GLU A N 1
ATOM 2865 C CA . GLU A 1 367 ? 25.909 8.911 -24.695 1.00 91.12 367 GLU A CA 1
ATOM 2866 C C . GLU A 1 367 ? 25.538 8.860 -26.182 1.00 91.12 367 GLU A C 1
ATOM 2868 O O . GLU A 1 367 ? 26.179 9.507 -27.010 1.00 91.12 367 GLU A O 1
ATOM 2873 N N . THR A 1 368 ? 24.459 8.154 -26.528 1.00 91.31 368 THR A N 1
ATOM 2874 C CA . THR A 1 368 ? 23.949 8.095 -27.906 1.00 91.31 368 THR A CA 1
ATOM 2875 C C . THR A 1 368 ? 23.595 9.491 -28.429 1.00 91.31 368 THR A C 1
ATOM 2877 O O . THR A 1 368 ? 23.984 9.878 -29.534 1.00 91.31 368 THR A O 1
ATOM 2880 N N . LYS A 1 369 ? 22.880 10.283 -27.622 1.00 91.56 369 LYS A N 1
ATOM 2881 C CA . LYS A 1 369 ? 22.439 11.640 -27.979 1.00 91.56 369 LYS A CA 1
ATOM 2882 C C . LYS A 1 369 ? 23.576 12.647 -28.112 1.00 91.56 369 LYS A C 1
ATOM 2884 O O . LYS A 1 369 ? 23.357 13.700 -28.715 1.00 91.56 369 LYS A O 1
ATOM 2889 N N . ALA A 1 370 ? 24.766 12.371 -27.583 1.00 93.75 370 ALA A N 1
ATOM 2890 C CA . ALA A 1 370 ? 25.916 13.262 -27.731 1.00 93.75 370 ALA A CA 1
ATOM 2891 C C . ALA A 1 370 ? 26.258 13.520 -29.213 1.00 93.75 370 ALA A C 1
ATOM 2893 O O . ALA A 1 370 ? 26.735 14.596 -29.568 1.00 93.75 370 ALA A O 1
ATOM 2894 N N . TYR A 1 371 ? 25.921 12.573 -30.095 1.00 94.12 371 TYR A N 1
ATOM 2895 C CA . TYR A 1 371 ? 26.130 12.664 -31.543 1.00 94.12 371 TYR A CA 1
ATOM 2896 C C . TYR A 1 371 ? 24.977 13.359 -32.287 1.00 94.12 371 TYR A C 1
ATOM 2898 O O . TYR A 1 371 ? 25.067 13.647 -33.482 1.00 94.12 371 TYR A O 1
ATOM 2906 N N . TRP A 1 372 ? 23.892 13.692 -31.586 1.00 93.19 372 TRP A N 1
ATOM 2907 C CA . TRP A 1 372 ? 22.700 14.341 -32.129 1.00 93.19 372 TRP A CA 1
ATOM 2908 C C . TRP A 1 372 ? 22.783 15.868 -32.005 1.00 93.19 372 TRP A C 1
ATOM 2910 O O . TRP A 1 372 ? 21.940 16.528 -31.400 1.00 93.19 372 TRP A O 1
ATOM 2920 N N . ILE A 1 373 ? 23.824 16.452 -32.595 1.00 93.88 373 ILE A N 1
ATOM 2921 C CA . ILE A 1 373 ? 24.246 17.855 -32.425 1.00 93.88 373 ILE A CA 1
ATOM 2922 C C . ILE A 1 373 ? 23.311 18.935 -33.015 1.00 93.88 373 ILE A C 1
ATOM 2924 O O . ILE A 1 373 ? 23.611 20.123 -32.918 1.00 93.88 373 ILE A O 1
ATOM 2928 N N . ARG A 1 374 ? 22.189 18.561 -33.642 1.00 94.62 374 ARG A N 1
ATOM 2929 C CA . ARG A 1 374 ? 21.240 19.474 -34.301 1.00 94.62 374 ARG A CA 1
ATOM 2930 C C . ARG A 1 374 ? 19.790 19.162 -33.906 1.00 94.62 374 ARG A C 1
ATOM 2932 O O . ARG A 1 374 ? 19.493 18.021 -33.555 1.00 94.62 374 ARG A O 1
ATOM 2939 N N . PRO A 1 375 ? 18.869 20.142 -34.004 1.00 93.12 375 PRO A N 1
ATOM 2940 C CA . PRO A 1 375 ? 17.440 19.916 -33.759 1.00 93.12 375 PRO A CA 1
ATOM 2941 C C . PRO A 1 375 ? 16.772 18.965 -34.763 1.00 93.12 375 PRO A C 1
ATOM 2943 O O . PRO A 1 375 ? 15.814 18.276 -34.415 1.00 93.12 375 PRO A O 1
ATOM 2946 N N . ILE A 1 376 ? 17.268 18.928 -36.002 1.00 95.00 376 ILE A N 1
ATOM 2947 C CA . ILE A 1 376 ? 16.853 17.973 -37.032 1.00 95.00 376 ILE A CA 1
ATOM 2948 C C . ILE A 1 376 ? 17.998 16.985 -37.233 1.00 95.00 376 ILE A C 1
ATOM 2950 O O . ILE A 1 376 ? 19.122 17.393 -37.533 1.00 95.00 376 ILE A O 1
ATOM 2954 N N . LEU A 1 377 ? 17.701 15.709 -37.019 1.00 93.12 377 LEU A N 1
ATOM 2955 C CA . LEU A 1 377 ? 18.633 14.601 -37.158 1.00 93.12 377 LEU A CA 1
ATOM 2956 C C . LEU A 1 377 ? 18.598 14.094 -38.593 1.00 93.12 377 LEU A C 1
ATOM 2958 O O . LEU A 1 377 ? 17.515 13.926 -39.152 1.00 93.12 377 LEU A O 1
ATOM 2962 N N . ASP A 1 378 ? 19.774 13.828 -39.145 1.00 93.88 378 ASP A N 1
ATOM 2963 C CA . ASP A 1 378 ? 19.949 13.099 -40.397 1.00 93.88 378 ASP A CA 1
ATOM 2964 C C . ASP A 1 378 ? 20.468 11.676 -40.136 1.00 93.88 378 ASP A C 1
ATOM 2966 O O . ASP A 1 378 ? 20.804 11.305 -39.004 1.00 93.88 378 ASP A O 1
ATOM 2970 N N . ALA A 1 379 ? 20.544 10.874 -41.198 1.00 89.94 379 ALA A N 1
ATOM 2971 C CA . ALA A 1 379 ? 21.021 9.497 -41.129 1.00 89.94 379 ALA A CA 1
ATOM 2972 C C . ALA A 1 379 ? 22.438 9.373 -40.539 1.00 89.94 379 ALA A C 1
ATOM 2974 O O . ALA A 1 379 ? 22.699 8.437 -39.785 1.00 89.94 379 ALA A O 1
ATOM 2975 N N . ASN A 1 380 ? 23.337 10.328 -40.814 1.00 93.12 380 ASN A N 1
ATOM 2976 C CA . ASN A 1 380 ? 24.706 10.289 -40.297 1.00 93.12 380 ASN A CA 1
ATOM 2977 C C . ASN A 1 380 ? 24.727 10.489 -38.780 1.00 93.12 380 ASN A C 1
ATOM 2979 O O . ASN A 1 380 ? 25.449 9.794 -38.077 1.00 93.12 380 ASN A O 1
ATOM 2983 N N . MET A 1 381 ? 23.920 11.409 -38.251 1.00 94.12 381 MET A N 1
ATOM 2984 C CA . MET A 1 381 ? 23.829 11.646 -36.806 1.00 94.12 381 MET A CA 1
ATOM 2985 C C . MET A 1 381 ? 23.276 10.426 -36.060 1.00 94.12 381 MET A C 1
ATOM 2987 O O . MET A 1 381 ? 23.772 10.081 -34.986 1.00 94.12 381 MET A O 1
ATOM 2991 N N . LEU A 1 382 ? 22.272 9.756 -36.635 1.00 90.44 382 LEU A N 1
ATOM 2992 C CA . LEU A 1 382 ? 21.701 8.527 -36.081 1.00 90.44 382 LEU A CA 1
ATOM 2993 C C . LEU A 1 382 ? 22.718 7.371 -36.127 1.00 90.44 382 LEU A C 1
ATOM 2995 O O . LEU A 1 382 ? 22.925 6.699 -35.116 1.00 90.44 382 LEU A O 1
ATOM 2999 N N . ALA A 1 383 ? 23.414 7.200 -37.256 1.00 91.75 383 ALA A N 1
ATOM 3000 C CA . ALA A 1 383 ? 24.463 6.195 -37.423 1.00 91.75 383 ALA A CA 1
ATOM 3001 C C . ALA A 1 383 ? 25.662 6.434 -36.492 1.00 91.75 383 ALA A C 1
ATOM 3003 O O . ALA A 1 383 ? 26.160 5.492 -35.884 1.00 91.75 383 ALA A O 1
ATOM 3004 N N . ASN A 1 384 ? 26.092 7.687 -36.314 1.00 94.75 384 ASN A N 1
ATOM 3005 C CA . ASN A 1 384 ? 27.191 8.038 -35.412 1.00 94.75 384 ASN A CA 1
ATOM 3006 C C . ASN A 1 384 ? 26.898 7.626 -33.963 1.00 94.75 384 ASN A C 1
ATOM 3008 O O . ASN A 1 384 ? 27.785 7.105 -33.292 1.00 94.75 384 ASN A O 1
ATOM 3012 N N . GLY A 1 385 ? 25.656 7.811 -33.499 1.00 91.44 385 GLY A N 1
ATOM 3013 C CA . GLY A 1 385 ? 25.231 7.338 -32.179 1.00 91.44 385 GLY A CA 1
ATOM 3014 C C . GLY A 1 385 ? 25.345 5.816 -32.045 1.00 91.44 385 GLY A C 1
ATOM 3015 O O . GLY A 1 385 ? 25.902 5.330 -31.065 1.00 91.44 385 GLY A O 1
ATOM 3016 N N . MET A 1 386 ? 24.894 5.062 -33.053 1.00 91.88 386 MET A N 1
ATOM 3017 C CA . MET A 1 386 ? 25.023 3.598 -33.076 1.00 91.88 386 MET A CA 1
ATOM 3018 C C . MET A 1 386 ? 26.490 3.144 -33.088 1.00 91.88 386 MET A C 1
ATOM 3020 O O . MET A 1 386 ? 26.886 2.307 -32.282 1.00 91.88 386 MET A O 1
ATOM 3024 N N . LEU A 1 387 ? 27.321 3.730 -33.953 1.00 94.50 387 LEU A N 1
ATOM 3025 C CA . LEU A 1 387 ? 28.746 3.398 -34.034 1.00 94.50 387 LEU A CA 1
ATOM 3026 C C . LEU A 1 387 ? 29.464 3.663 -32.708 1.00 94.50 387 LEU A C 1
ATOM 3028 O O . LEU A 1 387 ? 30.273 2.847 -32.271 1.00 94.50 387 LEU A O 1
ATOM 3032 N N . ALA A 1 388 ? 29.143 4.767 -32.031 1.00 94.88 388 ALA A N 1
ATOM 3033 C CA . ALA A 1 388 ? 29.696 5.062 -30.716 1.00 94.88 388 ALA A CA 1
ATOM 3034 C C . ALA A 1 388 ? 29.319 3.996 -29.677 1.00 94.88 388 ALA A C 1
ATOM 3036 O O . ALA A 1 388 ? 30.183 3.541 -28.926 1.00 94.88 388 ALA A O 1
ATOM 3037 N N . ARG A 1 389 ? 28.057 3.544 -29.677 1.00 95.00 389 ARG A N 1
ATOM 3038 C CA . ARG A 1 389 ? 27.595 2.451 -28.811 1.00 95.00 389 ARG A CA 1
ATOM 3039 C C . ARG A 1 389 ? 28.304 1.135 -29.124 1.00 95.00 389 ARG A C 1
ATOM 3041 O O . ARG A 1 389 ? 28.757 0.475 -28.195 1.00 95.00 389 ARG A O 1
ATOM 3048 N N . GLN A 1 390 ? 28.487 0.791 -30.398 1.00 95.06 390 GLN A N 1
ATOM 3049 C CA . GLN A 1 390 ? 29.223 -0.412 -30.812 1.00 95.06 390 GLN A CA 1
ATOM 3050 C C . GLN A 1 390 ? 30.689 -0.378 -30.377 1.00 95.06 390 GLN A C 1
ATOM 3052 O O . GLN A 1 390 ? 31.198 -1.368 -29.855 1.00 95.06 390 GLN A O 1
ATOM 3057 N N . ILE A 1 391 ? 31.369 0.760 -30.552 1.00 95.25 391 ILE A N 1
ATOM 3058 C CA . ILE A 1 391 ? 32.759 0.938 -30.111 1.00 95.25 391 ILE A CA 1
ATOM 3059 C C . ILE A 1 391 ? 32.854 0.792 -28.591 1.00 95.25 391 ILE A C 1
ATOM 3061 O O . ILE A 1 391 ? 33.717 0.061 -28.108 1.00 95.25 391 ILE A O 1
ATOM 3065 N N . TYR A 1 392 ? 31.958 1.446 -27.846 1.00 94.31 392 TYR A N 1
ATOM 3066 C CA . TYR A 1 392 ? 31.918 1.357 -26.389 1.00 94.31 392 TYR A CA 1
ATOM 3067 C C . TYR A 1 392 ? 31.690 -0.085 -25.925 1.00 94.31 392 TYR A C 1
ATOM 3069 O O . TYR A 1 392 ? 32.491 -0.627 -25.166 1.00 94.31 392 TYR A O 1
ATOM 3077 N N . SER A 1 393 ? 30.629 -0.732 -26.412 1.00 95.31 393 SER A N 1
ATOM 3078 C CA . SER A 1 393 ? 30.302 -2.110 -26.049 1.00 95.31 393 SER A CA 1
ATOM 3079 C C . SER A 1 393 ? 31.456 -3.051 -26.380 1.00 95.31 393 SER A C 1
ATOM 3081 O O . SER A 1 393 ? 31.909 -3.780 -25.508 1.00 95.31 393 SER A O 1
ATOM 3083 N N . LYS A 1 394 ? 32.049 -2.960 -27.573 1.00 95.38 394 LYS A N 1
ATOM 3084 C CA . LYS A 1 394 ? 33.205 -3.791 -27.940 1.00 95.38 394 LYS A CA 1
ATOM 3085 C C . LYS A 1 394 ? 34.439 -3.552 -27.059 1.00 95.38 394 LYS A C 1
ATOM 3087 O O . LYS A 1 394 ? 35.227 -4.474 -26.866 1.00 95.38 394 LYS A O 1
ATOM 3092 N N . ALA A 1 395 ? 34.632 -2.336 -26.551 1.00 96.25 395 ALA A N 1
ATOM 3093 C CA . ALA A 1 395 ? 35.766 -2.002 -25.693 1.00 96.25 395 ALA A CA 1
ATOM 3094 C C . ALA A 1 395 ? 35.599 -2.499 -24.246 1.00 96.25 395 ALA A C 1
ATOM 3096 O O . ALA A 1 395 ? 36.596 -2.837 -23.609 1.00 96.25 395 ALA A O 1
ATOM 3097 N N . TYR A 1 396 ? 34.365 -2.538 -23.727 1.00 94.81 396 TYR A N 1
ATOM 3098 C CA . TYR A 1 396 ? 34.104 -2.750 -22.296 1.00 94.81 396 TYR A CA 1
ATOM 3099 C C . TYR A 1 396 ? 33.280 -4.003 -21.961 1.00 94.81 396 TYR A C 1
ATOM 3101 O O . TYR A 1 396 ? 33.277 -4.427 -20.806 1.00 94.81 396 TYR A O 1
ATOM 3109 N N . ASN A 1 397 ? 32.602 -4.616 -22.933 1.00 96.25 397 ASN A N 1
ATOM 3110 C CA . ASN A 1 397 ? 31.888 -5.883 -22.779 1.00 96.25 397 ASN A CA 1
ATOM 3111 C C . ASN A 1 397 ? 32.781 -7.034 -23.294 1.00 96.25 397 ASN A C 1
ATOM 3113 O O . ASN A 1 397 ? 32.938 -7.197 -24.506 1.00 96.25 397 ASN A O 1
ATOM 3117 N N . PRO A 1 398 ? 33.370 -7.862 -22.409 1.00 95.00 398 PRO A N 1
ATOM 3118 C CA . PRO A 1 398 ? 34.259 -8.955 -22.811 1.00 95.00 398 PRO A CA 1
ATOM 3119 C C . PRO A 1 398 ? 33.527 -10.084 -23.549 1.00 95.00 398 PRO A C 1
ATOM 3121 O O . PRO A 1 398 ? 34.166 -10.909 -24.197 1.00 95.00 398 PRO A O 1
ATOM 3124 N N . THR A 1 399 ? 32.198 -10.125 -23.459 1.00 94.88 399 THR A N 1
ATOM 3125 C CA . THR A 1 399 ? 31.333 -11.078 -24.161 1.00 94.88 399 THR A CA 1
ATOM 3126 C C . THR A 1 399 ? 30.578 -10.426 -25.317 1.00 94.88 399 THR A C 1
ATOM 3128 O O . THR A 1 399 ? 29.541 -10.942 -25.717 1.00 94.88 399 THR A O 1
ATOM 3131 N N . TYR A 1 400 ? 31.073 -9.297 -25.840 1.00 94.06 400 TYR A N 1
ATOM 3132 C CA . TYR A 1 400 ? 30.423 -8.549 -26.913 1.00 94.06 400 TYR A CA 1
ATOM 3133 C C . TYR A 1 400 ? 30.069 -9.438 -28.108 1.00 94.06 400 TYR A C 1
ATOM 3135 O O . TYR A 1 400 ? 30.935 -10.085 -28.708 1.00 94.06 400 TYR A O 1
ATOM 3143 N N . THR A 1 401 ? 28.797 -9.404 -28.492 1.00 92.81 401 THR A N 1
ATOM 3144 C CA . THR A 1 401 ? 28.275 -10.113 -29.657 1.00 92.81 401 THR A CA 1
ATOM 3145 C C . THR A 1 401 ? 27.454 -9.183 -30.540 1.00 92.81 401 THR A C 1
ATOM 3147 O O . THR A 1 401 ? 26.540 -8.499 -30.093 1.00 92.81 401 THR A O 1
ATOM 3150 N N . PHE A 1 402 ? 27.787 -9.158 -31.831 1.00 89.19 402 PHE A N 1
ATOM 3151 C CA . PHE A 1 402 ? 27.052 -8.388 -32.831 1.00 89.19 402 PHE A CA 1
ATOM 3152 C C . PHE A 1 402 ? 27.156 -9.101 -34.177 1.00 89.19 402 PHE A C 1
ATOM 3154 O O . PHE A 1 402 ? 28.155 -9.003 -34.889 1.00 89.19 402 PHE A O 1
ATOM 3161 N N . THR A 1 403 ? 26.165 -9.939 -34.463 1.00 87.44 403 THR A N 1
ATOM 3162 C CA . THR A 1 403 ? 26.134 -10.793 -35.658 1.00 87.44 403 THR A CA 1
ATOM 3163 C C . THR A 1 403 ? 25.595 -10.035 -36.872 1.00 87.44 403 THR A C 1
ATOM 3165 O O . THR A 1 403 ? 24.936 -9.011 -36.722 1.00 87.44 403 THR A O 1
ATOM 3168 N N . ALA A 1 404 ? 25.784 -10.574 -38.081 1.00 85.00 404 ALA A N 1
ATOM 3169 C CA . ALA A 1 404 ? 25.224 -9.982 -39.303 1.00 85.00 404 ALA A CA 1
ATOM 3170 C C . ALA A 1 404 ? 23.687 -9.824 -39.247 1.00 85.00 404 ALA A C 1
ATOM 3172 O O . ALA A 1 404 ? 23.132 -8.857 -39.759 1.00 85.00 404 ALA A O 1
ATOM 3173 N N . ILE A 1 405 ? 22.985 -10.750 -38.581 1.00 80.50 405 ILE A N 1
ATOM 3174 C CA . ILE A 1 405 ? 21.530 -10.659 -38.379 1.00 80.50 405 ILE A CA 1
ATOM 3175 C C . ILE A 1 405 ? 21.183 -9.466 -37.475 1.00 80.50 405 ILE A C 1
ATOM 3177 O O . ILE A 1 405 ? 20.261 -8.712 -37.782 1.00 80.50 405 ILE A O 1
ATOM 3181 N N . MET A 1 406 ? 21.938 -9.270 -36.389 1.00 85.00 406 MET A N 1
ATOM 3182 C CA . MET A 1 406 ? 21.752 -8.138 -35.471 1.00 85.00 406 MET A CA 1
ATOM 3183 C C . MET A 1 406 ? 22.084 -6.813 -36.139 1.00 85.00 406 MET A C 1
ATOM 3185 O O . MET A 1 406 ? 21.383 -5.838 -35.916 1.00 85.00 406 MET A O 1
ATOM 3189 N N . GLU A 1 407 ? 23.099 -6.780 -37.000 1.00 85.19 407 GLU A N 1
ATOM 3190 C CA . GLU A 1 407 ? 23.443 -5.591 -37.776 1.00 85.19 407 GLU A CA 1
ATOM 3191 C C . GLU A 1 407 ? 22.280 -5.152 -38.673 1.00 85.19 407 GLU A C 1
ATOM 3193 O O . GLU A 1 407 ? 21.861 -3.996 -38.618 1.00 85.19 407 GLU A O 1
ATOM 3198 N N . HIS A 1 408 ? 21.679 -6.077 -39.430 1.00 82.81 408 HIS A N 1
ATOM 3199 C CA . HIS A 1 408 ? 20.496 -5.772 -40.239 1.00 82.81 408 HIS A CA 1
ATOM 3200 C C . HIS A 1 408 ? 19.309 -5.289 -39.400 1.00 82.81 408 HIS A C 1
ATOM 3202 O O . HIS A 1 408 ? 18.611 -4.355 -39.800 1.00 82.81 408 HIS A O 1
ATOM 3208 N N . PHE A 1 409 ? 19.081 -5.907 -38.241 1.00 80.81 409 PHE A N 1
ATOM 3209 C CA . PHE A 1 409 ? 18.005 -5.512 -37.338 1.00 80.81 409 PHE A CA 1
ATOM 3210 C C . PHE A 1 409 ? 18.243 -4.111 -36.750 1.00 80.81 409 PHE A C 1
ATOM 3212 O O . PHE A 1 409 ? 17.368 -3.248 -36.812 1.00 80.81 409 PHE A O 1
ATOM 3219 N N . SER A 1 410 ? 19.463 -3.860 -36.280 1.00 84.25 410 SER A N 1
ATOM 3220 C CA . SER A 1 410 ? 19.923 -2.600 -35.701 1.00 84.25 410 SER A CA 1
ATOM 3221 C C . SER A 1 410 ? 19.825 -1.430 -36.686 1.00 84.25 410 SER A C 1
ATOM 3223 O O . SER A 1 410 ? 19.387 -0.341 -36.317 1.00 84.25 410 SER A O 1
ATOM 3225 N N . LEU A 1 411 ? 20.120 -1.649 -37.973 1.00 83.75 411 LEU A N 1
ATOM 3226 C CA . LEU A 1 411 ? 19.879 -0.645 -39.019 1.00 83.75 411 LEU A CA 1
ATOM 3227 C C . LEU A 1 411 ? 18.398 -0.241 -39.098 1.00 83.75 411 LEU A C 1
ATOM 3229 O O . LEU A 1 411 ? 18.081 0.940 -39.258 1.00 83.75 411 LEU A O 1
ATOM 3233 N N . GLY A 1 412 ? 17.488 -1.206 -38.938 1.00 81.06 412 GLY A N 1
ATOM 3234 C CA . GLY A 1 412 ? 16.053 -0.953 -38.843 1.00 81.06 412 GLY A CA 1
ATOM 3235 C C . GLY A 1 412 ? 15.685 -0.095 -37.630 1.00 81.06 412 GLY A C 1
ATOM 3236 O O . GLY A 1 412 ? 14.876 0.824 -37.754 1.00 81.06 412 GLY A O 1
ATOM 3237 N N . GLU A 1 413 ? 16.311 -0.333 -36.476 1.00 84.81 413 GLU A N 1
ATOM 3238 C CA . GLU A 1 413 ? 16.096 0.464 -35.261 1.00 84.81 413 GLU A CA 1
ATOM 3239 C C . GLU A 1 413 ? 16.594 1.904 -35.404 1.00 84.81 413 GLU A C 1
ATOM 3241 O O . GLU A 1 413 ? 15.905 2.840 -34.998 1.00 84.81 413 GLU A O 1
ATOM 3246 N N . VAL A 1 414 ? 17.764 2.091 -36.019 1.00 86.44 414 VAL A N 1
ATOM 3247 C CA . VAL A 1 414 ? 18.348 3.412 -36.294 1.00 86.44 414 VAL A CA 1
ATOM 3248 C C . VAL A 1 414 ? 17.476 4.193 -37.285 1.00 86.44 414 VAL A C 1
ATOM 3250 O O . VAL A 1 414 ? 17.306 5.402 -37.134 1.00 86.44 414 VAL A O 1
ATOM 3253 N N . ALA A 1 415 ? 16.866 3.514 -38.261 1.00 84.19 415 ALA A N 1
ATOM 3254 C CA . ALA A 1 415 ? 15.945 4.122 -39.222 1.00 84.19 415 ALA A CA 1
ATOM 3255 C C . ALA A 1 415 ? 14.529 4.359 -38.659 1.00 84.19 415 ALA A C 1
ATOM 3257 O O . ALA A 1 415 ? 13.802 5.227 -39.155 1.00 84.19 415 ALA A O 1
ATOM 3258 N N . ALA A 1 416 ? 14.116 3.626 -37.620 1.00 82.19 416 ALA A N 1
ATOM 3259 C CA . ALA A 1 416 ? 12.749 3.653 -37.098 1.00 82.19 416 ALA A CA 1
ATOM 3260 C C . ALA A 1 416 ? 12.241 5.059 -36.711 1.00 82.19 416 ALA A C 1
ATOM 3262 O O . ALA A 1 416 ? 11.102 5.380 -37.063 1.00 82.19 416 ALA A O 1
ATOM 3263 N N . PRO A 1 417 ? 13.025 5.948 -36.066 1.00 82.44 417 PRO A N 1
ATOM 3264 C CA . PRO A 1 417 ? 12.573 7.308 -35.782 1.00 82.44 417 PRO A CA 1
ATOM 3265 C C . PRO A 1 417 ? 12.217 8.105 -37.044 1.00 82.44 417 PRO A C 1
ATOM 3267 O O . PRO A 1 417 ? 11.234 8.848 -37.039 1.00 82.44 417 PRO A O 1
ATOM 3270 N N . VAL A 1 418 ? 12.970 7.927 -38.134 1.00 83.44 418 VAL A N 1
ATOM 3271 C CA . VAL A 1 418 ? 12.694 8.575 -39.426 1.00 83.44 418 VAL A CA 1
ATOM 3272 C C . VAL A 1 418 ? 11.411 8.020 -40.037 1.00 83.44 418 VAL A C 1
ATOM 3274 O O . VAL A 1 418 ? 10.551 8.794 -40.452 1.00 83.44 418 VAL A O 1
ATOM 3277 N N . ILE A 1 419 ? 11.237 6.697 -40.015 1.00 79.50 419 ILE A N 1
ATOM 3278 C CA . ILE A 1 419 ? 10.043 6.023 -40.547 1.00 79.50 419 ILE A CA 1
ATOM 3279 C C . ILE A 1 419 ? 8.779 6.453 -39.787 1.00 79.50 419 ILE A C 1
ATOM 3281 O O . ILE A 1 419 ? 7.742 6.725 -40.391 1.00 79.50 419 ILE A O 1
ATOM 3285 N N . VAL A 1 420 ? 8.854 6.533 -38.456 1.00 75.62 420 VAL A N 1
ATOM 3286 C CA . VAL A 1 420 ? 7.684 6.789 -37.604 1.00 75.62 420 VAL A CA 1
ATOM 3287 C C . VAL A 1 420 ? 7.361 8.283 -37.493 1.00 75.62 420 VAL A C 1
ATOM 3289 O O . VAL A 1 420 ? 6.192 8.673 -37.562 1.00 75.62 420 VAL A O 1
ATOM 3292 N N . PHE A 1 421 ? 8.370 9.139 -37.317 1.00 80.94 421 PHE A N 1
ATOM 3293 C CA . PHE A 1 421 ? 8.176 10.559 -36.993 1.00 80.94 421 PHE A CA 1
ATOM 3294 C C . PHE A 1 421 ? 8.667 11.520 -38.079 1.00 80.94 421 PHE A C 1
ATOM 3296 O O . PHE A 1 421 ? 8.225 12.671 -38.124 1.00 80.94 421 PHE A O 1
ATOM 3303 N N . GLY A 1 422 ? 9.584 11.069 -38.930 1.00 84.38 422 GLY A N 1
ATOM 3304 C CA . GLY A 1 422 ? 10.346 11.904 -39.846 1.00 84.38 422 GLY A CA 1
ATOM 3305 C C . GLY A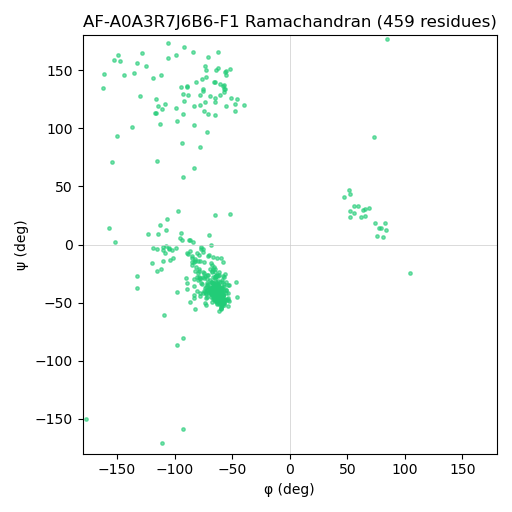 1 422 ? 9.755 12.055 -41.246 1.00 84.38 422 GLY A C 1
ATOM 3306 O O . GLY A 1 422 ? 8.544 11.906 -41.471 1.00 84.38 422 GLY A O 1
ATOM 3307 N N . ASP A 1 423 ? 10.655 12.416 -42.155 1.00 84.12 423 ASP A N 1
ATOM 3308 C CA . ASP A 1 423 ? 10.512 12.424 -43.606 1.00 84.12 423 ASP A CA 1
ATOM 3309 C C . ASP A 1 423 ? 11.409 11.319 -44.180 1.00 84.12 423 ASP A C 1
ATOM 3311 O O . ASP A 1 423 ? 12.631 11.352 -44.017 1.00 84.12 423 ASP A O 1
ATOM 3315 N N . MET A 1 424 ? 10.790 10.324 -44.817 1.00 82.44 424 MET A N 1
ATOM 3316 C CA . MET A 1 424 ? 11.487 9.151 -45.345 1.00 82.44 424 MET A CA 1
ATOM 3317 C C . MET A 1 424 ? 12.276 9.448 -46.622 1.00 82.44 424 MET A C 1
ATOM 3319 O O . MET A 1 424 ? 13.277 8.782 -46.856 1.00 82.44 424 MET A O 1
ATOM 3323 N N . GLU A 1 425 ? 11.852 10.423 -47.433 1.00 86.44 425 GLU A N 1
ATOM 3324 C CA . GLU A 1 425 ? 12.574 10.789 -48.659 1.00 86.44 425 GLU A CA 1
ATOM 3325 C C . GLU A 1 425 ? 13.825 11.593 -48.315 1.00 86.44 425 GLU A C 1
ATOM 3327 O O . GLU A 1 425 ? 14.898 11.351 -48.863 1.00 86.44 425 GLU A O 1
ATOM 3332 N N . ALA A 1 426 ? 13.700 12.518 -47.360 1.00 87.50 426 ALA A N 1
ATOM 3333 C CA . ALA A 1 426 ? 14.819 13.342 -46.918 1.00 87.50 426 ALA A CA 1
ATOM 3334 C C . ALA A 1 426 ? 15.741 12.633 -45.907 1.00 87.50 426 ALA A C 1
ATOM 3336 O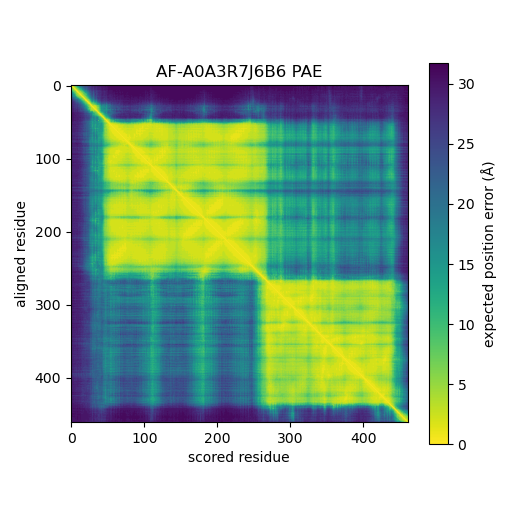 O . ALA A 1 426 ? 16.869 13.074 -45.693 1.00 87.50 426 ALA A O 1
ATOM 3337 N N . GLY A 1 427 ? 15.273 11.566 -45.250 1.00 87.88 427 GLY A N 1
ATOM 3338 C CA . GLY A 1 427 ? 16.028 10.881 -44.199 1.00 87.88 427 GLY A CA 1
ATOM 3339 C C . GLY A 1 427 ? 16.182 11.716 -42.921 1.00 87.88 427 GLY A C 1
ATOM 3340 O O . GLY A 1 427 ? 17.209 11.620 -42.248 1.00 87.88 427 GLY A O 1
ATOM 3341 N N . LEU A 1 428 ? 15.195 12.567 -42.610 1.00 91.00 428 LEU A N 1
ATOM 3342 C CA . LEU A 1 428 ? 15.273 13.570 -41.541 1.00 91.00 428 LEU A CA 1
ATOM 3343 C C . LEU A 1 428 ? 14.213 13.359 -40.455 1.00 91.00 428 LEU A C 1
ATOM 3345 O O . LEU A 1 428 ? 13.063 13.040 -40.752 1.00 91.00 428 LEU A O 1
ATOM 3349 N N . VAL A 1 429 ? 14.555 13.615 -39.187 1.00 90.75 429 VAL A N 1
ATOM 3350 C CA . VAL A 1 429 ? 13.607 13.547 -38.056 1.00 90.75 429 VAL A CA 1
ATOM 3351 C C . VAL A 1 429 ? 13.876 14.620 -37.000 1.00 90.75 429 VAL A C 1
ATOM 3353 O O . VAL A 1 429 ? 15.014 14.992 -36.738 1.00 90.75 429 VAL A O 1
ATOM 3356 N N . ASN A 1 430 ? 12.822 15.137 -36.363 1.00 90.19 430 ASN A N 1
ATOM 3357 C CA . ASN A 1 430 ? 12.963 16.101 -35.271 1.00 90.19 430 ASN A CA 1
ATOM 3358 C C . ASN A 1 430 ? 13.451 15.407 -33.988 1.00 90.19 430 ASN A C 1
ATOM 3360 O O . ASN A 1 430 ? 12.780 14.512 -33.470 1.00 90.19 430 ASN A O 1
ATOM 3364 N N . ARG A 1 431 ? 14.582 15.872 -33.445 1.00 88.88 431 ARG A N 1
ATOM 3365 C CA . ARG A 1 431 ? 15.227 15.326 -32.245 1.00 88.88 431 ARG A CA 1
ATOM 3366 C C . ARG A 1 431 ? 14.290 15.247 -31.040 1.00 88.88 431 ARG A C 1
ATOM 3368 O O . ARG A 1 431 ? 14.281 14.235 -30.350 1.00 88.88 431 ARG A O 1
ATOM 3375 N N . THR A 1 432 ? 13.462 16.264 -30.801 1.00 85.56 432 THR A N 1
ATOM 3376 C CA . THR A 1 432 ? 12.551 16.304 -29.643 1.00 85.56 432 THR A CA 1
ATOM 3377 C C . THR A 1 432 ? 11.549 15.145 -29.653 1.00 85.56 432 THR A C 1
ATOM 3379 O O . THR A 1 432 ? 11.172 14.637 -28.594 1.00 85.56 432 THR A O 1
ATOM 3382 N N . LEU A 1 433 ? 11.139 14.688 -30.843 1.00 80.50 433 LEU A N 1
ATOM 3383 C CA . LEU A 1 433 ? 10.256 13.526 -30.988 1.00 80.50 433 LEU A CA 1
ATOM 3384 C C . LEU A 1 433 ? 10.979 12.229 -30.614 1.00 80.50 433 LEU A C 1
ATOM 3386 O O . LEU A 1 433 ? 10.411 11.400 -29.903 1.00 80.50 433 LEU A O 1
ATOM 3390 N N . VAL A 1 434 ? 12.239 12.088 -31.032 1.00 81.94 434 VAL A N 1
ATOM 3391 C CA . VAL A 1 434 ? 13.084 10.925 -30.714 1.00 81.94 434 VAL A CA 1
ATOM 3392 C C . VAL A 1 434 ? 13.399 10.864 -29.216 1.00 81.94 434 VAL A C 1
ATOM 3394 O O . VAL A 1 434 ? 13.273 9.800 -28.604 1.00 81.94 434 VAL A O 1
ATOM 3397 N N . ASP A 1 435 ? 13.721 12.010 -28.610 1.00 78.31 435 ASP A N 1
ATOM 3398 C CA . ASP A 1 435 ? 14.018 12.139 -27.179 1.00 78.31 435 ASP A CA 1
ATOM 3399 C C . ASP A 1 435 ? 12.802 11.758 -26.319 1.00 78.31 435 ASP A C 1
ATOM 3401 O O . ASP A 1 435 ? 12.918 10.971 -25.378 1.00 78.31 435 ASP A O 1
ATOM 3405 N N . THR A 1 436 ? 11.612 12.262 -26.667 1.00 68.88 436 THR A N 1
ATOM 3406 C CA . THR A 1 436 ? 10.388 11.996 -25.893 1.00 68.88 436 THR A CA 1
ATOM 3407 C C . THR A 1 436 ? 9.955 10.535 -25.992 1.00 68.88 436 THR A C 1
ATOM 3409 O O . THR A 1 436 ? 9.585 9.919 -24.991 1.00 68.88 436 THR A O 1
ATOM 3412 N N . PHE A 1 437 ? 10.024 9.962 -27.194 1.00 68.31 437 PHE A N 1
ATOM 3413 C CA . PHE A 1 437 ? 9.639 8.577 -27.438 1.00 68.31 437 PHE A CA 1
ATOM 3414 C C . PHE A 1 437 ? 10.535 7.589 -26.682 1.00 68.31 437 PHE A C 1
ATOM 3416 O O . PHE A 1 437 ? 10.034 6.665 -26.039 1.00 68.31 437 PHE A O 1
ATOM 3423 N N . SER A 1 438 ? 11.848 7.827 -26.707 1.00 62.12 438 SER A N 1
ATOM 3424 C CA . SER A 1 438 ? 12.838 6.948 -26.079 1.00 62.12 438 SER A CA 1
ATOM 3425 C C . SER A 1 438 ? 12.808 7.030 -24.550 1.00 62.12 438 SER A C 1
ATOM 3427 O O . SER A 1 438 ? 12.901 5.994 -23.895 1.00 62.12 438 SER A O 1
ATOM 3429 N N . ASN A 1 439 ? 12.612 8.229 -23.985 1.00 55.38 439 ASN A N 1
ATOM 3430 C CA . ASN A 1 439 ? 12.579 8.443 -22.534 1.00 55.38 439 ASN A CA 1
ATOM 3431 C C . ASN A 1 439 ? 11.254 8.018 -21.888 1.00 55.38 439 ASN A C 1
ATOM 3433 O O . ASN A 1 439 ? 11.246 7.463 -20.792 1.00 55.38 439 ASN A O 1
ATOM 3437 N N . MET A 1 440 ? 10.117 8.322 -22.522 1.00 46.97 440 MET A N 1
ATOM 3438 C CA . MET A 1 440 ? 8.816 8.210 -21.853 1.00 46.97 440 MET A CA 1
ATOM 3439 C C . MET A 1 440 ? 8.014 6.977 -22.275 1.00 46.97 440 MET A C 1
ATOM 3441 O O . MET A 1 440 ? 7.040 6.646 -21.604 1.00 46.97 440 MET A O 1
ATOM 3445 N N . ASN A 1 441 ? 8.395 6.275 -23.354 1.00 54.47 441 ASN A N 1
ATOM 3446 C CA . ASN A 1 441 ? 7.519 5.297 -24.020 1.00 54.47 441 ASN A CA 1
ATOM 3447 C C . ASN A 1 441 ? 6.104 5.879 -24.239 1.00 54.47 441 ASN A C 1
ATOM 3449 O O . ASN A 1 441 ? 5.093 5.218 -23.967 1.00 54.47 441 ASN A O 1
ATOM 3453 N N . VAL A 1 442 ? 6.047 7.158 -24.629 1.00 40.94 442 VAL A N 1
ATOM 3454 C CA . VAL A 1 442 ? 4.815 7.920 -24.844 1.00 40.94 442 VAL A CA 1
ATOM 3455 C C . VAL A 1 442 ? 4.735 8.301 -26.312 1.00 40.94 442 VAL A C 1
ATOM 3457 O O . VAL A 1 442 ? 5.622 8.955 -26.862 1.00 40.94 442 VAL A O 1
ATOM 3460 N N . PHE A 1 443 ? 3.617 7.930 -26.927 1.00 46.53 443 PHE A N 1
ATOM 3461 C CA . PHE A 1 443 ? 3.158 8.509 -28.172 1.00 46.53 443 PHE A CA 1
ATOM 3462 C C . PHE A 1 443 ? 2.672 9.916 -27.828 1.00 46.53 443 PHE A C 1
ATOM 3464 O O . PHE A 1 443 ? 1.546 10.093 -27.355 1.00 46.53 443 PHE A O 1
ATOM 3471 N N . LEU A 1 444 ? 3.507 10.941 -28.012 1.00 36.81 444 LEU A N 1
ATOM 3472 C CA . LEU A 1 444 ? 2.948 12.286 -28.077 1.00 36.81 444 LEU A CA 1
ATOM 3473 C C . LEU A 1 444 ? 1.914 12.278 -29.210 1.00 36.81 444 LEU A C 1
ATOM 3475 O O . LEU A 1 444 ? 2.165 11.736 -30.286 1.00 36.81 444 LEU A O 1
ATOM 3479 N N . LEU A 1 445 ? 0.749 12.853 -28.918 1.00 35.81 445 LEU A N 1
ATOM 3480 C CA . LEU A 1 445 ? -0.484 13.026 -29.703 1.00 35.81 445 LEU A CA 1
ATOM 3481 C C . LEU A 1 445 ? -0.320 13.654 -31.112 1.00 35.81 445 LEU A C 1
ATOM 3483 O O . LEU A 1 445 ? -1.240 14.257 -31.655 1.00 35.81 445 LEU A O 1
ATOM 3487 N N . ILE A 1 446 ? 0.835 13.519 -31.755 1.00 41.53 446 ILE A N 1
ATOM 3488 C CA . ILE A 1 446 ? 1.214 14.219 -32.981 1.00 41.53 446 ILE A CA 1
ATOM 3489 C C . ILE A 1 446 ? 0.704 13.499 -34.242 1.00 41.53 446 ILE A C 1
ATOM 3491 O O . ILE A 1 446 ? 0.528 14.141 -35.279 1.00 41.53 446 ILE A O 1
ATOM 3495 N N . LEU A 1 447 ? 0.322 12.217 -34.168 1.00 43.44 447 LEU A N 1
ATOM 3496 C CA . LEU A 1 447 ? -0.345 11.551 -35.299 1.00 43.44 447 LEU A CA 1
ATOM 3497 C C . LEU A 1 447 ? -1.836 11.895 -35.431 1.00 43.44 447 LEU A C 1
ATOM 3499 O O . LEU A 1 447 ? -2.357 11.851 -36.547 1.00 43.44 447 LEU A O 1
ATOM 3503 N N . ALA A 1 448 ? -2.501 12.358 -34.364 1.00 38.69 448 ALA A N 1
ATOM 3504 C CA . ALA A 1 448 ? -3.837 12.948 -34.495 1.00 38.69 448 ALA A CA 1
ATOM 3505 C C . ALA A 1 448 ? -3.787 14.223 -35.367 1.00 38.69 448 ALA A C 1
ATOM 3507 O O . ALA A 1 448 ? -4.619 14.403 -36.255 1.00 38.69 448 ALA A O 1
ATOM 3508 N N . GLY A 1 449 ? -2.730 15.033 -35.223 1.00 37.00 449 GLY A N 1
ATOM 3509 C CA . GLY A 1 449 ? -2.518 16.261 -36.002 1.00 37.00 449 GLY A CA 1
ATOM 3510 C C . GLY A 1 449 ? -1.990 16.075 -37.436 1.00 37.00 449 GLY A C 1
ATOM 3511 O O . GLY A 1 449 ? -2.038 17.020 -38.228 1.00 37.00 449 GLY A O 1
ATOM 3512 N N . ARG A 1 450 ? -1.491 14.884 -37.814 1.00 47.50 450 ARG A N 1
ATOM 3513 C CA . ARG A 1 450 ? -1.167 14.556 -39.224 1.00 47.50 450 ARG A CA 1
ATOM 3514 C C . ARG A 1 450 ? -2.408 14.107 -40.014 1.00 47.50 450 ARG A C 1
ATOM 3516 O O . ARG A 1 450 ? -2.418 14.260 -41.237 1.00 47.50 450 ARG A O 1
ATOM 3523 N N . ARG A 1 451 ? -3.467 13.622 -39.343 1.00 45.41 451 ARG A N 1
ATOM 3524 C CA . ARG A 1 451 ? -4.726 13.204 -39.992 1.00 45.41 451 ARG A CA 1
ATOM 3525 C C . ARG A 1 451 ? -5.519 14.397 -40.538 1.00 45.41 451 ARG A C 1
ATOM 3527 O O . ARG A 1 451 ? -6.025 14.309 -41.652 1.00 45.41 451 ARG A O 1
ATOM 3534 N N . GLU A 1 452 ? -5.549 15.527 -39.831 1.00 36.09 452 GLU A N 1
ATOM 3535 C CA . GLU A 1 452 ? -6.241 16.737 -40.311 1.00 36.09 452 GLU A CA 1
ATOM 3536 C C . GLU A 1 452 ? -5.506 17.426 -41.470 1.00 36.09 452 GLU A C 1
ATOM 3538 O O . GLU A 1 452 ? -6.136 17.814 -42.452 1.00 36.09 452 GLU A O 1
ATOM 3543 N N . ARG A 1 453 ? -4.167 17.490 -41.437 1.00 36.66 453 ARG A N 1
ATOM 3544 C CA . ARG A 1 453 ? -3.386 18.180 -42.482 1.00 36.66 453 ARG A CA 1
ATOM 3545 C C . ARG A 1 453 ? -3.338 17.447 -43.826 1.00 36.66 453 ARG A C 1
ATOM 3547 O O . ARG A 1 453 ? -3.336 18.097 -44.866 1.00 36.66 453 ARG A O 1
ATOM 3554 N N . ARG A 1 454 ? -3.352 16.107 -43.844 1.00 38.69 454 ARG A N 1
ATOM 3555 C CA . ARG A 1 454 ? -3.442 15.348 -45.111 1.00 38.69 454 ARG A CA 1
ATOM 3556 C C . ARG A 1 454 ? -4.864 15.300 -45.681 1.00 38.69 454 ARG A C 1
ATOM 3558 O O . ARG A 1 454 ? -5.010 15.230 -46.898 1.00 38.69 454 ARG A O 1
ATOM 3565 N N . LEU A 1 455 ? -5.901 15.369 -44.840 1.00 35.94 455 LEU A N 1
ATOM 3566 C CA . LEU A 1 455 ? -7.294 15.432 -45.302 1.00 35.94 455 LEU A CA 1
ATOM 3567 C C . LEU A 1 455 ? -7.691 16.830 -45.801 1.00 35.94 455 LEU A C 1
ATOM 3569 O O . LEU A 1 455 ? -8.503 16.910 -46.720 1.00 35.94 455 LEU A O 1
ATOM 3573 N N . SER A 1 456 ? -7.104 17.915 -45.276 1.00 33.78 456 SER A N 1
ATOM 3574 C CA . SER A 1 456 ? -7.326 19.259 -45.833 1.00 33.78 456 SER A CA 1
ATOM 3575 C C . SER A 1 456 ? -6.593 19.458 -47.165 1.00 33.78 456 SER A C 1
ATOM 3577 O O . SER A 1 456 ? -7.172 20.020 -48.088 1.00 33.78 456 SER A O 1
ATOM 3579 N N . ALA A 1 457 ? -5.377 18.918 -47.317 1.00 36.19 457 ALA A N 1
ATOM 3580 C CA . ALA A 1 457 ? -4.624 18.993 -48.572 1.00 36.19 457 ALA A CA 1
ATOM 3581 C C . ALA A 1 457 ? -5.295 18.221 -49.726 1.00 36.19 457 ALA A C 1
ATOM 3583 O O . ALA A 1 457 ? -5.265 18.679 -50.860 1.00 36.19 457 ALA A O 1
ATOM 3584 N N . LYS A 1 458 ? -5.971 17.098 -49.438 1.00 39.16 458 LYS A N 1
ATOM 3585 C CA . LYS A 1 458 ? -6.759 16.333 -50.427 1.00 39.16 458 LYS A CA 1
ATOM 3586 C C . LYS A 1 458 ? -8.162 16.889 -50.708 1.00 39.16 458 LYS A C 1
ATOM 3588 O O . LYS A 1 458 ? -8.843 16.363 -51.576 1.00 39.16 458 LYS A O 1
ATOM 3593 N N . ARG A 1 459 ? -8.619 17.902 -49.962 1.00 38.47 459 ARG A N 1
ATOM 3594 C CA . ARG A 1 459 ? -9.869 18.639 -50.242 1.00 38.47 459 ARG A CA 1
ATOM 3595 C C . ARG A 1 459 ? -9.627 19.966 -50.973 1.00 38.47 459 ARG A C 1
ATOM 3597 O O . ARG A 1 459 ? -10.593 20.645 -51.295 1.00 38.47 459 ARG A O 1
ATOM 3604 N N . MET A 1 460 ? -8.365 20.333 -51.206 1.00 38.56 460 MET A N 1
ATOM 3605 C CA . MET A 1 460 ? -7.956 21.551 -51.919 1.00 38.56 460 MET A CA 1
ATOM 3606 C C . MET A 1 460 ? -7.236 21.266 -53.252 1.00 38.56 460 MET A C 1
ATOM 3608 O O . MET A 1 460 ? -6.717 22.194 -53.868 1.00 38.56 460 MET A O 1
ATOM 3612 N N . SER A 1 461 ? -7.226 20.007 -53.696 1.00 35.94 461 SER A N 1
ATOM 3613 C CA . SER A 1 461 ? -6.919 19.572 -55.067 1.00 35.94 461 SER A CA 1
ATOM 3614 C C . SER A 1 461 ? -8.156 18.911 -55.645 1.00 35.94 461 SER A C 1
ATOM 3616 O O . SER A 1 461 ? -8.454 19.142 -56.831 1.00 35.94 461 SER A O 1
#

InterPro domains:
  IPR000028 Chloroperoxidase [PF01328] (267-437)
  IPR000028 Chloroperoxidase [PS51405] (246-461)
  IPR000791 Acetate transporter GPR1/Ato2/SatP-like [PF01184] (47-256)
  IPR036851 Chloroperoxidase-like superfamily [G3DSA:1.10.489.10] (263-442)
  IPR036851 Chloroperoxidase-like superfamily [SSF47571] (266-357)
  IPR051633 Acetate Uptake Transporter [PTHR31123] (11-263)

Solvent-accessible surface area (backbone atoms only — not comparable to full-atom values): 24140 Å² total; per-residue (Å²): 140,78,91,78,81,80,72,71,67,63,59,60,60,64,65,70,66,72,79,70,67,80,80,61,72,75,72,46,74,70,58,44,50,46,33,65,71,47,81,86,66,98,82,69,73,81,61,57,48,77,72,73,55,79,33,63,51,56,21,46,48,12,39,48,65,21,44,43,59,42,13,42,22,51,53,34,54,96,74,36,51,77,89,39,57,94,43,30,68,37,21,30,48,29,13,8,52,38,7,37,54,19,14,54,42,25,48,75,68,66,35,61,66,59,16,54,51,26,42,53,51,7,50,47,24,34,54,56,28,45,71,68,35,75,88,66,40,82,17,25,92,57,24,96,82,57,41,36,73,62,2,56,71,31,40,69,43,24,41,55,53,14,52,54,27,47,54,50,20,58,53,34,46,54,51,27,65,63,26,61,38,20,18,49,32,64,23,52,24,33,50,30,44,25,52,18,28,47,27,40,16,50,14,25,42,25,46,32,72,66,39,51,75,58,14,54,50,29,39,32,51,18,15,48,31,39,39,60,22,41,52,37,46,52,51,52,35,54,38,50,53,30,57,75,68,69,44,97,64,86,68,86,54,52,68,21,42,82,80,47,67,45,79,70,73,59,40,38,55,28,54,48,47,66,63,41,18,34,13,69,70,59,49,36,51,61,47,22,49,78,46,29,58,69,47,42,28,50,27,36,35,72,75,62,67,42,55,63,70,61,28,47,50,53,39,66,57,55,40,68,40,35,85,54,84,91,61,73,40,29,40,33,46,39,44,52,42,75,82,72,80,32,59,49,36,41,65,31,29,45,37,61,92,80,71,48,48,33,58,82,34,69,70,50,31,51,61,26,49,67,46,50,86,47,69,63,36,41,61,66,34,45,48,47,19,42,52,52,30,42,53,49,33,62,74,74,38,95,79,61,56,82,49,76,69,50,50,59,51,49,53,50,59,60,44,39,53,23,71,71,72,34,39,71,88,78,42,30,25,53,38,71,60,52,52,44,29,68,74,63,36,44,78,72,75,58,67,66,62,51,54,57,57,57,54,52,57,68,72,73,112

Sequence (461 aa):
MSDGVFNEKSDEHLRRIQTAESVFLPISREAFEKLYLNPKSPTVSGDLRKKLGNPTPISLLGFLIAATPNACIIMGWRGAGGNGAAIIPALIFFGGVVQLFGGIGEWIIGNTFSCALFFTYGTFWIVQGTTLMPFFATGIYFSSTGNFLEGQQTPMYNASIAFYFVALTVLTFIYTICSIRTNVCLFSALFMLDITFGLFAGAFFNLSAGNIHLAEKLQLVGGAFNFALCIPVWWIFITQIFEAVDFPISLPVGDLSTVILGRSQRMHRGPYPMLNTLANHKFFPHDGRNITKDVVVYALSRALNFNEALASLMFDMAIIANPQPNATYFTLDQLNRHNVLEHDASLSRSDAYFGNNHVFNQSIFDETKAYWIRPILDANMLANGMLARQIYSKAYNPTYTFTAIMEHFSLGEVAAPVIVFGDMEAGLVNRTLVDTFSNMNVFLLILAGRRERRLSAKRMS

Organism: NCBI:txid1245748

Radius of gyration: 32.1 Å; Cα contacts (8 Å, |Δi|>4): 634; chains: 1; bounding box: 106×52×93 Å

Secondary structure (DSSP, 8-state):
-------THHHHHHTTSTTSGGG-----HHHHHHHHT-PPPTT--THHHHHH---HHHHHHHHHHHHHHHHHHHTTGGG--GGGGGGHHIIIIIIIIIHHHHHHHHHHTT-HHHHHHHHHHHHHHHHHHHHT-GGG-TTGGG-TT--HHHHHTSHHHHHHHHHHHHHHHHHHHHHHHHHTTSBHHHHHHHHHHHHHHHHHHHHHHHHHTT-HHHHHHHHHHHHHHHHHHHHHHHHHHHHHHHHHTT-S-PPP--B-TTTS--TTTT----S-HHHHHHHHTTSS-TTS--EEHHHHHHHHHHHH---HHHHHHHHHHHGGG--STT-SEE-TTGGG-BTTTB-SS-SSS--GGGS-SSS--HHHHHHHHTT--SSEE-HHHHHHHHHHHHHHHHHH-TT----HHHHHHHHHHHHHHHHHHSBTTTTBEEHHHHHHHHHH----THHHHHHHHHHHHTT--

Nearest PDB structures (foldseek):
  8iag-assembly1_B  TM=9.914E-01  e=3.728E-14  Daldinia caldariorum
  7o1z-assembly1_A  TM=9.751E-01  e=2.208E-14  Hypoxylon sp. EC38
  7zcl-assembly1_A  TM=9.356E-01  e=5.769E-10  Achaetomiella virescens
  7znv-assembly1_A  TM=9.267E-01  e=2.436E-09  Marasmius rotula

pLDDT: mean 82.06, std 19.67, range [29.55, 98.38]

Mean predicted aligned error: 14.22 Å

Foldseek 3Di:
DDDDDDPPPVVVVVVVPPPPVVVDPPCPPVNVVQAAADDDPPPDDPVVCVVQPQLVLQLLQLCLQQLQVLLCQLLCPVNRYPSCLVCLVSLQVSQAVSLQVSLVVCVSSPRVLSNVVSNVRNVVSNVSSLLSDCVVLLQQVQDPVSDSVNSCQELVNLLVVLVVLVVVLVVLVVSLVVCLQHFQLSNLLSVLLSLLSNLQSVLSNCSSVVVNVSSSVSSNVSSVSSNVSSVSSVVVSVQVVCVVVVNVDHDDRGGSNVVDDDPVRQAFAFQDLQLQLCLVVVLDVVSQPFAALVSQQSSCCVQQVDHSVVSNVVQVLQQQLPPDPPDRGDGNNSNNDEPRQQFALDLFAHGCQVPTGRDGHPVSNVQLCVLVPDQKDALVSLVVSSVSSLVVCVVPPPPHDQDPVNVVSVSCVSQVQCSRAHPPVRRMHGPVCVVCSRPPSHDDPVVVVVVVVVVVVVVVD